Protein AF-0000000085942833 (afdb_homodimer)

Radius of gyration: 38.5 Å; Cα contacts (8 Å, |Δi|>4): 680; chains: 2; bounding box: 99×111×88 Å

Nearest PDB structures (foldseek):
  7zhs-assembly1_A  TM=9.522E-01  e=1.961E-19  Saccharomyces cerevisiae S288C
  1nlt-assembly1_A  TM=9.056E-01  e=3.557E-12  Saccharomyces cerevisiae
  8j07-assembly1_u  TM=8.444E-01  e=2.314E-12  Homo sapiens
  2q2g-assembly1_A  TM=8.648E-01  e=1.293E-11  Cryptosporidium parvum Iowa II
  8j07-assembly1_v  TM=8.497E-01  e=4.836E-12  Homo sapiens

Organism: Parascaris univalens (NCBI:txid6257)

Secondary structure (DSSP, 8-state):
------GGGS-TTTTT-S-------------TT--TT-EEEETT-S---TTS----EEEE--PPP-SS-EEETTEEEEEEEEEHHHHHH-EEEEEE-TTS-EEEEEE-TT----TT-EEEETT-SPEETTEEEEE--EEEEEEEEPPPTT-SS-HHHHHHHHHHTT----PPPPP-STTEEEEE-EE--HHHHHHHHHHHHHHHHSSSGGGS-----------------/------GGGS-TTTTTSS-------------TT--TT-EEEETT-SPPPTTS----EEEE--PPP-SS-EEETTEEEEEEEEEHHHHHH-EEEEEE-TTS-EEEEEE-TT----TT-EEEETT-SPEETTEEEEE--EEEEEEEEPPPTT-SS-HHHHHHHHHHTT----PPPPP-STTEEEEE-EE--HHHHHHHHHHHHHHHHTTGGGSS-----------------

Structure (mmCIF, N/CA/C/O backbone):
data_AF-0000000085942833-model_v1
#
loop_
_entity.id
_entity.type
_entity.pdbx_description
1 polymer 'Chaperone DnaJ C-terminal domain-containing protein'
#
loop_
_atom_site.group_PDB
_atom_site.id
_atom_site.type_symbol
_atom_site.label_atom_id
_atom_site.label_alt_id
_atom_site.label_comp_id
_atom_site.label_asym_id
_atom_site.label_entity_id
_atom_site.label_seq_id
_atom_site.pdbx_PDB_ins_code
_atom_site.Cartn_x
_atom_site.Cartn_y
_atom_site.Cartn_z
_atom_site.occupancy
_atom_site.B_iso_or_equiv
_atom_site.auth_seq_id
_atom_site.auth_comp_id
_atom_site.auth_asym_id
_atom_site.auth_atom_id
_atom_site.pdbx_PDB_model_num
ATOM 1 N N . GLU A 1 1 ? 58.844 34.562 31.094 1 26.86 1 GLU A N 1
ATOM 2 C CA . GLU A 1 1 ? 58.562 34.938 32.469 1 26.86 1 GLU A CA 1
ATOM 3 C C . GLU A 1 1 ? 57.25 35.656 32.594 1 26.86 1 GLU A C 1
ATOM 5 O O . GLU A 1 1 ? 57.062 36.75 32.031 1 26.86 1 GLU A O 1
ATOM 10 N N . GLY A 1 2 ? 56.094 34.969 32.594 1 34.62 2 GLY A N 1
ATOM 11 C CA . GLY A 1 2 ? 54.75 35.5 32.406 1 34.62 2 GLY A CA 1
ATOM 12 C C . GLY A 1 2 ? 54.281 36.375 33.562 1 34.62 2 GLY A C 1
ATOM 13 O O . GLY A 1 2 ? 54.656 36.125 34.719 1 34.62 2 GLY A O 1
ATOM 14 N N . THR A 1 3 ? 54.188 37.688 33.438 1 36.16 3 THR A N 1
ATOM 15 C CA . THR A 1 3 ? 53.906 38.75 34.406 1 36.16 3 THR A CA 1
ATOM 16 C C . THR A 1 3 ? 52.562 38.5 35.094 1 36.16 3 THR A C 1
ATOM 18 O O . THR A 1 3 ? 51.5 38.438 34.438 1 36.16 3 THR A O 1
ATOM 21 N N . LYS A 1 4 ? 52.594 37.719 36.219 1 44.03 4 LYS A N 1
ATOM 22 C CA . LYS A 1 4 ? 51.406 37.5 37 1 44.03 4 LYS A CA 1
ATOM 23 C C . LYS A 1 4 ? 50.875 38.812 37.594 1 44.03 4 LYS A C 1
ATOM 25 O O . LYS A 1 4 ? 51.656 39.594 38.156 1 44.03 4 LYS A O 1
ATOM 30 N N . ILE A 1 5 ? 49.844 39.375 37.031 1 47.62 5 ILE A N 1
ATOM 31 C CA . ILE A 1 5 ? 49.156 40.562 37.531 1 47.62 5 ILE A CA 1
ATOM 32 C C . ILE A 1 5 ? 48.781 40.406 39 1 47.62 5 ILE A C 1
ATOM 34 O O . ILE A 1 5 ? 48.312 39.344 39.406 1 47.62 5 ILE A O 1
ATOM 38 N N . ALA A 1 6 ? 49.125 41.25 39.875 1 50.78 6 ALA A N 1
ATOM 39 C CA . ALA A 1 6 ? 48.938 41.281 41.312 1 50.78 6 ALA A CA 1
ATOM 40 C C . ALA A 1 6 ? 47.469 41.219 41.688 1 50.78 6 ALA A C 1
ATOM 42 O O . ALA A 1 6 ? 46.625 41.688 40.906 1 50.78 6 ALA A O 1
ATOM 43 N N . GLU A 1 7 ? 47.125 40.344 42.656 1 53.56 7 GLU A N 1
ATOM 44 C CA . GLU A 1 7 ? 45.812 40.062 43.156 1 53.56 7 GLU A CA 1
ATOM 45 C C . GLU A 1 7 ? 45.031 41.344 43.375 1 53.56 7 GLU A C 1
ATOM 47 O O . GLU A 1 7 ? 43.812 41.406 43.125 1 53.56 7 GLU A O 1
ATOM 52 N N . LYS A 1 8 ? 45.656 42.312 44 1 54.72 8 LYS A N 1
ATOM 53 C CA . LYS A 1 8 ? 45 43.562 44.312 1 54.72 8 LYS A CA 1
ATOM 54 C C . LYS A 1 8 ? 44.531 44.281 43.062 1 54.72 8 LYS A C 1
ATOM 56 O O . LYS A 1 8 ? 43.625 45.125 43.125 1 54.72 8 LYS A O 1
ATOM 61 N N . ASP A 1 9 ? 45.25 44.219 42 1 52.78 9 ASP A N 1
ATOM 62 C CA . ASP A 1 9 ? 44.969 44.844 40.719 1 52.78 9 ASP A CA 1
ATOM 63 C C . ASP A 1 9 ? 44.062 43.969 39.844 1 52.78 9 ASP A C 1
ATOM 65 O O . ASP A 1 9 ? 43.781 44.281 38.688 1 52.78 9 ASP A O 1
ATOM 69 N N . ARG A 1 10 ? 43.844 42.781 40.25 1 48.25 10 ARG A N 1
ATOM 70 C CA . ARG A 1 10 ? 42.938 41.906 39.531 1 48.25 10 ARG A CA 1
ATOM 71 C C . ARG A 1 10 ? 41.5 42.406 39.625 1 48.25 10 ARG A C 1
ATOM 73 O O . ARG A 1 10 ? 41.094 42.906 40.688 1 48.25 10 ARG A O 1
ATOM 80 N N . CYS A 1 11 ? 40.938 43 38.594 1 56.22 11 CYS A N 1
ATOM 81 C CA . CYS A 1 11 ? 39.562 43.438 38.562 1 56.22 11 CYS A CA 1
ATOM 82 C C . CYS A 1 11 ? 38.656 42.469 39.344 1 56.22 11 CYS A C 1
ATOM 84 O O . CYS A 1 11 ? 38.781 41.25 39.219 1 56.22 11 CYS A O 1
ATOM 86 N N . LYS A 1 12 ? 38.156 42.938 40.469 1 56.75 12 LYS A N 1
ATOM 87 C CA . LYS A 1 12 ? 37.312 42.156 41.344 1 56.75 12 LYS A CA 1
ATOM 88 C C . LYS A 1 12 ? 36.188 41.469 40.562 1 56.75 12 LYS A C 1
ATOM 90 O O . LYS A 1 12 ? 35.75 40.375 40.938 1 56.75 12 LYS A O 1
ATOM 95 N N . THR A 1 13 ? 35.75 42.156 39.562 1 55.88 13 THR A N 1
ATOM 96 C CA . THR A 1 13 ? 34.594 41.594 38.844 1 55.88 13 THR A CA 1
ATOM 97 C C . THR A 1 13 ? 35.062 40.438 37.938 1 55.88 13 THR A C 1
ATOM 99 O O . THR A 1 13 ? 34.375 39.406 37.875 1 55.88 13 THR A O 1
ATOM 102 N N . CYS A 1 14 ? 36.094 40.594 37.125 1 56.09 14 CYS A N 1
ATOM 103 C CA . CYS A 1 14 ? 36.562 39.594 36.156 1 56.09 14 CYS A CA 1
ATOM 104 C C . CYS A 1 14 ? 37.688 38.75 36.75 1 56.09 14 CYS A C 1
ATOM 106 O O . CYS A 1 14 ? 38.219 37.844 36.094 1 56.09 14 CYS A O 1
ATOM 108 N N . LYS A 1 15 ? 37.906 38.812 38.094 1 57.19 15 LYS A N 1
ATOM 109 C CA . LYS A 1 15 ? 38.938 38.125 38.875 1 57.19 15 LYS A CA 1
ATOM 110 C C . LYS A 1 15 ? 40.188 37.875 38.031 1 57.19 15 LYS A C 1
ATOM 112 O O . LYS A 1 15 ? 40.844 36.844 38.188 1 57.19 15 LYS A O 1
ATOM 117 N N . GLY A 1 16 ? 40.5 38.75 37.188 1 56.66 16 GLY A N 1
ATOM 118 C CA . GLY A 1 16 ? 41.688 38.656 36.375 1 56.66 16 GLY A CA 1
ATOM 119 C C . GLY A 1 16 ? 41.375 38.125 34.969 1 56.66 16 GLY A C 1
ATOM 120 O O . GLY A 1 16 ? 42.25 38.156 34.094 1 56.66 16 GLY A O 1
ATOM 121 N N . GLU A 1 17 ? 40.344 37.406 34.906 1 57.84 17 GLU A N 1
ATOM 122 C CA . GLU A 1 17 ? 40 36.844 33.594 1 57.84 17 GLU A CA 1
ATOM 123 C C . GLU A 1 17 ? 39.25 37.875 32.75 1 57.84 17 GLU A C 1
ATOM 125 O O . GLU A 1 17 ? 38.219 38.406 33.188 1 57.84 17 GLU A O 1
ATOM 130 N N . LYS A 1 18 ? 39.75 38.906 32.594 1 57.12 18 LYS A N 1
ATOM 131 C CA . LYS A 1 18 ? 39.344 40.031 31.766 1 57.12 18 LYS A CA 1
ATOM 132 C C . LYS A 1 18 ? 38.031 39.719 31.047 1 57.12 18 LYS A C 1
ATOM 134 O O . LYS A 1 18 ? 37.656 40.406 30.094 1 57.12 18 LYS A O 1
ATOM 139 N N . THR A 1 19 ? 37.469 38.656 31.281 1 60.69 19 THR A N 1
ATOM 140 C CA . THR A 1 19 ? 36.219 38.406 30.625 1 60.69 19 THR A CA 1
ATOM 141 C C . THR A 1 19 ? 35.094 38.25 31.656 1 60.69 19 THR A C 1
ATOM 143 O O . THR A 1 19 ? 35.312 37.656 32.719 1 60.69 19 THR A O 1
ATOM 146 N N . LEU A 1 20 ? 34.156 39 31.875 1 60.09 20 LEU A N 1
ATOM 147 C CA . LEU A 1 20 ? 33 38.844 32.719 1 60.09 20 LEU A CA 1
ATOM 148 C C . LEU A 1 20 ? 31.891 38.062 32 1 60.09 20 LEU A C 1
ATOM 150 O O . LEU A 1 20 ? 31.656 38.25 30.812 1 60.09 20 LEU A O 1
ATOM 154 N N . PRO A 1 21 ? 31.438 36.938 32.625 1 62.34 21 PRO A N 1
ATOM 155 C CA . PRO A 1 21 ? 30.312 36.25 32.031 1 62.34 21 PRO A CA 1
ATOM 156 C C . PRO A 1 21 ? 29.047 37.094 31.953 1 62.34 21 PRO A C 1
ATOM 158 O O . PRO A 1 21 ? 28.609 37.625 32.969 1 62.34 21 PRO A O 1
ATOM 161 N N . VAL A 1 22 ? 28.859 37.875 30.984 1 62.28 22 VAL A N 1
ATOM 162 C CA . VAL A 1 22 ? 27.578 38.562 30.812 1 62.28 22 VAL A CA 1
ATOM 163 C C . VAL A 1 22 ? 26.547 37.625 30.203 1 62.28 22 VAL A C 1
ATOM 165 O O . VAL A 1 22 ? 26.797 37 29.156 1 62.28 22 VAL A O 1
ATOM 168 N N . THR A 1 23 ? 25.562 37.219 31.047 1 72.44 23 THR A N 1
ATOM 169 C CA . THR A 1 23 ? 24.438 36.469 30.516 1 72.44 23 THR A CA 1
ATOM 170 C C . THR A 1 23 ? 23.562 37.375 29.641 1 72.44 23 THR A C 1
ATOM 172 O O . THR A 1 23 ? 23.016 38.375 30.109 1 72.44 23 THR A O 1
ATOM 175 N N . LYS A 1 24 ? 23.75 37.344 28.391 1 74.25 24 LYS A N 1
ATOM 176 C CA . LYS A 1 24 ? 22.922 38.094 27.453 1 74.25 24 LYS A CA 1
ATOM 177 C C . LYS A 1 24 ? 21.719 37.25 27 1 74.25 24 LYS A C 1
ATOM 179 O O . LYS A 1 24 ? 21.859 36.062 26.734 1 74.25 24 LYS A O 1
ATOM 184 N N . THR A 1 25 ? 20.531 37.781 27.281 1 83.62 25 THR A N 1
ATOM 185 C CA . THR A 1 25 ? 19.328 37.156 26.781 1 83.62 25 THR A CA 1
ATOM 186 C C . THR A 1 25 ? 19.062 37.562 25.328 1 83.62 25 THR A C 1
ATOM 188 O O . THR A 1 25 ? 19.016 38.75 25.016 1 83.62 25 THR A O 1
ATOM 191 N N . LEU A 1 26 ? 19.219 36.656 24.359 1 84 26 LEU A N 1
ATOM 192 C CA . LEU A 1 26 ? 18.922 36.938 22.953 1 84 26 LEU A CA 1
ATOM 193 C C . LEU A 1 26 ? 17.469 36.594 22.625 1 84 26 LEU A C 1
ATOM 195 O O . LEU A 1 26 ? 16.953 35.562 23.078 1 84 26 LEU A O 1
ATOM 199 N N . GLU A 1 27 ? 16.797 37.594 22.094 1 88.44 27 GLU A N 1
ATOM 200 C CA . GLU A 1 27 ? 15.438 37.344 21.609 1 88.44 27 GLU A CA 1
ATOM 201 C C . GLU A 1 27 ? 15.445 36.906 20.141 1 88.44 27 GLU A C 1
ATOM 203 O O . GLU A 1 27 ? 15.969 37.625 19.297 1 88.44 27 GLU A O 1
ATOM 208 N N . VAL A 1 28 ? 15.016 35.688 19.953 1 89 28 VAL A N 1
ATOM 209 C CA . VAL A 1 28 ? 14.961 35.188 18.578 1 89 28 VAL A CA 1
ATOM 210 C C . VAL A 1 28 ? 13.531 35.281 18.047 1 89 28 VAL A C 1
ATOM 212 O O . VAL A 1 28 ? 12.594 34.781 18.688 1 89 28 VAL A O 1
ATOM 215 N N . HIS A 1 29 ? 13.406 36.062 17.031 1 88.94 29 HIS A N 1
ATOM 216 C CA . HIS A 1 29 ? 12.117 36.156 16.344 1 88.94 29 HIS A CA 1
ATOM 217 C C . HIS A 1 29 ? 12.023 35.062 15.258 1 88.94 29 HIS A C 1
ATOM 219 O O . HIS A 1 29 ? 12.805 35.094 14.312 1 88.94 29 HIS A O 1
ATOM 225 N N . VAL A 1 30 ? 11.117 34.219 15.516 1 88.38 30 VAL A N 1
ATOM 226 C CA . VAL A 1 30 ? 10.914 33.156 14.523 1 88.38 30 VAL A CA 1
ATOM 227 C C . VAL A 1 30 ? 9.812 33.594 13.547 1 88.38 30 VAL A C 1
ATOM 229 O O . VAL A 1 30 ? 8.656 33.719 13.938 1 88.38 30 VAL A O 1
ATOM 232 N N . GLU A 1 31 ? 10.227 33.812 12.305 1 87.69 31 GLU A N 1
ATOM 233 C CA . GLU A 1 31 ? 9.273 34.188 11.266 1 87.69 31 GLU A CA 1
ATOM 234 C C . GLU A 1 31 ? 8.438 33 10.812 1 87.69 31 GLU A C 1
ATOM 236 O O . GLU A 1 31 ? 8.93 31.875 10.742 1 87.69 31 GLU A O 1
ATOM 241 N N . ARG A 1 32 ? 7.215 33.344 10.445 1 88.19 32 ARG A N 1
ATOM 242 C CA . ARG A 1 32 ? 6.34 32.312 9.906 1 88.19 32 ARG A CA 1
ATOM 243 C C . ARG A 1 32 ? 6.922 31.719 8.625 1 88.19 32 ARG A C 1
ATOM 245 O O . ARG A 1 32 ? 7.406 32.438 7.762 1 88.19 32 ARG A O 1
ATOM 252 N N . GLY A 1 33 ? 6.926 30.375 8.625 1 88.88 33 GLY A N 1
ATOM 253 C CA . GLY A 1 33 ? 7.402 29.703 7.422 1 88.88 33 GLY A CA 1
ATOM 254 C C . GLY A 1 33 ? 8.828 29.203 7.547 1 88.88 33 GLY A C 1
ATOM 255 O O . GLY A 1 33 ? 9.32 28.5 6.664 1 88.88 33 GLY A O 1
ATOM 256 N N . MET A 1 34 ? 9.547 29.672 8.625 1 89.06 34 MET A N 1
ATOM 257 C CA . MET A 1 34 ? 10.914 29.188 8.82 1 89.06 34 MET A CA 1
ATOM 258 C C . MET A 1 34 ? 10.93 27.672 9.008 1 89.06 34 MET A C 1
ATOM 260 O O . MET A 1 34 ? 9.977 27.094 9.539 1 89.06 34 MET A O 1
ATOM 264 N N . ARG A 1 35 ? 12.016 27.109 8.578 1 88.75 35 ARG A N 1
ATOM 265 C CA . ARG A 1 35 ? 12.047 25.656 8.484 1 88.75 35 ARG A CA 1
ATOM 266 C C . ARG A 1 35 ? 12.992 25.047 9.523 1 88.75 35 ARG A C 1
ATOM 268 O O . ARG A 1 35 ? 13.781 25.766 10.133 1 88.75 35 ARG A O 1
ATOM 275 N N . HIS A 1 36 ? 12.805 23.766 9.562 1 89.81 36 HIS A N 1
ATOM 276 C CA . HIS A 1 36 ? 13.711 22.984 10.406 1 89.81 36 HIS A CA 1
ATOM 277 C C . HIS A 1 36 ? 15.164 23.203 10 1 89.81 36 HIS A C 1
ATOM 279 O O . HIS A 1 36 ? 15.484 23.203 8.805 1 89.81 36 HIS A O 1
ATOM 285 N N . ASN A 1 37 ? 16 23.5 10.984 1 91.69 37 ASN A N 1
ATOM 286 C CA . ASN A 1 37 ? 17.453 23.625 10.844 1 91.69 37 ASN A CA 1
ATOM 287 C C . ASN A 1 37 ? 17.844 24.969 10.234 1 91.69 37 ASN A C 1
ATOM 289 O O . ASN A 1 37 ? 19 25.188 9.898 1 91.69 37 ASN A O 1
ATOM 293 N N . GLN A 1 38 ? 16.828 25.766 10.109 1 89.06 38 GLN A N 1
ATOM 294 C CA . GLN A 1 38 ? 17.156 27.109 9.648 1 89.06 38 GLN A CA 1
ATOM 295 C C . GLN A 1 38 ? 17.969 27.875 10.703 1 89.06 38 GLN A C 1
ATOM 297 O O . GLN A 1 38 ? 17.672 27.797 11.898 1 89.06 38 GLN A O 1
ATOM 302 N N . LYS A 1 39 ? 18.969 28.625 10.266 1 92.12 39 LYS A N 1
ATOM 303 C CA . LYS A 1 39 ? 19.891 29.297 11.172 1 92.12 39 LYS A CA 1
ATOM 304 C C . LYS A 1 39 ? 19.531 30.781 11.305 1 92.12 39 LYS A C 1
ATOM 306 O O . LYS A 1 39 ? 19.188 31.438 10.32 1 92.12 39 LYS A O 1
ATOM 311 N N . VAL A 1 40 ? 19.5 31.266 12.453 1 91 40 VAL A N 1
ATOM 312 C CA . VAL A 1 40 ? 19.391 32.688 12.789 1 91 40 VAL A CA 1
ATOM 313 C C . VAL A 1 40 ? 20.703 33.156 13.422 1 91 40 VAL A C 1
ATOM 315 O O . VAL A 1 40 ? 21.094 32.656 14.484 1 91 40 VAL A O 1
ATOM 318 N N . THR A 1 41 ? 21.328 34.031 12.781 1 91.44 41 THR A N 1
ATOM 319 C CA . THR A 1 41 ? 22.641 34.469 13.234 1 91.44 41 THR A CA 1
ATOM 320 C C . THR A 1 41 ? 22.547 35.812 13.984 1 91.44 41 THR A C 1
ATOM 322 O O . THR A 1 41 ? 21.906 36.75 13.508 1 91.44 41 THR A O 1
ATOM 325 N N . PHE A 1 42 ? 23.125 35.812 15.133 1 90.19 42 PHE A N 1
ATOM 326 C CA . PHE A 1 42 ? 23.359 37.031 15.891 1 90.19 42 PHE A CA 1
ATOM 327 C C . PHE A 1 42 ? 24.828 37.438 15.828 1 90.19 42 PHE A C 1
ATOM 329 O O . PHE A 1 42 ? 25.672 36.844 16.484 1 90.19 42 PHE A O 1
ATOM 336 N N . ARG A 1 43 ? 25 38.406 15.039 1 86.38 43 ARG A N 1
ATOM 337 C CA . ARG A 1 43 ? 26.375 38.844 14.789 1 86.38 43 ARG A CA 1
ATOM 338 C C . ARG A 1 43 ? 26.969 39.531 16.016 1 86.38 43 ARG A C 1
ATOM 340 O O . ARG A 1 43 ? 26.312 40.375 16.641 1 86.38 43 ARG A O 1
ATOM 347 N N . GLY A 1 44 ? 28.156 39.156 16.344 1 82.06 44 GLY A N 1
ATOM 348 C CA . GLY A 1 44 ? 28.922 39.812 17.391 1 82.06 44 GLY A CA 1
ATOM 349 C C . GLY A 1 44 ? 28.406 39.531 18.781 1 82.06 44 GLY A C 1
ATOM 350 O O . GLY A 1 44 ? 28.688 40.281 19.719 1 82.06 44 GLY A O 1
ATOM 351 N N . GLU A 1 45 ? 27.641 38.625 18.828 1 78.88 45 GLU A N 1
ATOM 352 C CA . GLU A 1 45 ? 27 38.406 20.109 1 78.88 45 GLU A CA 1
ATOM 353 C C . GLU A 1 45 ? 27.688 37.25 20.875 1 78.88 45 GLU A C 1
ATOM 355 O O . GLU A 1 45 ? 27.266 36.906 21.969 1 78.88 45 GLU A O 1
ATOM 360 N N . ALA A 1 46 ? 28.641 36.812 20.188 1 78.5 46 ALA A N 1
ATOM 361 C CA . ALA A 1 46 ? 29.391 35.75 20.875 1 78.5 46 ALA A CA 1
ATOM 362 C C . ALA A 1 46 ? 30.406 36.344 21.844 1 78.5 46 ALA A C 1
ATOM 364 O O . ALA A 1 46 ? 30.516 37.562 21.984 1 78.5 46 ALA A O 1
ATOM 365 N N . ASP A 1 47 ? 31 35.406 22.641 1 73.75 47 ASP A N 1
ATOM 366 C CA . ASP A 1 47 ? 31.984 35.812 23.641 1 73.75 47 ASP A CA 1
ATOM 367 C C . ASP A 1 47 ? 33.062 36.688 23.016 1 73.75 47 ASP A C 1
ATOM 369 O O . ASP A 1 47 ? 33.469 36.5 21.875 1 73.75 47 ASP A O 1
ATOM 373 N N . GLN A 1 48 ? 33.219 37.875 23.781 1 67.25 48 GLN A N 1
ATOM 374 C CA . GLN A 1 48 ? 34.312 38.75 23.375 1 67.25 48 GLN A CA 1
ATOM 375 C C . GLN A 1 48 ? 35.531 38.594 24.297 1 67.25 48 GLN A C 1
ATOM 377 O O . GLN A 1 48 ? 35.375 38.531 25.516 1 67.25 48 GLN A O 1
ATOM 382 N N . GLN A 1 49 ? 36.625 38.094 23.625 1 64 49 GLN A N 1
ATOM 383 C CA . GLN A 1 49 ? 37.875 38.312 24.328 1 64 49 GLN A CA 1
ATOM 384 C C . GLN A 1 49 ? 38.406 39.719 24.125 1 64 49 GLN A C 1
ATOM 386 O O . GLN A 1 49 ? 38.156 40.344 23.094 1 64 49 GLN A O 1
ATOM 391 N N . PRO A 1 50 ? 39.094 40.281 25.219 1 63.56 50 PRO A N 1
ATOM 392 C CA . PRO A 1 50 ? 39.688 41.594 25.016 1 63.56 50 PRO A CA 1
ATOM 393 C C . PRO A 1 50 ? 40.469 41.719 23.719 1 63.56 50 PRO A C 1
ATOM 395 O O . PRO A 1 50 ? 41.312 40.844 23.422 1 63.56 50 PRO A O 1
ATOM 398 N N . GLY A 1 51 ? 40.031 42.75 22.859 1 68.31 51 GLY A N 1
ATOM 399 C CA . GLY A 1 51 ? 40.75 43.031 21.625 1 68.31 51 GLY A CA 1
ATOM 400 C C . GLY A 1 51 ? 40.219 42.281 20.422 1 68.31 51 GLY A C 1
ATOM 401 O O . GLY A 1 51 ? 40.656 42.5 19.297 1 68.31 51 GLY A O 1
ATOM 402 N N . MET A 1 52 ? 39.375 41.219 20.75 1 70.81 52 MET A N 1
ATOM 403 C CA . MET A 1 52 ? 38.906 40.438 19.609 1 70.81 52 MET A CA 1
ATOM 404 C C . MET A 1 52 ? 37.438 40.719 19.312 1 70.81 52 MET A C 1
ATOM 406 O O . MET A 1 52 ? 36.656 41.031 20.219 1 70.81 52 MET A O 1
ATOM 410 N N . GLU A 1 53 ? 37.125 40.906 18.141 1 76 53 GLU A N 1
ATOM 411 C CA . GLU A 1 53 ? 35.75 41.031 17.719 1 76 53 GLU A CA 1
ATOM 412 C C . GLU A 1 53 ? 34.906 39.844 18.156 1 76 53 GLU A C 1
ATOM 414 O O . GLU A 1 53 ? 35.375 38.688 18.109 1 76 53 GLU A O 1
ATOM 419 N N . PRO A 1 54 ? 33.875 40.188 18.812 1 77.31 54 PRO A N 1
ATOM 420 C CA . PRO A 1 54 ? 33.031 39.062 19.266 1 77.31 54 PRO A CA 1
ATOM 421 C C . PRO A 1 54 ? 32.562 38.156 18.125 1 77.31 54 PRO A C 1
ATOM 423 O O . PRO A 1 54 ? 32.406 38.656 17 1 77.31 54 PRO A O 1
ATOM 426 N N . GLY A 1 55 ? 32.531 36.906 18.234 1 83.56 55 GLY A N 1
ATOM 427 C CA . GLY A 1 55 ? 32 35.969 17.234 1 83.56 55 GLY A CA 1
ATOM 428 C C . GLY A 1 55 ? 30.5 36.031 17.094 1 83.56 55 GLY A C 1
ATOM 429 O O . GLY A 1 55 ? 29.828 36.844 17.703 1 83.56 55 GLY A O 1
ATOM 430 N N . ASP A 1 56 ? 29.953 35.312 16.172 1 89 56 ASP A N 1
ATOM 431 C CA . ASP A 1 56 ? 28.516 35.25 15.898 1 89 56 ASP A CA 1
ATOM 432 C C . ASP A 1 56 ? 27.875 34.094 16.688 1 89 56 ASP A C 1
ATOM 434 O O . ASP A 1 56 ? 28.531 33.125 17 1 89 56 ASP A O 1
ATOM 438 N N . VAL A 1 57 ? 26.766 34.438 17.25 1 90.38 57 VAL A N 1
ATOM 439 C CA . VAL A 1 57 ? 25.922 33.375 17.797 1 90.38 57 VAL A CA 1
ATOM 440 C C . VAL A 1 57 ? 24.969 32.844 16.734 1 90.38 57 VAL A C 1
ATOM 442 O O . VAL A 1 57 ? 24.266 33.625 16.078 1 90.38 57 VAL A O 1
ATOM 445 N N . ILE A 1 58 ? 25.016 31.547 16.5 1 93.06 58 ILE A N 1
ATOM 446 C CA . ILE A 1 58 ? 24.141 30.922 15.508 1 93.06 58 ILE A CA 1
ATOM 447 C C . ILE A 1 58 ? 23.078 30.078 16.219 1 93.06 58 ILE A C 1
ATOM 449 O O . ILE A 1 58 ? 23.406 29.188 17 1 93.06 58 ILE A O 1
ATOM 453 N N . ILE A 1 59 ? 21.891 30.531 15.977 1 92.25 59 ILE A N 1
ATOM 454 C CA . ILE A 1 59 ? 20.766 29.75 16.516 1 92.25 59 ILE A CA 1
ATOM 455 C C . ILE A 1 59 ? 20.172 28.875 15.422 1 92.25 59 ILE A C 1
ATOM 457 O O . ILE A 1 59 ? 19.859 29.359 14.328 1 92.25 59 ILE A O 1
ATOM 461 N N . VAL A 1 60 ? 20.016 27.562 15.664 1 94.44 60 VAL A N 1
ATOM 462 C CA . VAL A 1 60 ? 19.438 26.625 14.711 1 94.44 60 VAL A CA 1
ATOM 463 C C . VAL A 1 60 ? 18.016 26.25 15.141 1 94.44 60 VAL A C 1
ATOM 465 O O . VAL A 1 60 ? 17.812 25.781 16.266 1 94.44 60 VAL A O 1
ATOM 468 N N . LEU A 1 61 ? 17.156 26.547 14.305 1 92.25 61 LEU A N 1
ATOM 469 C CA . LEU A 1 61 ? 15.766 26.25 14.602 1 92.25 61 LEU A CA 1
ATOM 470 C C . LEU A 1 61 ? 15.5 24.75 14.492 1 92.25 61 LEU A C 1
ATOM 472 O O . LEU A 1 61 ? 16.016 24.094 13.578 1 92.25 61 LEU A O 1
ATOM 476 N N . GLN A 1 62 ? 14.766 24.203 15.5 1 91.94 62 GLN A N 1
ATOM 477 C CA . GLN A 1 62 ? 14.359 22.812 15.484 1 91.94 62 GLN A CA 1
ATOM 478 C C . GLN A 1 62 ? 12.844 22.672 15.539 1 91.94 62 GLN A C 1
ATOM 480 O O . GLN A 1 62 ? 12.195 23.234 16.422 1 91.94 62 GLN A O 1
ATOM 485 N N . CYS A 1 63 ? 12.352 21.969 14.602 1 89.06 63 CYS A N 1
ATOM 486 C CA . CYS A 1 63 ? 10.914 21.719 14.594 1 89.06 63 CYS A CA 1
ATOM 487 C C . CYS A 1 63 ? 10.578 20.5 15.445 1 89.06 63 CYS A C 1
ATOM 489 O O . CYS A 1 63 ? 11.203 19.453 15.312 1 89.06 63 CYS A O 1
ATOM 491 N N . LYS A 1 64 ? 9.633 20.719 16.375 1 91.56 64 LYS A N 1
ATOM 492 C CA . LYS A 1 64 ? 9.172 19.594 17.188 1 91.56 64 LYS A CA 1
ATOM 493 C C . LYS A 1 64 ? 8.297 18.656 16.375 1 91.56 64 LYS A C 1
ATOM 495 O O . LYS A 1 64 ? 7.465 19.094 15.578 1 91.56 64 LYS A O 1
ATOM 500 N N . GLU A 1 65 ? 8.492 17.312 16.531 1 92.06 65 GLU A N 1
ATOM 501 C CA . GLU A 1 65 ? 7.652 16.312 15.859 1 92.06 65 GLU A CA 1
ATOM 502 C C . GLU A 1 65 ? 6.207 16.406 16.344 1 92.06 65 GLU A C 1
ATOM 504 O O . GLU A 1 65 ? 5.949 16.734 17.5 1 92.06 65 GLU A O 1
ATOM 509 N N . HIS A 1 66 ? 5.32 16.219 15.445 1 94.62 66 HIS A N 1
ATOM 510 C CA . HIS A 1 66 ? 3.896 16.203 15.75 1 94.62 66 HIS A CA 1
ATOM 511 C C . HIS A 1 66 ? 3.295 14.82 15.5 1 94.62 66 HIS A C 1
ATOM 513 O O . HIS A 1 66 ? 3.742 14.094 14.609 1 94.62 66 HIS A O 1
ATOM 519 N N .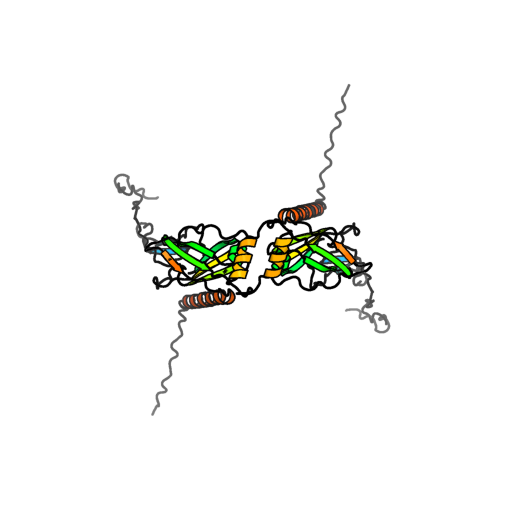 GLU A 1 67 ? 2.326 14.445 16.25 1 94.19 67 GLU A N 1
ATOM 520 C CA . GLU A 1 67 ? 1.712 13.117 16.172 1 94.19 67 GLU A CA 1
ATOM 521 C C . GLU A 1 67 ? 0.947 12.938 14.867 1 94.19 67 GLU A C 1
ATOM 523 O O . GLU A 1 67 ? 0.941 11.852 14.289 1 94.19 67 GLU A O 1
ATOM 528 N N . LEU A 1 68 ? 0.39 14.039 14.344 1 95.94 68 LEU A N 1
ATOM 529 C CA . LEU A 1 68 ? -0.524 13.938 13.211 1 95.94 68 LEU A CA 1
ATOM 530 C C . LEU A 1 68 ? 0.141 14.422 11.93 1 95.94 68 LEU A C 1
ATOM 532 O O . LEU A 1 68 ? -0.159 13.922 10.844 1 95.94 68 LEU A O 1
ATOM 536 N N . PHE A 1 69 ? 0.996 15.414 12.117 1 97.25 69 PHE A N 1
ATOM 537 C CA . PHE A 1 69 ? 1.478 16.094 10.93 1 97.25 69 PHE A CA 1
ATOM 538 C C . PHE A 1 69 ? 2.982 15.922 10.766 1 97.25 69 PHE A C 1
ATOM 540 O O . PHE A 1 69 ? 3.723 15.938 11.758 1 97.25 69 PHE A O 1
ATOM 547 N N . GLU A 1 70 ? 3.342 15.789 9.586 1 96.5 70 GLU A N 1
ATOM 548 C CA . GLU A 1 70 ? 4.742 15.844 9.172 1 96.5 70 GLU A CA 1
ATOM 549 C C . GLU A 1 70 ? 4.965 16.938 8.133 1 96.5 70 GLU A C 1
ATOM 551 O O . GLU A 1 70 ? 4.262 17 7.125 1 96.5 70 GLU A O 1
ATOM 556 N N . ARG A 1 71 ? 5.922 17.75 8.391 1 94.25 71 ARG A N 1
ATOM 557 C CA . ARG A 1 71 ? 6.195 18.844 7.461 1 94.25 71 ARG A CA 1
ATOM 558 C C . ARG A 1 71 ? 7.059 18.375 6.297 1 94.25 71 ARG A C 1
ATOM 560 O O . ARG A 1 71 ? 8.039 17.656 6.496 1 94.25 71 ARG A O 1
ATOM 567 N N . GLN A 1 72 ? 6.621 18.703 5.148 1 93.19 72 GLN A N 1
ATOM 568 C CA . GLN A 1 72 ? 7.391 18.547 3.92 1 93.19 72 GLN A CA 1
ATOM 569 C C . GLN A 1 72 ? 7.453 19.859 3.137 1 93.19 72 GLN A C 1
ATOM 571 O O . GLN A 1 72 ? 6.566 20.141 2.334 1 93.19 72 GLN A O 1
ATOM 576 N N . GLY A 1 73 ? 8.531 20.547 3.344 1 91.44 73 GLY A N 1
ATOM 577 C CA . GLY A 1 73 ? 8.562 21.891 2.793 1 91.44 73 GLY A CA 1
ATOM 578 C C . GLY A 1 73 ? 7.5 22.797 3.375 1 91.44 73 GLY A C 1
ATOM 579 O O . GLY A 1 73 ? 7.441 23 4.59 1 91.44 73 GLY A O 1
ATOM 580 N N . ASP A 1 74 ? 6.676 23.328 2.467 1 93 74 ASP A N 1
ATOM 581 C CA . ASP A 1 74 ? 5.582 24.188 2.908 1 93 74 ASP A CA 1
ATOM 582 C C . ASP A 1 74 ? 4.289 23.391 3.064 1 93 74 ASP A C 1
ATOM 584 O O . ASP A 1 74 ? 3.26 23.938 3.465 1 93 74 ASP A O 1
ATOM 588 N N . ASN A 1 75 ? 4.461 22.109 2.854 1 95.62 75 ASN A N 1
ATOM 589 C CA . ASN A 1 75 ? 3.289 21.25 2.943 1 95.62 75 ASN A CA 1
ATOM 590 C C . ASN A 1 75 ? 3.291 20.438 4.234 1 95.62 75 ASN A C 1
ATOM 592 O O . ASN A 1 75 ? 4.316 20.344 4.91 1 95.62 75 ASN A O 1
ATOM 596 N N . LEU A 1 76 ? 2.066 20 4.508 1 96.56 76 LEU A N 1
ATOM 597 C CA . LEU A 1 76 ? 1.877 19.062 5.613 1 96.56 76 LEU A CA 1
ATOM 598 C C . LEU A 1 76 ? 1.361 17.719 5.109 1 96.56 76 LEU A C 1
ATOM 600 O O . LEU A 1 76 ? 0.547 17.672 4.184 1 96.56 76 LEU A O 1
ATOM 604 N N . VAL A 1 77 ? 1.855 16.688 5.711 1 97.19 77 VAL A N 1
ATOM 605 C CA . VAL A 1 77 ? 1.393 15.344 5.375 1 97.19 77 VAL A CA 1
ATOM 606 C C . VAL A 1 77 ? 0.856 14.656 6.625 1 97.19 77 VAL A C 1
ATOM 608 O O . VAL A 1 77 ? 1.458 14.742 7.699 1 97.19 77 VAL A O 1
ATOM 611 N N . MET A 1 78 ? -0.228 14 6.504 1 97.75 78 MET A N 1
ATOM 612 C CA . MET A 1 78 ? -0.745 13.18 7.598 1 97.75 78 MET A CA 1
ATOM 613 C C . MET A 1 78 ? -1.312 11.867 7.066 1 97.75 78 MET A C 1
ATOM 615 O O . MET A 1 78 ? -1.617 11.75 5.875 1 97.75 78 MET A O 1
ATOM 619 N N . GLN A 1 79 ? -1.373 10.922 7.934 1 97.44 79 GLN A N 1
ATOM 620 C CA . GLN A 1 79 ? -1.999 9.641 7.629 1 97.44 79 GLN A CA 1
ATOM 621 C C . GLN A 1 79 ? -3.314 9.469 8.383 1 97.44 79 GLN A C 1
ATOM 623 O O . GLN A 1 79 ? -3.418 9.852 9.555 1 97.44 79 GLN A O 1
ATOM 628 N N . LYS A 1 80 ? -4.273 8.992 7.723 1 97.25 80 LYS A N 1
ATOM 629 C CA . LYS A 1 80 ? -5.578 8.766 8.336 1 97.25 80 LYS A CA 1
ATOM 630 C C . LYS A 1 80 ? -6.094 7.363 8.016 1 97.25 80 LYS A C 1
ATOM 632 O O . LYS A 1 80 ? -6.121 6.957 6.852 1 97.25 80 LYS A O 1
ATOM 637 N N . LYS A 1 81 ? -6.445 6.613 9.047 1 97 81 LYS A N 1
ATO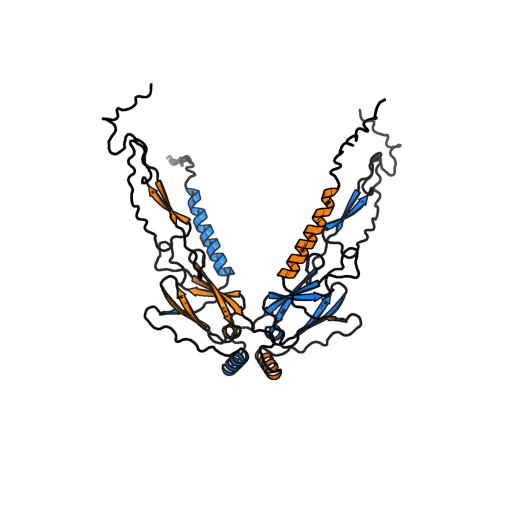M 638 C CA . LYS A 1 81 ? -7.113 5.328 8.875 1 97 81 LYS A CA 1
ATOM 639 C C . LYS A 1 81 ? -8.617 5.512 8.695 1 97 81 LYS A C 1
ATOM 641 O O . LYS A 1 81 ? -9.25 6.277 9.43 1 97 81 LYS A O 1
ATOM 646 N N . ILE A 1 82 ? -9.109 4.887 7.754 1 96.19 82 ILE A N 1
ATOM 647 C CA . ILE A 1 82 ? -10.547 4.875 7.539 1 96.19 82 ILE A CA 1
ATOM 648 C C . ILE A 1 82 ? -11.016 3.441 7.293 1 96.19 82 ILE A C 1
ATOM 650 O O . ILE A 1 82 ? -10.234 2.586 6.875 1 96.19 82 ILE A O 1
ATOM 654 N N . SER A 1 83 ? -12.312 3.268 7.543 1 96.56 83 SER A N 1
ATOM 655 C CA . SER A 1 83 ? -12.891 1.957 7.262 1 96.56 83 SER A CA 1
ATOM 656 C C . SER A 1 83 ? -13.203 1.795 5.777 1 96.56 83 SER A C 1
ATOM 658 O O . SER A 1 83 ? -13.281 2.783 5.047 1 96.56 83 SER A O 1
ATOM 660 N N . LEU A 1 84 ? -13.297 0.49 5.387 1 97.44 84 LEU A N 1
ATOM 661 C CA . LEU A 1 84 ? -13.727 0.223 4.02 1 97.44 84 LEU A CA 1
ATOM 662 C C . LEU A 1 84 ? -15.062 0.896 3.727 1 97.44 84 LEU A C 1
ATOM 664 O O . LEU A 1 84 ? -15.273 1.424 2.631 1 97.44 84 LEU A O 1
ATOM 668 N N . ASN A 1 85 ? -15.93 0.906 4.723 1 97 85 ASN A N 1
ATOM 669 C CA . ASN A 1 85 ? -17.219 1.579 4.602 1 97 85 ASN A CA 1
ATOM 670 C C . ASN A 1 85 ? -17.047 3.059 4.266 1 97 85 ASN A C 1
ATOM 672 O O . ASN A 1 85 ? -17.656 3.559 3.314 1 97 85 ASN A O 1
ATOM 676 N N . GLU A 1 86 ? -16.188 3.664 4.98 1 96.12 86 GLU A N 1
ATOM 677 C CA . GLU A 1 86 ? -15.93 5.086 4.766 1 96.12 86 GLU A CA 1
ATOM 678 C C . GLU A 1 86 ? -15.297 5.328 3.395 1 96.12 86 GLU A C 1
ATOM 680 O O . GLU A 1 86 ? -15.641 6.301 2.715 1 96.12 86 GLU A O 1
ATOM 685 N N . ALA A 1 87 ? -14.453 4.469 2.947 1 97.31 87 ALA A N 1
ATOM 686 C CA . ALA A 1 87 ? -13.75 4.602 1.677 1 97.31 87 ALA A CA 1
ATOM 687 C C . ALA A 1 87 ? -14.711 4.5 0.498 1 97.31 87 ALA A C 1
ATOM 689 O O . ALA A 1 87 ? -14.5 5.129 -0.541 1 97.31 87 ALA A O 1
ATOM 690 N N . LEU A 1 88 ? -15.773 3.734 0.682 1 97.25 88 LEU A N 1
ATOM 691 C CA . LEU A 1 88 ? -16.656 3.443 -0.441 1 97.25 88 LEU A CA 1
ATOM 692 C C . LEU A 1 88 ? -17.922 4.297 -0.375 1 97.25 88 LEU A C 1
ATOM 694 O O . LEU A 1 88 ? -18.531 4.594 -1.406 1 97.25 88 LEU A O 1
ATOM 698 N N . CYS A 1 89 ? -18.281 4.684 0.92 1 96.38 89 CYS A N 1
ATOM 699 C CA . CYS A 1 89 ? -19.609 5.273 1.073 1 96.38 89 CYS A CA 1
ATOM 700 C C . CYS A 1 89 ? -19.516 6.703 1.598 1 96.38 89 CYS A C 1
ATOM 702 O O . CYS A 1 89 ? -20.531 7.332 1.889 1 96.38 89 CYS A O 1
ATOM 704 N N . GLY A 1 90 ? -18.344 7.164 1.763 1 94.38 90 GLY A N 1
ATOM 705 C CA . GLY A 1 90 ? -18.188 8.531 2.229 1 94.38 90 GLY A CA 1
ATOM 706 C C . GLY A 1 90 ? -18.109 8.641 3.74 1 94.38 90 GLY A C 1
ATOM 707 O O . GLY A 1 90 ? -18.469 7.703 4.457 1 94.38 90 GLY A O 1
ATOM 708 N N . PHE A 1 91 ? -17.578 9.773 4.172 1 93.44 91 PHE A N 1
ATOM 709 C CA . PHE A 1 91 ? -17.453 10.031 5.602 1 93.44 91 PHE A CA 1
ATOM 710 C C . PHE A 1 91 ? -17.219 11.516 5.867 1 93.44 91 PHE A C 1
ATOM 712 O O . PHE A 1 91 ? -17.094 12.305 4.934 1 93.44 91 PHE A O 1
ATOM 719 N N . GLN A 1 92 ? -17.297 11.852 7.074 1 92.88 92 GLN A N 1
ATOM 720 C CA . GLN A 1 92 ? -16.906 13.156 7.598 1 92.88 92 GLN A CA 1
ATOM 721 C C . GLN A 1 92 ? -15.914 13.016 8.75 1 92.88 92 GLN A C 1
ATOM 723 O O . GLN A 1 92 ? -16.078 12.141 9.609 1 92.88 92 GLN A O 1
ATOM 728 N N . MET A 1 93 ? -14.938 13.867 8.734 1 92.75 93 MET A N 1
ATOM 729 C CA . MET A 1 93 ? -13.977 13.805 9.828 1 92.75 93 MET A CA 1
ATOM 730 C C . MET A 1 93 ? -13.555 15.203 10.266 1 92.75 93 MET A C 1
ATOM 732 O O . MET A 1 93 ? -13.695 16.156 9.508 1 92.75 93 MET A O 1
ATOM 736 N N . VAL A 1 94 ? -13.102 15.25 11.477 1 94.75 94 VAL A N 1
ATOM 737 C CA . VAL A 1 94 ? -12.602 16.5 12.047 1 94.75 94 VAL A CA 1
ATOM 738 C C . VAL A 1 94 ? -11.117 16.359 12.375 1 94.75 94 VAL A C 1
ATOM 740 O O . VAL A 1 94 ? -10.703 15.367 12.984 1 94.75 94 VAL A O 1
ATOM 743 N N . ILE A 1 95 ? -10.344 17.281 11.906 1 95.25 95 ILE A N 1
ATOM 744 C CA . ILE A 1 95 ? -8.914 17.312 12.195 1 95.25 95 ILE A CA 1
ATOM 745 C C . ILE A 1 95 ? -8.555 18.594 12.938 1 95.25 95 ILE A C 1
ATOM 747 O O . ILE A 1 95 ? -8.961 19.688 12.539 1 95.25 95 ILE A O 1
ATOM 751 N N . LYS A 1 96 ? -7.879 18.391 13.992 1 95.62 96 LYS A N 1
ATOM 752 C CA . LYS A 1 96 ? -7.324 19.562 14.68 1 95.62 96 LYS A CA 1
ATOM 753 C C . LYS A 1 96 ? -6.02 20.016 14.031 1 95.62 96 LYS A C 1
ATOM 755 O O . LYS A 1 96 ? -5.027 19.281 14.039 1 95.62 96 LYS A O 1
ATOM 760 N N . HIS A 1 97 ? -6.066 21.172 13.523 1 96.62 97 HIS A N 1
ATOM 761 C CA . HIS A 1 97 ? -4.906 21.688 12.812 1 96.62 97 HIS A CA 1
ATOM 762 C C . HIS A 1 97 ? -3.875 22.25 13.789 1 96.62 97 HIS A C 1
ATOM 764 O O . HIS A 1 97 ? -4.137 22.359 14.984 1 96.62 97 HIS A O 1
ATOM 770 N N . LEU A 1 98 ? -2.707 22.625 13.297 1 94.75 98 LEU A N 1
ATOM 771 C CA . LEU A 1 98 ? -1.585 23.094 14.102 1 94.75 98 LEU A CA 1
ATOM 772 C C . LEU A 1 98 ? -1.915 24.422 14.766 1 94.75 98 LEU A C 1
ATOM 774 O O . LEU A 1 98 ? -1.395 24.734 15.836 1 94.75 98 LEU A O 1
ATOM 778 N N . ASP A 1 99 ? -2.812 25.266 14.148 1 92.12 99 ASP A N 1
ATOM 779 C CA . ASP A 1 99 ? -3.146 26.578 14.672 1 92.12 99 ASP A CA 1
ATOM 780 C C . ASP A 1 99 ? -4.355 26.516 15.602 1 92.12 99 ASP A C 1
ATOM 782 O O . ASP A 1 99 ? -4.918 27.547 15.977 1 92.12 99 ASP A O 1
ATOM 786 N N . GLY A 1 100 ? -4.863 25.25 15.82 1 93.88 100 GLY A N 1
ATOM 787 C CA . GLY A 1 100 ? -5.922 25.078 16.797 1 93.88 100 GLY A CA 1
ATOM 788 C C . GLY A 1 100 ? -7.301 24.969 16.172 1 93.88 100 GLY A C 1
ATOM 789 O O . GLY A 1 100 ? -8.258 24.562 16.828 1 93.88 100 GLY A O 1
ATOM 790 N N . ARG A 1 101 ? -7.375 25.312 14.93 1 95.38 101 ARG A N 1
ATOM 791 C CA . ARG A 1 101 ? -8.664 25.219 14.25 1 95.38 101 ARG A CA 1
ATOM 792 C C . ARG A 1 101 ? -9.078 23.75 14.086 1 95.38 101 ARG A C 1
ATOM 794 O O . ARG A 1 101 ? -8.227 22.859 14.078 1 95.38 101 ARG A O 1
ATOM 801 N N . GLU A 1 102 ? -10.414 23.625 13.977 1 96.12 102 GLU A N 1
ATOM 802 C CA . GLU A 1 102 ? -10.984 22.328 13.625 1 96.12 102 GLU A CA 1
ATOM 803 C C . GLU A 1 102 ? -11.438 22.312 12.164 1 96.12 102 GLU A C 1
ATOM 805 O O . GLU A 1 102 ? -12.336 23.062 11.781 1 96.12 102 GLU A O 1
ATOM 810 N N . LEU A 1 103 ? -10.734 21.5 11.406 1 96.19 103 LEU A N 1
ATOM 811 C CA . LEU A 1 103 ? -11.109 21.328 10.008 1 96.19 103 LEU A CA 1
ATOM 812 C C . LEU A 1 103 ? -12.125 20.21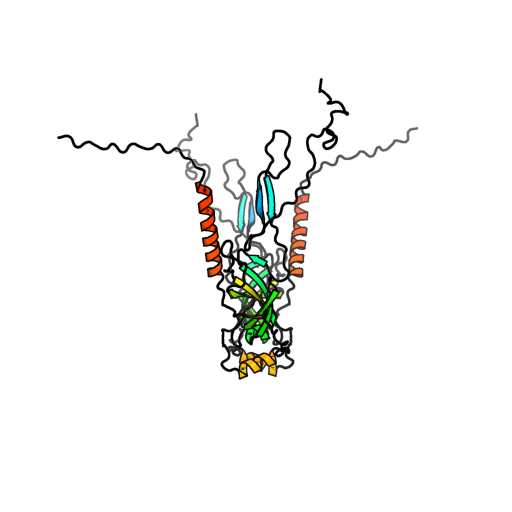9 9.844 1 96.19 103 LEU A C 1
ATOM 814 O O . LEU A 1 103 ? -11.875 19.078 10.25 1 96.19 103 LEU A O 1
ATOM 818 N N . VAL A 1 104 ? -13.281 20.578 9.305 1 96 104 VAL A N 1
ATOM 819 C CA . VAL A 1 104 ? -14.289 19.578 8.984 1 96 104 VAL A CA 1
ATOM 820 C C . VAL A 1 104 ? -14.156 19.156 7.523 1 96 104 VAL A C 1
ATOM 822 O O . VAL A 1 104 ? -14.367 19.953 6.613 1 96 104 VAL A O 1
ATOM 825 N N . ILE A 1 105 ? -13.773 17.891 7.305 1 94.75 105 ILE A N 1
ATOM 826 C CA . ILE A 1 105 ? -13.57 17.344 5.965 1 94.75 105 ILE A CA 1
ATOM 827 C C . ILE A 1 105 ? -14.703 16.391 5.617 1 94.75 105 ILE A C 1
ATOM 829 O O . ILE A 1 105 ? -15.031 15.492 6.402 1 94.75 105 ILE A O 1
ATOM 833 N N . ASN A 1 106 ? -15.195 16.656 4.426 1 92.31 106 ASN A N 1
ATOM 834 C CA . ASN A 1 106 ? -16.281 15.812 3.939 1 92.31 106 ASN A CA 1
ATOM 835 C C . ASN A 1 106 ? -15.875 15.062 2.672 1 92.31 106 ASN A C 1
ATOM 837 O O . ASN A 1 106 ? -15.391 15.664 1.716 1 92.31 106 ASN A O 1
ATOM 841 N N . SER A 1 107 ? -15.992 13.742 2.734 1 93.19 107 SER A N 1
ATOM 842 C CA . SER A 1 107 ? -15.906 12.906 1.54 1 93.19 107 SER A CA 1
ATOM 843 C C . SER A 1 107 ? -17.281 12.383 1.13 1 93.19 107 SER A C 1
ATOM 845 O O . SER A 1 107 ? -17.859 11.547 1.823 1 93.19 107 SER A O 1
ATOM 847 N N . PRO A 1 108 ? -17.719 12.875 0.078 1 92.94 108 PRO A N 1
ATOM 848 C CA . PRO A 1 108 ? -19.094 12.516 -0.296 1 92.94 108 PRO A CA 1
ATOM 849 C C . PRO A 1 108 ? -19.219 11.055 -0.715 1 92.94 108 PRO A C 1
ATOM 851 O O . PRO A 1 108 ? -18.234 10.43 -1.109 1 92.94 108 PRO A O 1
ATOM 854 N N . MET A 1 109 ? -20.484 10.633 -0.636 1 92 109 MET A N 1
ATOM 855 C CA . MET A 1 109 ? -20.812 9.305 -1.143 1 92 109 MET A CA 1
ATOM 856 C C . MET A 1 109 ? -20.453 9.18 -2.619 1 92 109 MET A C 1
ATOM 858 O O . MET A 1 109 ? -20.719 10.094 -3.408 1 92 109 MET A O 1
ATOM 862 N N . GLY A 1 110 ? -19.766 8.117 -2.973 1 92.12 110 GLY A N 1
ATOM 863 C CA . GLY A 1 110 ? -19.406 7.914 -4.367 1 92.12 110 GLY A CA 1
ATOM 864 C C . GLY A 1 110 ? -17.984 8.305 -4.684 1 92.12 110 GLY A C 1
ATOM 865 O O . GLY A 1 110 ? -17.453 7.93 -5.73 1 92.12 110 GLY A O 1
ATOM 866 N N . ASP A 1 111 ? -17.422 9.141 -3.814 1 94.31 111 ASP A N 1
ATOM 867 C CA . ASP A 1 111 ? -16 9.422 -3.936 1 94.31 111 ASP A CA 1
ATOM 868 C C . ASP A 1 111 ? -15.156 8.297 -3.332 1 94.31 111 ASP A C 1
ATOM 870 O O . ASP A 1 111 ? -15.039 8.195 -2.109 1 94.31 111 ASP A O 1
ATOM 874 N N . ILE A 1 112 ? -14.57 7.527 -4.219 1 97.44 112 ILE A N 1
ATOM 875 C CA . ILE A 1 112 ? -13.898 6.316 -3.754 1 97.44 112 ILE A CA 1
ATOM 876 C C . ILE A 1 112 ? -12.469 6.645 -3.342 1 97.44 112 ILE A C 1
ATOM 878 O O . ILE A 1 112 ? -11.727 7.281 -4.098 1 97.44 112 ILE A O 1
ATOM 882 N N . LEU A 1 113 ? -12.141 6.277 -2.152 1 96.94 113 LEU A N 1
ATOM 883 C CA . LEU A 1 113 ? -10.773 6.406 -1.672 1 96.94 113 LEU A CA 1
ATOM 884 C C . LEU A 1 113 ? -10.062 5.059 -1.673 1 96.94 113 LEU A C 1
ATOM 886 O O . LEU A 1 113 ? -10.422 4.164 -0.902 1 96.94 113 LEU A O 1
ATOM 890 N N . GLU A 1 114 ? -9.102 4.941 -2.486 1 96.56 114 GLU A N 1
ATOM 891 C CA . GLU A 1 114 ? -8.32 3.709 -2.576 1 96.56 114 GLU A CA 1
ATOM 892 C C . GLU A 1 114 ? -7.285 3.629 -1.463 1 96.56 114 GLU A C 1
ATOM 894 O O . GLU A 1 114 ? -6.871 4.652 -0.916 1 96.56 114 GLU A O 1
ATOM 899 N N . PRO A 1 115 ? -6.891 2.391 -1.163 1 96.44 115 PRO A N 1
ATOM 900 C CA . PRO A 1 115 ? -5.82 2.266 -0.172 1 96.44 115 PRO A CA 1
ATOM 901 C C . PRO A 1 115 ? -4.555 3.018 -0.574 1 96.44 115 PRO A C 1
ATOM 903 O O . PRO A 1 115 ? -4.094 2.896 -1.713 1 96.44 115 PRO A O 1
ATOM 906 N N . GLU A 1 116 ? -4.102 3.848 0.36 1 94.5 116 GLU A N 1
ATOM 907 C CA . GLU A 1 116 ? -2.844 4.574 0.238 1 94.5 116 GLU A CA 1
ATOM 908 C C . GLU A 1 116 ? -2.979 5.754 -0.72 1 94.5 116 GLU A C 1
ATOM 910 O O . GLU A 1 116 ? -1.976 6.32 -1.161 1 94.5 116 GLU A O 1
ATOM 915 N N . CYS A 1 117 ? -4.23 6.055 -1.073 1 94.5 117 CYS A N 1
ATOM 916 C CA . CYS A 1 117 ? -4.383 7.23 -1.923 1 94.5 117 CYS A CA 1
ATOM 917 C C . CYS A 1 117 ? -4.137 8.508 -1.132 1 94.5 117 CYS A C 1
ATOM 919 O O . CYS A 1 117 ? -4.242 8.516 0.096 1 94.5 117 CYS A O 1
ATOM 921 N N . ILE A 1 118 ? -3.768 9.547 -1.857 1 96.38 118 ILE A N 1
ATOM 922 C CA . ILE A 1 118 ? -3.469 10.836 -1.238 1 96.38 118 ILE A CA 1
ATOM 923 C C . ILE A 1 118 ? -4.449 11.891 -1.742 1 96.38 118 ILE A C 1
ATOM 925 O O . ILE A 1 118 ? -4.75 11.945 -2.938 1 96.38 118 ILE A O 1
ATOM 929 N N . ARG A 1 119 ? -4.992 12.656 -0.819 1 96.44 119 ARG A N 1
ATOM 930 C CA . ARG A 1 119 ? -5.812 13.82 -1.132 1 96.44 119 ARG A CA 1
ATOM 931 C C . ARG A 1 119 ? -5.234 15.078 -0.502 1 96.44 119 ARG A C 1
ATOM 933 O O . ARG A 1 119 ? -4.566 15.016 0.533 1 96.44 119 ARG A O 1
ATOM 940 N N . GLY A 1 120 ? -5.551 16.156 -1.139 1 96.06 120 GLY A N 1
ATOM 941 C CA . GLY A 1 120 ? -5.035 17.422 -0.642 1 96.06 120 GLY A CA 1
ATOM 942 C C . GLY A 1 120 ? -6.121 18.359 -0.159 1 96.06 120 GLY A C 1
ATOM 943 O O . GLY A 1 120 ? -7.25 18.312 -0.654 1 96.06 120 GLY A O 1
ATOM 944 N N . VAL A 1 121 ? -5.773 19.172 0.799 1 96.19 121 VAL A N 1
ATOM 945 C CA . VAL A 1 121 ? -6.57 20.312 1.23 1 96.19 121 VAL A CA 1
ATOM 946 C C . VAL A 1 121 ? -5.793 21.609 1.001 1 96.19 121 VAL A C 1
ATOM 948 O O . VAL A 1 121 ? -4.785 21.859 1.666 1 96.19 121 VAL A O 1
ATOM 951 N N . ARG A 1 122 ? -6.312 22.406 0.183 1 93.56 122 ARG A N 1
ATOM 952 C CA . ARG A 1 122 ? -5.617 23.625 -0.205 1 93.56 122 ARG A CA 1
ATOM 953 C C . ARG A 1 122 ? -5.562 24.625 0.952 1 93.56 122 ARG A C 1
ATOM 955 O O . ARG A 1 122 ? -6.527 24.75 1.712 1 93.56 122 ARG A O 1
ATOM 962 N N . ASN A 1 123 ? -4.406 25.281 1.078 1 94.5 123 ASN A N 1
ATOM 963 C CA . ASN A 1 123 ? -4.195 26.375 2.01 1 94.5 123 ASN A CA 1
ATOM 964 C C . ASN A 1 123 ? -4.16 25.891 3.455 1 94.5 123 ASN A C 1
ATOM 966 O O . ASN A 1 123 ? -4.414 26.672 4.379 1 94.5 123 ASN A O 1
ATOM 970 N N . GLU A 1 124 ? -3.883 24.609 3.557 1 96.19 124 GLU A N 1
ATOM 971 C CA . GLU A 1 124 ? -3.852 24.078 4.914 1 96.19 124 GLU A CA 1
ATOM 972 C C . GLU A 1 124 ? -2.492 23.469 5.238 1 96.19 124 GLU A C 1
ATOM 974 O O . GLU A 1 124 ? -2.391 22.578 6.082 1 96.19 124 GLU A O 1
ATOM 979 N N . GLY A 1 125 ? -1.508 23.875 4.5 1 95.81 125 GLY A N 1
ATOM 980 C CA . GLY A 1 125 ? -0.129 23.578 4.852 1 95.81 125 GLY A CA 1
ATOM 981 C C . GLY A 1 125 ? 0.505 24.625 5.742 1 95.81 125 GLY A C 1
ATOM 982 O O . GLY A 1 125 ? -0.183 25.266 6.535 1 95.81 125 GLY A O 1
ATOM 983 N N . MET A 1 126 ? 1.829 24.75 5.684 1 94.69 126 MET A N 1
ATOM 984 C CA . MET A 1 126 ? 2.586 25.734 6.441 1 94.69 126 MET A CA 1
ATOM 985 C C . MET A 1 126 ? 2.559 27.094 5.742 1 94.69 126 MET A C 1
ATOM 987 O O . MET A 1 126 ? 2.434 27.156 4.516 1 94.69 126 MET A O 1
ATOM 991 N N . PRO A 1 127 ? 2.648 28.109 6.559 1 93.75 127 PRO A N 1
ATOM 992 C CA . PRO A 1 127 ? 2.803 29.422 5.926 1 93.75 127 PRO A CA 1
ATOM 993 C C . PRO A 1 127 ? 4.074 29.516 5.086 1 93.75 127 PRO A C 1
ATOM 995 O O . PRO A 1 127 ? 5.109 28.953 5.453 1 93.75 127 PRO A O 1
ATOM 998 N N . LEU A 1 128 ? 3.908 30.156 3.951 1 91.44 128 LEU A N 1
ATOM 999 C CA . LEU A 1 128 ? 5.07 30.375 3.098 1 91.44 128 LEU A CA 1
ATOM 1000 C C . LEU A 1 128 ? 5.977 31.469 3.68 1 91.44 128 LEU A C 1
ATOM 1002 O O . LEU A 1 128 ? 5.492 32.469 4.195 1 91.44 128 LEU A O 1
ATOM 1006 N N . LEU A 1 129 ? 7.266 31.156 3.426 1 84.31 129 LEU A N 1
ATOM 1007 C CA . LEU A 1 129 ? 8.234 32.156 3.859 1 84.31 129 LEU A CA 1
ATOM 1008 C C . LEU A 1 129 ? 8.062 33.469 3.074 1 84.31 129 LEU A C 1
ATOM 1010 O O . LEU A 1 129 ? 7.859 33.438 1.858 1 84.31 129 LEU A O 1
ATOM 1014 N N . ARG A 1 130 ? 7.902 34.719 3.648 1 85.44 130 ARG A N 1
ATOM 1015 C CA . ARG A 1 130 ? 7.801 36.062 3.059 1 85.44 130 ARG A CA 1
ATOM 1016 C C . ARG A 1 130 ? 6.367 36.375 2.652 1 85.44 130 ARG A C 1
ATOM 1018 O O . ARG A 1 130 ? 6.043 37.5 2.334 1 85.44 130 ARG A O 1
ATOM 1025 N N . ASN A 1 131 ? 5.57 35.25 2.414 1 89.75 131 ASN A N 1
ATOM 1026 C CA . ASN A 1 131 ? 4.145 35.438 2.172 1 89.75 131 ASN A CA 1
ATOM 1027 C C . ASN A 1 131 ? 3.303 34.656 3.184 1 89.75 131 ASN A C 1
ATOM 1029 O O . ASN A 1 131 ? 2.672 33.656 2.838 1 89.75 131 ASN A O 1
ATOM 1033 N N . PRO A 1 132 ? 3.27 35.188 4.344 1 85.62 132 PRO A N 1
ATOM 1034 C CA . PRO A 1 132 ? 2.678 34.438 5.449 1 85.62 132 PRO A CA 1
ATOM 1035 C C . PRO A 1 132 ? 1.179 34.219 5.27 1 85.62 132 PRO A C 1
ATOM 1037 O O . PRO A 1 132 ? 0.605 33.312 5.914 1 85.62 132 PRO A O 1
ATOM 1040 N N . ASP A 1 133 ? 0.561 34.906 4.383 1 89.06 133 ASP A N 1
ATOM 1041 C CA . ASP A 1 133 ? -0.877 34.781 4.176 1 89.06 133 ASP A CA 1
ATOM 1042 C C . ASP A 1 133 ? -1.188 33.562 3.275 1 89.06 133 ASP A C 1
ATOM 1044 O O . ASP A 1 133 ? -2.33 33.125 3.223 1 89.06 133 ASP A O 1
ATOM 1048 N N . MET A 1 134 ? -0.152 33.156 2.623 1 92.88 134 MET A N 1
ATOM 1049 C CA . MET A 1 134 ? -0.305 31.969 1.783 1 92.88 134 MET A CA 1
ATOM 1050 C C . MET A 1 134 ? 0.19 30.719 2.506 1 92.88 134 MET A C 1
ATOM 1052 O O . MET A 1 134 ? 1.118 30.797 3.314 1 92.88 134 MET A O 1
ATOM 1056 N N . ARG A 1 135 ? -0.467 29.688 2.287 1 95.19 135 ARG A N 1
ATOM 1057 C CA . ARG A 1 135 ? -0.111 28.438 2.943 1 95.19 135 ARG A CA 1
ATOM 1058 C C . ARG A 1 135 ? 0.034 27.312 1.927 1 95.19 135 ARG A C 1
ATOM 1060 O O . ARG A 1 135 ? -0.535 27.375 0.835 1 95.19 135 ARG A O 1
ATOM 1067 N N . GLY A 1 136 ? 0.791 26.328 2.309 1 95 136 GLY A N 1
ATOM 1068 C CA . GLY A 1 136 ? 0.897 25.125 1.487 1 95 136 GLY A CA 1
ATOM 1069 C C . GLY A 1 136 ? -0.34 24.25 1.545 1 95 136 GLY A C 1
ATOM 1070 O O . GLY A 1 136 ? -1.436 24.734 1.842 1 95 136 GLY A O 1
ATOM 1071 N N . VAL A 1 137 ? -0.109 22.984 1.177 1 95.88 137 VAL A N 1
ATOM 1072 C CA . VAL A 1 137 ? -1.204 22.031 1.08 1 95.88 137 VAL A CA 1
ATOM 1073 C C . VAL A 1 137 ? -1.095 21 2.205 1 95.88 137 VAL A C 1
ATOM 1075 O O . VAL A 1 137 ? 0.01 20.609 2.594 1 95.88 137 VAL A O 1
ATOM 1078 N N . LEU A 1 138 ? -2.238 20.672 2.73 1 97.25 138 LEU A N 1
ATOM 1079 C CA . LEU A 1 138 ? -2.297 19.5 3.604 1 97.25 138 LEU A CA 1
ATOM 1080 C C . LEU A 1 138 ? -2.602 18.234 2.805 1 97.25 138 LEU A C 1
ATOM 1082 O O . LEU A 1 138 ? -3.672 18.125 2.205 1 97.25 138 LEU A O 1
ATOM 1086 N N . PHE A 1 139 ? -1.646 17.344 2.795 1 97.06 139 PHE A N 1
ATOM 1087 C CA . PHE A 1 139 ? -1.844 16.062 2.135 1 97.06 139 PHE A CA 1
ATOM 1088 C C . PHE A 1 139 ? -2.256 14.992 3.141 1 97.06 139 PHE A C 1
ATOM 1090 O O . PHE A 1 139 ? -1.591 14.805 4.164 1 97.06 139 PHE A O 1
ATOM 1097 N N . ILE A 1 140 ? -3.326 14.32 2.807 1 97.5 140 ILE A N 1
ATOM 1098 C CA . ILE A 1 140 ? -3.818 13.242 3.656 1 97.5 140 ILE A CA 1
ATOM 1099 C C . ILE A 1 140 ? -3.686 11.906 2.926 1 97.5 140 ILE A C 1
ATOM 1101 O O . ILE A 1 140 ? -4.254 11.727 1.848 1 97.5 140 ILE A O 1
ATOM 1105 N N . LYS A 1 141 ? -2.865 11.094 3.453 1 97.06 141 LYS A N 1
ATOM 1106 C CA . LYS A 1 141 ? -2.771 9.719 2.961 1 97.06 141 LYS A CA 1
ATOM 1107 C C . LYS A 1 141 ? -3.756 8.805 3.684 1 97.06 141 LYS A C 1
ATOM 1109 O O . LYS A 1 141 ? -3.742 8.719 4.914 1 97.06 141 LYS A O 1
ATOM 1114 N N . PHE A 1 142 ? -4.574 8.07 2.973 1 97.06 142 PHE A N 1
ATOM 1115 C CA . PHE A 1 142 ? -5.629 7.266 3.58 1 97.06 142 PHE A CA 1
ATOM 1116 C C . PHE A 1 142 ? -5.242 5.793 3.615 1 97.06 142 PHE A C 1
ATOM 1118 O O . PHE A 1 142 ? -4.84 5.227 2.598 1 97.06 142 PHE A O 1
ATOM 1125 N N . GLU A 1 143 ? -5.293 5.285 4.762 1 97.38 143 GLU A N 1
ATOM 1126 C CA . GLU A 1 143 ? -5.18 3.844 4.965 1 97.38 143 GLU A CA 1
ATOM 1127 C C . GLU A 1 143 ? -6.551 3.207 5.18 1 97.38 143 GLU A C 1
ATOM 1129 O O . GLU A 1 143 ? -7.23 3.502 6.164 1 97.38 143 GLU A O 1
ATOM 1134 N N . VAL A 1 144 ? -6.871 2.311 4.301 1 97.94 144 VAL A N 1
ATOM 1135 C CA . VAL A 1 144 ? -8.203 1.718 4.379 1 97.94 144 VAL A CA 1
ATOM 1136 C C . VAL A 1 144 ? -8.141 0.417 5.176 1 97.94 144 VAL A C 1
ATOM 1138 O O . VAL A 1 144 ? -7.395 -0.5 4.824 1 97.94 144 VAL A O 1
ATOM 1141 N N . GLU A 1 145 ? -8.977 0.354 6.148 1 97 145 GLU A N 1
ATOM 1142 C CA . GLU A 1 145 ? -9.055 -0.843 6.98 1 97 145 GLU A CA 1
ATOM 1143 C C . GLU A 1 145 ? -10.172 -1.768 6.508 1 97 145 GLU A C 1
ATOM 1145 O O . GLU A 1 145 ? -11.336 -1.362 6.441 1 97 145 GLU A O 1
ATOM 1150 N N . PHE A 1 146 ? -9.781 -2.998 6.195 1 97.88 146 PHE A N 1
ATOM 1151 C CA . PHE A 1 146 ? -10.75 -4.008 5.773 1 97.88 146 PHE A CA 1
ATOM 1152 C C . PHE A 1 146 ? -11.375 -4.695 6.98 1 97.88 146 PHE A C 1
ATOM 1154 O O . PHE A 1 146 ? -10.781 -4.73 8.062 1 97.88 146 PHE A O 1
ATOM 1161 N N . PRO A 1 147 ? -12.555 -5.137 6.777 1 97.12 147 PRO A N 1
ATOM 1162 C CA . PRO A 1 147 ? -13.148 -5.926 7.863 1 97.12 147 PRO A CA 1
ATOM 1163 C C . PRO A 1 147 ? -12.453 -7.27 8.062 1 97.12 147 PRO A C 1
ATOM 1165 O O . PRO A 1 147 ? -11.656 -7.688 7.211 1 97.12 147 PRO A O 1
ATOM 1168 N N . GLY A 1 148 ? -12.727 -7.902 9.156 1 96 148 GLY A N 1
ATOM 1169 C CA . GLY A 1 148 ? -12.164 -9.219 9.414 1 96 148 GLY A CA 1
ATOM 1170 C C . GLY A 1 148 ? -12.859 -10.32 8.633 1 96 148 GLY A C 1
ATOM 1171 O O . GLY A 1 148 ? -13.891 -10.086 7.996 1 96 148 GLY A O 1
ATOM 1172 N N . ASP A 1 149 ? -12.25 -11.516 8.664 1 95.62 149 ASP A N 1
ATOM 1173 C CA . ASP A 1 149 ? -12.844 -12.672 8 1 95.62 149 ASP A CA 1
ATOM 1174 C C . ASP A 1 149 ? -14.273 -12.906 8.477 1 95.62 149 ASP A C 1
ATOM 1176 O O . ASP A 1 149 ? -14.578 -12.703 9.656 1 95.62 149 ASP A O 1
ATOM 1180 N N . ASN A 1 150 ? -15.055 -13.289 7.586 1 96.94 150 ASN A N 1
ATOM 1181 C CA . ASN A 1 150 ? -16.438 -13.641 7.891 1 96.94 150 ASN A CA 1
ATOM 1182 C C . ASN A 1 150 ? -17.172 -12.5 8.594 1 96.94 150 ASN A C 1
ATOM 1184 O O . ASN A 1 150 ? -17.859 -12.719 9.586 1 96.94 150 ASN A O 1
ATOM 1188 N N . PHE A 1 151 ? -16.938 -11.297 8.156 1 96.56 151 PHE A N 1
ATOM 1189 C CA . PHE A 1 151 ? -17.547 -10.117 8.766 1 96.56 151 PHE A CA 1
ATOM 1190 C C . PHE A 1 151 ? -19.047 -10.094 8.516 1 96.56 151 PHE A C 1
ATOM 1192 O O . PHE A 1 151 ? -19.781 -9.406 9.219 1 96.56 151 PHE A O 1
ATOM 1199 N N . LEU A 1 152 ? -19.469 -10.734 7.477 1 96.81 152 LEU A N 1
ATOM 1200 C CA . LEU A 1 152 ? -20.906 -10.922 7.277 1 96.81 152 LEU A CA 1
ATOM 1201 C C . LEU A 1 152 ? -21.359 -12.273 7.824 1 96.81 152 LEU A C 1
ATOM 1203 O O . LEU A 1 152 ? -20.609 -13.25 7.758 1 96.81 152 LEU A O 1
ATOM 1207 N N . ASP A 1 153 ? -22.609 -12.344 8.273 1 93.25 153 ASP A N 1
ATOM 1208 C CA . ASP A 1 153 ? -23.047 -13.516 9.031 1 93.25 153 ASP A CA 1
ATOM 1209 C C . ASP A 1 153 ? -23.844 -14.469 8.148 1 93.25 153 ASP A C 1
ATOM 1211 O O . ASP A 1 153 ? -24.406 -15.453 8.648 1 93.25 153 ASP A O 1
ATOM 1215 N N . SER A 1 154 ? -23.969 -14.219 6.859 1 94.5 154 SER A N 1
ATOM 1216 C CA . SER A 1 154 ? -24.734 -15.125 6.008 1 94.5 154 SER A CA 1
ATOM 1217 C C . SER A 1 154 ? -24.25 -15.062 4.562 1 94.5 154 SER A C 1
ATOM 1219 O O . SER A 1 154 ? -23.812 -14.016 4.094 1 94.5 154 SER A O 1
ATOM 1221 N N . ASP A 1 155 ? -24.438 -16.219 3.889 1 94.62 155 ASP A N 1
ATOM 1222 C CA . ASP A 1 155 ? -24.109 -16.328 2.473 1 94.62 155 ASP A CA 1
ATOM 1223 C C . ASP A 1 155 ? -24.938 -15.367 1.636 1 94.62 155 ASP A C 1
ATOM 1225 O O . ASP A 1 155 ? -24.453 -14.82 0.639 1 94.62 155 ASP A O 1
ATOM 1229 N N . ALA A 1 156 ? -26.141 -15.164 2.154 1 96.38 156 ALA A N 1
ATOM 1230 C CA . ALA A 1 156 ? -27.047 -14.281 1.428 1 96.38 156 ALA A CA 1
ATOM 1231 C C . ALA A 1 156 ? -26.516 -12.844 1.41 1 96.38 156 ALA A C 1
ATOM 1233 O O . ALA A 1 156 ? -26.625 -12.156 0.396 1 96.38 156 ALA A O 1
ATOM 1234 N N . LYS A 1 157 ? -25.922 -12.414 2.52 1 97.31 157 LYS A N 1
ATOM 1235 C CA . LYS A 1 157 ? -25.359 -11.07 2.602 1 97.31 157 LYS A CA 1
ATOM 1236 C C . LYS A 1 157 ? -24.125 -10.922 1.722 1 97.31 157 LYS A C 1
ATOM 1238 O O . LYS A 1 157 ? -23.906 -9.883 1.101 1 97.31 157 LYS A O 1
ATOM 1243 N N . TYR A 1 158 ? -23.359 -12.016 1.604 1 96.81 158 TYR A N 1
ATOM 1244 C CA . TYR A 1 158 ? -22.203 -11.984 0.71 1 96.81 158 TYR A CA 1
ATOM 1245 C C . TYR A 1 158 ? -22.641 -11.898 -0.746 1 96.81 158 TYR A C 1
ATOM 1247 O O . TYR A 1 158 ? -22.016 -11.203 -1.549 1 96.81 158 TYR A O 1
ATOM 1255 N N . LYS A 1 159 ? -23.688 -12.602 -1.046 1 95.69 159 LYS A N 1
ATOM 1256 C CA . LYS A 1 159 ? -24.203 -12.562 -2.414 1 95.69 159 LYS A CA 1
ATOM 1257 C C . LYS A 1 159 ? -24.719 -11.172 -2.768 1 95.69 159 LYS A C 1
ATOM 1259 O O . LYS A 1 159 ? -24.531 -10.703 -3.893 1 95.69 159 LYS A O 1
ATOM 1264 N N . LEU A 1 160 ? -25.344 -10.562 -1.762 1 96.69 160 LEU A N 1
ATOM 1265 C CA . LEU A 1 160 ? -25.797 -9.195 -1.954 1 96.69 160 LEU A CA 1
ATOM 1266 C C . LEU A 1 160 ? -24.625 -8.25 -2.162 1 96.69 160 LEU A C 1
ATOM 1268 O O . LEU A 1 160 ? -24.656 -7.402 -3.057 1 96.69 160 LEU A O 1
ATOM 1272 N N . LEU A 1 161 ? -23.609 -8.398 -1.367 1 97.5 161 LEU A N 1
ATOM 1273 C CA . LEU A 1 161 ? -22.406 -7.598 -1.492 1 97.5 161 LEU A CA 1
ATOM 1274 C C . LEU A 1 161 ? -21.75 -7.797 -2.861 1 97.5 161 LEU A C 1
ATOM 1276 O O . LEU A 1 161 ? -21.359 -6.828 -3.514 1 97.5 161 LEU A O 1
ATOM 1280 N N . GLU A 1 162 ? -21.672 -9.023 -3.268 1 96.38 162 GLU A N 1
ATOM 1281 C CA . GLU A 1 162 ? -21.125 -9.367 -4.578 1 96.38 162 GLU A CA 1
ATOM 1282 C C . GLU A 1 162 ? -21.875 -8.648 -5.695 1 96.38 162 GLU A C 1
ATOM 1284 O O . GLU A 1 162 ? -21.25 -8.094 -6.605 1 96.38 162 GLU A O 1
ATOM 1289 N N . THR A 1 163 ? -23.156 -8.625 -5.559 1 95.94 163 THR A N 1
ATOM 1290 C CA . THR A 1 163 ? -24 -7.988 -6.566 1 95.94 163 THR A CA 1
ATOM 1291 C C . THR A 1 163 ? -23.734 -6.484 -6.609 1 95.94 163 THR A C 1
ATOM 1293 O O . THR A 1 163 ? -23.656 -5.895 -7.688 1 95.94 163 THR A O 1
ATOM 1296 N N . LEU A 1 164 ? -23.609 -5.891 -5.461 1 97.12 164 LEU A N 1
ATOM 1297 C CA . LEU A 1 164 ? -23.375 -4.453 -5.379 1 97.12 164 LEU A CA 1
ATOM 1298 C C . LEU A 1 164 ? -22.016 -4.094 -5.957 1 97.12 164 LEU A C 1
ATOM 1300 O O . LEU A 1 164 ? -21.828 -2.996 -6.492 1 97.12 164 LEU A O 1
ATOM 1304 N N . LEU A 1 165 ? -21.094 -5.066 -5.875 1 96.69 165 LEU A N 1
ATOM 1305 C CA . LEU A 1 165 ? -19.719 -4.793 -6.305 1 96.69 165 LEU A CA 1
ATOM 1306 C C . LEU A 1 165 ? -19.484 -5.297 -7.727 1 96.69 165 LEU A C 1
ATOM 1308 O O . LEU A 1 165 ? -18.359 -5.598 -8.102 1 96.69 165 LEU A O 1
ATOM 1312 N N . GLY A 1 166 ? -20.406 -5.473 -8.539 1 91.94 166 GLY A N 1
ATOM 1313 C CA . GLY A 1 166 ? -20.281 -5.742 -9.969 1 91.94 166 GLY A CA 1
ATOM 1314 C C . GLY A 1 166 ? -20.547 -7.191 -10.328 1 91.94 166 GLY A C 1
ATOM 1315 O O . GLY A 1 166 ? -20.516 -7.555 -11.508 1 91.94 166 GLY A O 1
ATOM 1316 N N . GLY A 1 167 ? -20.75 -7.984 -9.336 1 89 167 GLY A N 1
ATOM 1317 C CA . GLY A 1 167 ? -21.062 -9.375 -9.609 1 89 167 GLY A CA 1
ATOM 1318 C C . GLY A 1 167 ? -19.844 -10.211 -9.953 1 89 167 GLY A C 1
ATOM 1319 O O . GLY A 1 167 ? -18.719 -9.711 -9.922 1 89 167 GLY A O 1
ATOM 1320 N N . ARG A 1 168 ? -20.078 -11.531 -10.141 1 82.81 168 ARG A N 1
ATOM 1321 C CA . ARG A 1 168 ? -19 -12.453 -10.477 1 82.81 168 ARG A CA 1
ATOM 1322 C C . ARG A 1 168 ? -18.922 -12.672 -11.984 1 82.81 168 ARG A C 1
ATOM 1324 O O . ARG A 1 168 ? -19.922 -12.992 -12.625 1 82.81 168 ARG A O 1
ATOM 1331 N N . PRO A 1 169 ? -17.75 -12.258 -12.484 1 75.38 169 PRO A N 1
ATOM 1332 C CA . PRO A 1 169 ? -17.625 -12.609 -13.898 1 75.38 169 PRO A CA 1
ATOM 1333 C C . PRO A 1 169 ? -17.797 -14.102 -14.156 1 75.38 169 PRO A C 1
ATOM 1335 O O . PRO A 1 169 ? -17.547 -14.922 -13.273 1 75.38 169 PRO A O 1
ATOM 1338 N N . PRO A 1 170 ? -18.438 -14.344 -15.289 1 73.38 170 PRO A N 1
ATOM 1339 C CA . PRO A 1 170 ? -18.547 -15.773 -15.609 1 73.38 170 PRO A CA 1
ATOM 1340 C C . PRO A 1 170 ? -17.203 -16.484 -15.531 1 73.38 170 PRO A C 1
ATOM 1342 O O . PRO A 1 170 ? -16.188 -15.953 -15.969 1 73.38 170 PRO A O 1
ATOM 1345 N N . SER A 1 171 ? -17.172 -17.328 -14.555 1 70.06 171 SER A N 1
ATOM 1346 C CA . SER A 1 171 ? -15.906 -18.047 -14.375 1 70.06 171 SER A CA 1
ATOM 1347 C C . SER A 1 171 ? -15.625 -18.969 -15.555 1 70.06 171 SER A C 1
ATOM 1349 O O . SER A 1 171 ? -16.531 -19.625 -16.062 1 70.06 171 SER A O 1
ATOM 1351 N N . ALA A 1 172 ? -14.508 -18.719 -16.219 1 71.81 172 ALA A N 1
ATOM 1352 C CA . ALA A 1 172 ? -14.086 -19.703 -17.203 1 71.81 172 ALA A CA 1
ATOM 1353 C C . ALA A 1 172 ? -14.07 -21.109 -16.609 1 71.81 172 ALA A C 1
ATOM 1355 O O . ALA A 1 172 ? -13.906 -21.281 -15.406 1 71.81 172 ALA A O 1
ATOM 1356 N N . PRO A 1 173 ? -14.43 -22.062 -17.484 1 81.25 173 PRO A N 1
ATOM 1357 C CA . PRO A 1 173 ? -14.328 -23.438 -16.969 1 81.25 173 PRO A CA 1
ATOM 1358 C C . PRO A 1 173 ? -12.961 -23.75 -16.375 1 81.25 173 PRO A C 1
ATOM 1360 O O . PRO A 1 173 ? -11.938 -23.281 -16.891 1 81.25 173 PRO A O 1
ATOM 1363 N N . LEU A 1 174 ? -13.008 -24.281 -15.25 1 85 174 LEU A N 1
ATOM 1364 C CA . LEU A 1 174 ? -11.758 -24.688 -14.617 1 85 174 LEU A CA 1
ATOM 1365 C C . LEU A 1 174 ? -11.039 -25.734 -15.469 1 85 174 LEU A C 1
ATOM 1367 O O . LEU A 1 174 ? -11.672 -26.609 -16.047 1 85 174 LEU A O 1
ATOM 1371 N N . PRO A 1 175 ? -9.805 -25.469 -15.648 1 88.06 175 PRO A N 1
ATOM 1372 C CA . PRO A 1 175 ? -9.055 -26.469 -16.406 1 88.06 175 PRO A CA 1
ATOM 1373 C C . PRO A 1 175 ? -9.18 -27.875 -15.805 1 88.06 175 PRO A C 1
ATOM 1375 O O . PRO A 1 175 ? -9.414 -28.016 -14.602 1 88.06 175 PRO A O 1
ATOM 1378 N N . ARG A 1 176 ? -9.266 -28.75 -16.797 1 87.06 176 ARG A N 1
ATOM 1379 C CA . ARG A 1 176 ? -9.297 -30.156 -16.406 1 87.06 176 ARG A CA 1
ATOM 1380 C C . ARG A 1 176 ? -8.125 -30.922 -17.016 1 87.06 176 ARG A C 1
ATOM 1382 O O . ARG A 1 17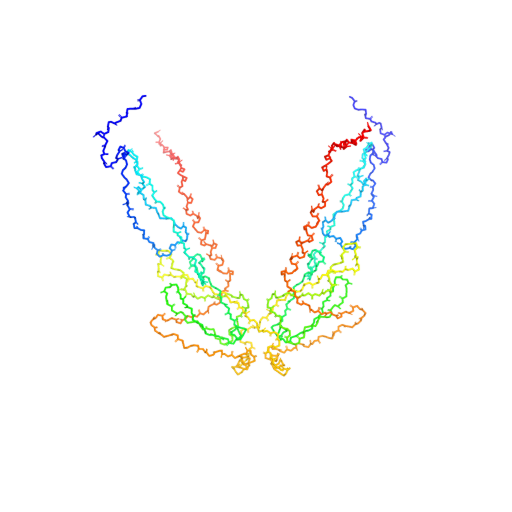6 ? -7.574 -30.5 -18.031 1 87.06 176 ARG A O 1
ATOM 1389 N N . GLY A 1 177 ? -7.699 -31.906 -16.281 1 88.94 177 GLY A N 1
ATOM 1390 C CA . GLY A 1 177 ? -6.629 -32.719 -16.828 1 88.94 177 GLY A CA 1
ATOM 1391 C C . GLY A 1 177 ? -5.586 -33.125 -15.797 1 88.94 177 GLY A C 1
ATOM 1392 O O . GLY A 1 177 ? -5.707 -32.75 -14.625 1 88.94 177 GLY A O 1
ATOM 1393 N N . GLU A 1 178 ? -4.641 -33.844 -16.266 1 90.19 178 GLU A N 1
ATOM 1394 C CA . GLU A 1 178 ? -3.625 -34.406 -15.383 1 90.19 178 GLU A CA 1
ATOM 1395 C C . GLU A 1 178 ? -2.664 -33.344 -14.875 1 90.19 178 GLU A C 1
ATOM 1397 O O . GLU A 1 178 ? -2.07 -33.5 -13.805 1 90.19 178 GLU A O 1
ATOM 1402 N N . ASN A 1 179 ? -2.646 -32.219 -15.586 1 93.69 179 ASN A N 1
ATOM 1403 C CA . ASN A 1 179 ? -1.682 -31.203 -15.219 1 93.69 179 ASN A CA 1
ATOM 1404 C C . ASN A 1 179 ? -2.334 -30.078 -14.406 1 93.69 179 ASN A C 1
ATOM 1406 O O . ASN A 1 179 ? -1.785 -28.984 -14.297 1 93.69 179 ASN A O 1
ATOM 1410 N N . VAL A 1 180 ? -3.498 -30.453 -13.898 1 94.5 180 VAL A N 1
ATOM 1411 C CA . VAL A 1 180 ? -4.223 -29.453 -13.109 1 94.5 180 VAL A CA 1
ATOM 1412 C C . VAL A 1 180 ? -4.188 -29.844 -11.633 1 94.5 180 VAL A C 1
ATOM 1414 O O . VAL A 1 180 ? -4.461 -30.984 -11.273 1 94.5 180 VAL A O 1
ATOM 1417 N N . GLU A 1 181 ? -3.785 -28.953 -10.734 1 94.88 181 GLU A N 1
ATOM 1418 C CA . GLU A 1 181 ? -3.73 -29.188 -9.297 1 94.88 181 GLU A CA 1
ATOM 1419 C C . GLU A 1 181 ? -4.496 -28.125 -8.523 1 94.88 181 GLU A C 1
ATOM 1421 O O . GLU A 1 181 ? -4.352 -26.938 -8.805 1 94.88 181 GLU A O 1
ATOM 1426 N N . GLU A 1 182 ? -5.312 -28.609 -7.586 1 94.12 182 GLU A N 1
ATOM 1427 C CA . GLU A 1 182 ? -5.984 -27.672 -6.684 1 94.12 182 GLU A CA 1
ATOM 1428 C C . GLU A 1 182 ? -5.121 -27.375 -5.465 1 94.12 182 GLU A C 1
ATOM 1430 O O . GLU A 1 182 ? -4.648 -28.281 -4.785 1 94.12 182 GLU A O 1
ATOM 1435 N N . VAL A 1 183 ? -4.844 -26.094 -5.27 1 94.06 183 VAL A N 1
ATOM 1436 C CA . VAL A 1 183 ? -4.004 -25.703 -4.141 1 94.06 183 VAL A CA 1
ATOM 1437 C C . VAL A 1 183 ? -4.738 -24.688 -3.273 1 94.06 183 VAL A C 1
ATOM 1439 O O . VAL A 1 183 ? -5.688 -24.047 -3.729 1 94.06 183 VAL A O 1
ATOM 1442 N N . SER A 1 184 ? -4.301 -24.609 -1.998 1 91.5 184 SER A N 1
ATOM 1443 C CA . SER A 1 184 ? -4.93 -23.688 -1.046 1 91.5 184 SER A CA 1
ATOM 1444 C C . SER A 1 184 ? -3.986 -22.547 -0.672 1 91.5 184 SER A C 1
ATOM 1446 O O . SER A 1 184 ? -2.764 -22.719 -0.706 1 91.5 184 SER A O 1
ATOM 1448 N N . LEU A 1 185 ? -4.617 -21.484 -0.329 1 92.88 185 LEU A N 1
ATOM 1449 C CA . LEU A 1 185 ? -3.869 -20.344 0.161 1 92.88 185 LEU A CA 1
ATOM 1450 C C . LEU A 1 185 ? -3.656 -20.422 1.668 1 92.88 185 LEU A C 1
ATOM 1452 O O . LEU A 1 185 ? -4.582 -20.766 2.412 1 92.88 185 LEU A O 1
ATOM 1456 N N . MET A 1 186 ? -2.441 -20.125 2.01 1 91.31 186 MET A N 1
ATOM 1457 C CA . MET A 1 186 ? -2.145 -20.062 3.438 1 91.31 186 MET A CA 1
ATOM 1458 C C . MET A 1 186 ? -1.774 -18.641 3.848 1 91.31 186 MET A C 1
ATOM 1460 O O . MET A 1 186 ? -1.133 -17.906 3.086 1 91.31 186 MET A O 1
ATOM 1464 N N . PRO A 1 187 ? -2.248 -18.312 5.047 1 87.56 187 PRO A N 1
ATOM 1465 C CA . PRO A 1 187 ? -1.796 -17.016 5.531 1 87.56 187 PRO A CA 1
ATOM 1466 C C . PRO A 1 187 ? -0.278 -16.922 5.68 1 87.56 187 PRO A C 1
ATOM 1468 O O . PRO A 1 187 ? 0.371 -17.938 5.984 1 87.56 187 PRO A O 1
ATOM 1471 N N . TYR A 1 188 ? 0.226 -15.891 5.234 1 78.88 188 TYR A N 1
ATOM 1472 C CA . TYR A 1 188 ? 1.666 -15.672 5.316 1 78.88 188 TYR A CA 1
ATOM 1473 C C . TYR A 1 188 ? 1.992 -14.539 6.273 1 78.88 188 TYR A C 1
ATOM 1475 O O . TYR A 1 188 ? 1.389 -13.461 6.203 1 78.88 188 TYR A O 1
ATOM 1483 N N . ASP A 1 189 ? 2.674 -14.852 7.309 1 68.12 189 ASP A N 1
ATOM 1484 C CA . ASP A 1 189 ? 3.215 -13.828 8.195 1 68.12 189 ASP A CA 1
ATOM 1485 C C . ASP A 1 189 ? 4.656 -13.492 7.828 1 68.12 189 ASP A C 1
ATOM 1487 O O . ASP A 1 189 ? 5.543 -14.344 7.93 1 68.12 189 ASP A O 1
ATOM 1491 N N . GLU A 1 190 ? 4.945 -12.352 7.18 1 61.03 190 GLU A N 1
ATOM 1492 C CA . GLU A 1 190 ? 6.266 -11.914 6.738 1 61.03 190 GLU A CA 1
ATOM 1493 C C . GLU A 1 190 ? 7.316 -12.148 7.82 1 61.03 190 GLU A C 1
ATOM 1495 O O . GLU A 1 190 ? 8.453 -12.508 7.52 1 61.03 190 GLU A O 1
ATOM 1500 N N . GLY A 1 191 ? 6.898 -11.656 9.047 1 56.25 191 GLY A N 1
ATOM 1501 C CA . GLY A 1 191 ? 7.855 -11.805 10.133 1 56.25 191 GLY A CA 1
ATOM 1502 C C . GLY A 1 191 ? 8.375 -13.219 10.273 1 56.25 191 GLY A C 1
ATOM 1503 O O . GLY A 1 191 ? 9.531 -13.43 10.656 1 56.25 191 GLY A O 1
ATOM 1504 N N . ARG A 1 192 ? 7.602 -14.117 9.977 1 52.81 192 ARG A N 1
ATOM 1505 C CA . ARG A 1 192 ? 8.016 -15.516 10.094 1 52.81 192 ARG A CA 1
ATOM 1506 C C . ARG A 1 192 ? 8.953 -15.906 8.953 1 52.81 192 ARG A C 1
ATOM 1508 O O . ARG A 1 192 ? 9.922 -16.641 9.172 1 52.81 192 ARG A O 1
ATOM 1515 N N . TYR A 1 193 ? 8.656 -15.516 7.809 1 54.38 193 TYR A N 1
ATOM 1516 C CA . TYR A 1 193 ? 9.445 -15.938 6.656 1 54.38 193 TYR A CA 1
ATOM 1517 C C . TYR A 1 193 ? 10.758 -15.172 6.578 1 54.38 193 TYR A C 1
ATOM 1519 O O . TYR A 1 193 ? 11.727 -15.648 5.988 1 54.38 193 TYR A O 1
ATOM 1527 N N . GLU A 1 194 ? 10.75 -13.898 6.98 1 49.31 194 GLU A N 1
ATOM 1528 C CA . GLU A 1 194 ? 12.031 -13.195 7.062 1 49.31 194 GLU A CA 1
ATOM 1529 C C . GLU A 1 194 ? 12.977 -13.883 8.047 1 49.31 194 GLU A C 1
ATOM 1531 O O . GLU A 1 194 ? 14.188 -13.906 7.836 1 49.31 194 GLU A O 1
ATOM 1536 N N . ARG A 1 195 ? 12.414 -14.344 9.141 1 46.25 195 ARG A N 1
ATOM 1537 C CA . ARG A 1 195 ? 13.242 -14.992 10.148 1 46.25 195 ARG A CA 1
ATOM 1538 C C . ARG A 1 195 ? 13.859 -16.281 9.609 1 46.25 195 ARG A C 1
ATOM 1540 O O . ARG A 1 195 ? 14.992 -16.625 9.938 1 46.25 195 ARG A O 1
ATOM 1547 N N . GLY A 1 196 ? 13.141 -17.031 8.883 1 43.97 196 GLY A N 1
ATOM 1548 C CA . GLY A 1 196 ? 13.734 -18.25 8.352 1 43.97 196 GLY A CA 1
ATOM 1549 C C . GLY A 1 196 ? 14.859 -17.984 7.363 1 43.97 196 GLY A C 1
ATOM 1550 O O . GLY A 1 196 ? 15.719 -18.844 7.156 1 43.97 196 GLY A O 1
ATOM 1551 N N . GLY A 1 197 ? 14.852 -16.922 6.559 1 41.78 197 GLY A N 1
ATOM 1552 C CA . GLY A 1 197 ? 15.953 -16.531 5.695 1 41.78 197 GLY A CA 1
ATOM 1553 C C . GLY A 1 197 ? 17.172 -16.062 6.465 1 41.78 197 GLY A C 1
ATOM 1554 O O . GLY A 1 197 ? 18.297 -16.172 5.973 1 41.78 197 GLY A O 1
ATOM 1555 N N . ARG A 1 198 ? 16.984 -15.289 7.551 1 46.66 198 ARG A N 1
ATOM 1556 C CA . ARG A 1 198 ? 18.125 -14.891 8.383 1 46.66 198 ARG A CA 1
ATOM 1557 C C . ARG A 1 198 ? 18.812 -16.109 8.992 1 46.66 198 ARG A C 1
ATOM 1559 O O . ARG A 1 198 ? 20.031 -16.156 9.094 1 46.66 198 ARG A O 1
ATOM 1566 N N . THR A 1 199 ? 18.031 -17.016 9.344 1 37.81 199 THR A N 1
ATOM 1567 C CA . THR A 1 199 ? 18.594 -18.203 9.953 1 37.81 199 THR A CA 1
ATOM 1568 C C . THR A 1 199 ? 19.266 -19.078 8.906 1 37.81 199 THR A C 1
ATOM 1570 O O . THR A 1 199 ? 20.312 -19.688 9.164 1 37.81 199 THR A O 1
ATOM 1573 N N . ALA A 1 200 ? 18.75 -19.109 7.652 1 40 200 ALA A N 1
ATOM 1574 C CA . ALA A 1 200 ? 19.438 -19.875 6.613 1 40 200 ALA A CA 1
ATOM 1575 C C . ALA A 1 200 ? 20.672 -19.125 6.109 1 40 200 ALA A C 1
ATOM 1577 O O . ALA A 1 200 ? 21.688 -19.75 5.801 1 40 200 ALA A O 1
ATOM 1578 N N . ARG A 1 201 ? 20.719 -17.766 6.031 1 42.59 201 ARG A N 1
ATOM 1579 C CA . ARG A 1 201 ? 21.922 -17.016 5.719 1 42.59 201 ARG A CA 1
ATOM 1580 C C . ARG A 1 201 ? 22.953 -17.125 6.844 1 42.59 201 ARG A C 1
ATOM 1582 O O . ARG A 1 201 ? 24.156 -17.078 6.598 1 42.59 201 ARG A O 1
ATOM 1589 N N . GLU A 1 202 ? 22.547 -17.062 8.031 1 39.84 202 GLU A N 1
ATOM 1590 C CA . GLU A 1 202 ? 23.5 -17.188 9.125 1 39.84 202 GLU A CA 1
ATOM 1591 C C . GLU A 1 202 ? 24.125 -18.578 9.164 1 39.84 202 GLU A C 1
ATOM 1593 O O . GLU A 1 202 ? 25.266 -18.75 9.594 1 39.84 202 GLU A O 1
ATOM 1598 N N . ALA A 1 203 ? 23.438 -19.641 8.68 1 38.53 203 ALA A N 1
ATOM 1599 C CA . ALA A 1 203 ? 24 -20.984 8.766 1 38.53 203 ALA A CA 1
ATOM 1600 C C . ALA A 1 203 ? 25.094 -21.203 7.727 1 38.53 203 ALA A C 1
ATOM 1602 O O . ALA A 1 203 ? 26.078 -21.891 7.984 1 38.53 203 ALA A O 1
ATOM 1603 N N . TYR A 1 204 ? 25.031 -20.547 6.445 1 38.5 204 TYR A N 1
ATOM 1604 C CA . TYR A 1 204 ? 26.062 -20.781 5.438 1 38.5 204 TYR A CA 1
ATOM 1605 C C . TYR A 1 204 ? 27.266 -19.891 5.676 1 38.5 204 TYR A C 1
ATOM 1607 O O . TYR A 1 204 ? 28.297 -20.031 5.004 1 38.5 204 TYR A O 1
ATOM 1615 N N . ARG A 1 205 ? 27.062 -18.719 6.281 1 37.28 205 ARG A N 1
ATOM 1616 C CA . ARG A 1 205 ? 28.234 -17.891 6.531 1 37.28 205 ARG A CA 1
ATOM 1617 C C . ARG A 1 205 ? 29.219 -18.609 7.453 1 37.28 205 ARG A C 1
ATOM 1619 O O . ARG A 1 205 ? 30.406 -18.25 7.516 1 37.28 205 ARG A O 1
ATOM 1626 N N . ASP A 1 206 ? 28.609 -19.453 8.289 1 36.28 206 ASP A N 1
ATOM 1627 C CA . ASP A 1 206 ? 29.547 -19.938 9.297 1 36.28 206 ASP A CA 1
ATOM 1628 C C . ASP A 1 206 ? 30.562 -20.906 8.68 1 36.28 206 ASP A C 1
ATOM 1630 O O . ASP A 1 206 ? 31.578 -21.234 9.305 1 36.28 206 ASP A O 1
ATOM 1634 N N . ASP A 1 207 ? 30.172 -21.641 7.59 1 36.62 207 ASP A N 1
ATOM 1635 C CA . ASP A 1 207 ? 31.047 -22.781 7.344 1 36.62 207 ASP A CA 1
ATOM 1636 C C . ASP A 1 207 ? 32.312 -22.344 6.625 1 36.62 207 ASP A C 1
ATOM 1638 O O . ASP A 1 207 ? 33.219 -23.156 6.398 1 36.62 207 ASP A O 1
ATOM 1642 N N . ASP A 1 208 ? 32.219 -21.25 5.832 1 35.53 208 ASP A N 1
ATOM 1643 C CA . ASP A 1 208 ? 33.344 -21.109 4.941 1 35.53 208 ASP A CA 1
ATOM 1644 C C . ASP A 1 208 ? 34.594 -20.625 5.711 1 35.53 208 ASP A C 1
ATOM 1646 O O . ASP A 1 208 ? 35.656 -20.391 5.121 1 35.53 208 ASP A O 1
ATOM 1650 N N . GLU A 1 209 ? 34.25 -19.953 6.762 1 33.72 209 GLU A N 1
ATOM 1651 C CA . GLU A 1 209 ? 35.438 -19.266 7.25 1 33.72 209 GLU A CA 1
ATOM 1652 C C . GLU A 1 209 ? 36.469 -20.25 7.766 1 33.72 209 GLU A C 1
ATOM 1654 O O . GLU A 1 209 ? 37.531 -19.844 8.227 1 33.72 209 GLU A O 1
ATOM 1659 N N . ASP A 1 210 ? 35.938 -21.406 8.141 1 34.19 210 ASP A N 1
ATOM 1660 C CA . ASP A 1 210 ? 36.812 -22.016 9.109 1 34.19 210 ASP A CA 1
ATOM 1661 C C . ASP A 1 210 ? 38.094 -22.547 8.43 1 34.19 210 ASP A C 1
ATOM 1663 O O . ASP A 1 210 ? 38.875 -23.281 9.039 1 34.19 210 ASP A O 1
ATOM 1667 N N . ASP A 1 211 ? 38.031 -22.625 7.086 1 32.12 211 ASP A N 1
ATOM 1668 C CA . ASP A 1 211 ? 39.062 -23.594 6.715 1 32.12 211 ASP A CA 1
ATOM 1669 C C . ASP A 1 211 ? 40.438 -23.047 7.035 1 32.12 211 ASP A C 1
ATOM 1671 O O . ASP A 1 211 ? 41.438 -23.781 6.984 1 32.12 211 ASP A O 1
ATOM 1675 N N . ASP A 1 212 ? 40.594 -21.781 6.691 1 29.69 212 ASP A N 1
ATOM 1676 C CA . ASP A 1 212 ? 42 -21.609 6.332 1 29.69 212 ASP A CA 1
ATOM 1677 C C . ASP A 1 212 ? 42.906 -21.688 7.566 1 29.69 212 ASP A C 1
ATOM 1679 O O . ASP A 1 212 ? 44.094 -21.453 7.48 1 29.69 212 ASP A O 1
ATOM 1683 N N . ASP A 1 213 ? 42.281 -21.219 8.68 1 28.8 213 ASP A N 1
ATOM 1684 C CA . ASP A 1 213 ? 43.344 -20.828 9.609 1 28.8 213 ASP A CA 1
ATOM 1685 C C . ASP A 1 213 ? 44.094 -22.062 10.125 1 28.8 213 ASP A C 1
ATOM 1687 O O . ASP A 1 213 ? 43.531 -22.875 10.852 1 28.8 213 ASP A O 1
ATOM 1691 N N . ASP A 1 214 ? 44.844 -22.688 9.281 1 29.38 214 ASP A N 1
ATOM 1692 C CA . ASP A 1 214 ? 45.812 -23.75 9.555 1 29.38 214 ASP A CA 1
ATOM 1693 C C . ASP A 1 214 ? 46.594 -23.453 10.828 1 29.38 214 ASP A C 1
ATOM 1695 O O . ASP A 1 214 ? 47.688 -22.875 10.766 1 29.38 214 ASP A O 1
ATOM 1699 N N . ASP A 1 215 ? 45.969 -22.672 11.758 1 28.12 215 ASP A N 1
ATOM 1700 C CA . ASP A 1 215 ? 46.875 -22.391 12.867 1 28.12 215 ASP A CA 1
ATOM 1701 C C . ASP A 1 215 ? 47.438 -23.688 13.445 1 28.12 215 ASP A C 1
ATOM 1703 O O . ASP A 1 215 ? 46.719 -24.641 13.711 1 28.12 215 ASP A O 1
ATOM 1707 N N . MET A 1 216 ? 48.719 -23.984 13.164 1 29.58 216 MET A N 1
ATOM 1708 C CA . MET A 1 216 ? 49.781 -24.875 13.648 1 29.58 216 MET A CA 1
ATOM 1709 C C . MET A 1 216 ? 49.75 -24.969 15.172 1 29.58 216 MET A C 1
ATOM 1711 O O . MET A 1 216 ? 50.375 -24.172 15.867 1 29.58 216 MET A O 1
ATOM 1715 N N . ARG A 1 217 ? 48.594 -24.969 15.797 1 25.77 217 ARG A N 1
ATOM 1716 C CA . ARG A 1 217 ? 48.625 -25 17.25 1 25.77 217 ARG A CA 1
ATOM 1717 C C . ARG A 1 217 ? 49.375 -26.25 17.734 1 25.77 217 ARG A C 1
ATOM 1719 O O . ARG A 1 217 ? 49.062 -27.359 17.312 1 25.77 217 ARG A O 1
ATOM 1726 N N . GLY A 1 218 ? 50.562 -26.062 18.203 1 27.02 218 GLY A N 1
ATOM 1727 C CA . GLY A 1 218 ? 51.531 -26.875 18.906 1 27.02 218 GLY A CA 1
ATOM 1728 C C . GLY A 1 218 ? 50.906 -27.75 19.969 1 27.02 218 GLY A C 1
ATOM 1729 O O . GLY A 1 218 ? 49.906 -27.375 20.594 1 27.02 218 GLY A O 1
ATOM 1730 N N . GLY A 1 219 ? 50.906 -29.125 19.797 1 27.31 219 GLY A N 1
ATOM 1731 C CA . GLY A 1 219 ? 50.469 -30.297 20.531 1 27.31 219 GLY A CA 1
ATOM 1732 C C . GLY A 1 219 ? 50.938 -30.312 21.969 1 27.31 219 GLY A C 1
ATOM 1733 O O . GLY A 1 219 ? 52.125 -30.453 22.234 1 27.31 219 GLY A O 1
ATOM 1734 N N . GLY A 1 220 ? 50.562 -29.328 22.812 1 26.09 220 GLY A N 1
ATOM 1735 C CA . GLY A 1 220 ? 51.062 -29.344 24.188 1 26.09 220 GLY A CA 1
ATOM 1736 C C . GLY A 1 220 ? 50.844 -30.688 24.859 1 26.09 220 GLY A C 1
ATOM 1737 O O . GLY A 1 220 ? 49.781 -31.281 24.75 1 26.09 220 GLY A O 1
ATOM 1738 N N . ALA A 1 221 ? 52 -31.469 25.141 1 26.97 221 ALA A N 1
ATOM 1739 C CA . ALA A 1 221 ? 52.375 -32.75 25.781 1 26.97 221 ALA A CA 1
ATOM 1740 C C . ALA A 1 221 ? 51.812 -32.844 27.188 1 26.97 221 ALA A C 1
ATOM 1742 O O . ALA A 1 221 ? 52.094 -32 28.047 1 26.97 221 ALA A O 1
ATOM 1743 N N . HIS A 1 222 ? 50.531 -33.188 27.375 1 26.55 222 HIS A N 1
ATOM 1744 C CA . HIS A 1 222 ? 49.969 -33.531 28.672 1 26.55 222 HIS A CA 1
ATOM 1745 C C . HIS A 1 222 ? 50.812 -34.594 29.359 1 26.55 222 HIS A C 1
ATOM 1747 O O . HIS A 1 222 ? 51.094 -35.656 28.797 1 26.55 222 HIS A O 1
ATOM 1753 N N . ASN A 1 223 ? 51.875 -34.25 30.234 1 24.64 223 ASN A N 1
ATOM 1754 C CA . ASN A 1 223 ? 52.812 -34.938 31.109 1 24.64 223 ASN A CA 1
ATOM 1755 C C . ASN A 1 223 ? 52.094 -35.969 32 1 24.64 223 ASN A C 1
ATOM 1757 O O . ASN A 1 223 ? 51.156 -35.594 32.719 1 24.64 223 ASN A O 1
ATOM 1761 N N . VAL A 1 224 ? 52.031 -37.188 31.625 1 29.75 224 VAL A N 1
ATOM 1762 C CA . VAL A 1 224 ? 51.625 -38.406 32.312 1 29.75 224 VAL A CA 1
ATOM 1763 C C . VAL A 1 224 ? 52.469 -38.625 33.562 1 29.75 224 VAL A C 1
ATOM 1765 O O . VAL A 1 224 ? 53.688 -38.75 33.469 1 29.75 224 VAL A O 1
ATOM 1768 N N . GLN A 1 225 ? 52.281 -37.875 34.719 1 25.33 225 GLN A N 1
ATOM 1769 C CA . GLN A 1 225 ? 52.938 -38 36 1 25.33 225 GLN A CA 1
ATOM 1770 C C . GLN A 1 225 ? 52.844 -39.438 36.5 1 25.33 225 GLN A C 1
ATOM 1772 O O . GLN A 1 225 ? 51.75 -40 36.656 1 25.33 225 GLN A O 1
ATOM 1777 N N . CYS A 1 226 ? 53.906 -40.25 36.281 1 30.89 226 CYS A N 1
ATOM 1778 C CA . CYS A 1 226 ? 54.219 -41.594 36.75 1 30.89 226 CYS A CA 1
ATOM 1779 C C . CYS A 1 226 ? 54.219 -41.625 38.281 1 30.89 226 CYS A C 1
ATOM 1781 O O . CYS A 1 226 ? 54.938 -40.906 38.938 1 30.89 226 CYS A O 1
ATOM 1783 N N . ALA A 1 227 ? 53.094 -41.938 38.906 1 31 227 ALA A N 1
ATOM 1784 C CA . ALA A 1 227 ? 52.906 -42.219 40.344 1 31 227 ALA A CA 1
ATOM 1785 C C . ALA A 1 227 ? 53.969 -43.219 40.844 1 31 227 ALA A C 1
ATOM 1787 O O . ALA A 1 227 ? 54 -44.344 40.406 1 31 227 ALA A O 1
ATOM 1788 N N . GLN A 1 228 ? 55.25 -42.719 41.094 1 24.86 228 GLN A N 1
ATOM 1789 C CA . GLN A 1 228 ? 56.281 -43.5 41.75 1 24.86 228 GLN A CA 1
ATOM 1790 C C . GLN A 1 228 ? 55.75 -44.156 43.031 1 24.86 228 GLN A C 1
ATOM 1792 O O . GLN A 1 228 ? 55.031 -43.5 43.812 1 24.86 228 GLN A O 1
ATOM 1797 N N . SER A 1 229 ? 56.094 -45.5 43.125 1 25.38 229 SER A N 1
ATOM 1798 C CA . SER A 1 229 ? 56.312 -46.219 44.375 1 25.38 229 SER A CA 1
ATOM 1799 C C . SER A 1 229 ? 57.375 -45.594 45.219 1 25.38 229 SER A C 1
ATOM 1801 O O . SER A 1 229 ? 58.375 -45.062 44.688 1 25.38 229 SER A O 1
ATOM 1803 N N . GLU B 1 1 ? 68.688 -13.508 -31.219 1 27.58 1 GLU B N 1
ATOM 1804 C CA . GLU B 1 1 ? 68.438 -13.992 -32.594 1 27.58 1 GLU B CA 1
ATOM 1805 C C . GLU B 1 1 ? 67.375 -15.062 -32.594 1 27.58 1 GLU B C 1
ATOM 1807 O O . GLU B 1 1 ? 67.5 -16.094 -31.938 1 27.58 1 GLU B O 1
ATOM 1812 N N . GLY B 1 2 ? 66.062 -14.703 -32.625 1 35.31 2 GLY B N 1
ATOM 1813 C CA . GLY B 1 2 ? 64.875 -15.492 -32.375 1 35.31 2 GLY B CA 1
ATOM 1814 C C . GLY B 1 2 ? 64.625 -16.531 -33.438 1 35.31 2 GLY B C 1
ATOM 1815 O O . GLY B 1 2 ? 64.875 -16.297 -34.625 1 35.31 2 GLY B O 1
ATOM 1816 N N . THR B 1 3 ? 64.875 -17.797 -33.188 1 36.09 3 THR B N 1
ATOM 1817 C CA . THR B 1 3 ? 64.938 -18.938 -34.094 1 36.09 3 THR B CA 1
ATOM 1818 C C . THR B 1 3 ? 63.531 -19.125 -34.781 1 36.09 3 THR B C 1
ATOM 1820 O O . THR B 1 3 ? 62.531 -19.359 -34.094 1 36.09 3 THR B O 1
ATOM 1823 N N . LYS B 1 4 ? 63.344 -18.391 -35.875 1 44.66 4 LYS B N 1
ATOM 1824 C CA . LYS B 1 4 ? 62.125 -18.609 -36.688 1 44.66 4 LYS B CA 1
ATOM 1825 C C . LYS B 1 4 ? 62.062 -20.031 -37.219 1 44.66 4 LYS B C 1
ATOM 1827 O O . LYS B 1 4 ? 63.031 -20.562 -37.719 1 44.66 4 LYS B O 1
ATOM 1832 N N . ILE B 1 5 ? 61.219 -20.844 -36.625 1 48.16 5 ILE B N 1
ATOM 1833 C CA . ILE B 1 5 ? 60.969 -22.219 -37.062 1 48.16 5 ILE B CA 1
ATOM 1834 C C . ILE B 1 5 ? 60.531 -22.203 -38.531 1 48.16 5 ILE B C 1
ATOM 1836 O O . ILE B 1 5 ? 59.781 -21.359 -38.969 1 48.16 5 ILE B O 1
ATOM 1840 N N . ALA B 1 6 ? 61.156 -22.906 -39.406 1 51.12 6 ALA B N 1
ATOM 1841 C CA . ALA B 1 6 ? 60.969 -23.016 -40.875 1 51.12 6 ALA B CA 1
ATOM 1842 C C . ALA B 1 6 ? 59.562 -23.453 -41.188 1 51.12 6 ALA B C 1
ATOM 1844 O O . ALA B 1 6 ? 58.906 -24.141 -40.406 1 51.12 6 ALA B O 1
ATOM 1845 N N . GLU B 1 7 ? 58.938 -22.703 -42.188 1 53.78 7 GLU B N 1
ATOM 1846 C CA . GLU B 1 7 ? 57.594 -22.906 -42.688 1 53.78 7 GLU B CA 1
ATOM 1847 C C . GLU B 1 7 ? 57.281 -24.391 -42.875 1 53.78 7 GLU B C 1
ATOM 1849 O O . GLU B 1 7 ? 56.156 -24.828 -42.594 1 53.78 7 GLU B O 1
ATOM 1854 N N . LYS B 1 8 ? 58.188 -25.094 -43.5 1 54.62 8 LYS B N 1
ATOM 1855 C CA . LYS B 1 8 ? 57.969 -26.516 -43.781 1 54.62 8 LYS B CA 1
ATOM 1856 C C . LYS B 1 8 ? 57.781 -27.312 -42.469 1 54.62 8 LYS B C 1
ATOM 1858 O O . LYS B 1 8 ? 57.219 -28.406 -42.5 1 54.62 8 LYS B O 1
ATOM 1863 N N . ASP B 1 9 ? 58.469 -26.938 -41.406 1 52.75 9 ASP B N 1
ATOM 1864 C CA . ASP B 1 9 ? 58.406 -27.609 -40.125 1 52.75 9 ASP B CA 1
ATOM 1865 C C . ASP B 1 9 ? 57.25 -27.047 -39.281 1 52.75 9 ASP B C 1
ATOM 1867 O O . ASP B 1 9 ? 57.125 -27.391 -38.094 1 52.75 9 ASP B O 1
ATOM 1871 N N . ARG B 1 10 ? 56.688 -25.984 -39.656 1 48.66 10 ARG B N 1
ATOM 1872 C CA . ARG B 1 10 ? 55.531 -25.453 -38.938 1 48.66 10 ARG B CA 1
ATOM 1873 C C . ARG B 1 10 ? 54.344 -26.422 -39.062 1 48.66 10 ARG B C 1
ATOM 1875 O O . ARG B 1 10 ? 54.125 -27.031 -40.094 1 48.66 10 ARG B O 1
ATOM 1882 N N . CYS B 1 11 ? 54 -27.109 -37.969 1 56.34 11 CYS B N 1
ATOM 1883 C CA . CYS B 1 11 ? 52.812 -27.969 -37.938 1 56.34 11 CYS B CA 1
ATOM 1884 C C . CYS B 1 11 ? 51.688 -27.375 -38.75 1 56.34 11 CYS B C 1
ATOM 1886 O O . CYS B 1 11 ? 51.375 -26.172 -38.625 1 56.34 11 CYS B O 1
ATOM 1888 N N . LYS B 1 12 ? 51.406 -27.984 -39.875 1 56.78 12 LYS B N 1
ATOM 1889 C CA . LYS B 1 12 ? 50.344 -27.562 -40.781 1 56.78 12 LYS B CA 1
ATOM 1890 C C . LYS B 1 12 ? 49.062 -27.234 -40 1 56.78 12 LYS B C 1
ATOM 1892 O O . LYS B 1 12 ? 48.281 -26.375 -40.438 1 56.78 12 LYS B O 1
ATOM 1897 N N . THR B 1 13 ? 48.844 -28 -38.969 1 56.31 13 THR B N 1
ATOM 1898 C CA . THR B 1 13 ? 47.562 -27.812 -38.281 1 56.31 13 THR B CA 1
ATOM 1899 C C . THR B 1 13 ? 47.594 -26.562 -37.406 1 56.31 13 THR B C 1
ATOM 1901 O O . THR B 1 13 ? 46.625 -25.797 -37.406 1 56.31 13 THR B O 1
ATOM 1904 N N . CYS B 1 14 ? 48.625 -26.344 -36.594 1 56.75 14 CYS B N 1
ATOM 1905 C CA . CYS B 1 14 ? 48.75 -25.234 -35.656 1 56.75 14 CYS B CA 1
ATOM 1906 C C . CYS B 1 14 ? 49.531 -24.078 -36.281 1 56.75 14 CYS B C 1
ATOM 1908 O O . CYS B 1 14 ? 49.719 -23.031 -35.656 1 56.75 14 CYS B O 1
ATOM 1910 N N . LYS B 1 15 ? 49.75 -24.109 -37.594 1 57.44 15 LYS B N 1
ATOM 1911 C CA . LYS B 1 15 ? 50.5 -23.125 -38.375 1 57.44 15 LYS B CA 1
ATOM 1912 C C . LYS B 1 15 ? 51.594 -22.469 -37.531 1 57.44 15 LYS B C 1
ATOM 1914 O O . LYS B 1 15 ? 51.844 -21.266 -37.688 1 57.44 15 LYS B O 1
ATOM 1919 N N . GLY B 1 16 ? 52.156 -23.141 -36.688 1 56.62 16 GLY B N 1
ATOM 1920 C CA . GLY B 1 16 ? 53.219 -22.625 -35.844 1 56.62 16 GLY B CA 1
ATOM 1921 C C . GLY B 1 16 ? 52.75 -22.203 -34.469 1 56.62 16 GLY B C 1
ATOM 1922 O O . GLY B 1 16 ? 53.562 -21.922 -33.562 1 56.62 16 GLY B O 1
ATOM 1923 N N . GLU B 1 17 ? 51.531 -21.844 -34.438 1 57.97 17 GLU B N 1
ATOM 1924 C CA . GLU B 1 17 ? 51 -21.375 -33.156 1 57.97 17 GLU B CA 1
ATOM 1925 C C . GLU B 1 17 ? 50.656 -22.547 -32.219 1 57.97 17 GLU B C 1
ATOM 1927 O O . GLU B 1 17 ? 50.438 -22.344 -31.031 1 57.97 17 GLU B O 1
ATOM 1932 N N . LYS B 1 18 ? 51.438 -23.422 -32.125 1 57.12 18 LYS B N 1
ATOM 1933 C CA . LYS B 1 18 ? 51.438 -24.594 -31.266 1 57.12 18 LYS B CA 1
ATOM 1934 C C . LYS B 1 18 ? 50.094 -24.75 -30.562 1 57.12 18 LYS B C 1
ATOM 1936 O O . LYS B 1 18 ? 49.969 -25.516 -29.609 1 57.12 18 LYS B O 1
ATOM 1941 N N . THR B 1 19 ? 49.25 -23.906 -30.812 1 60.69 19 THR B N 1
ATOM 1942 C CA . THR B 1 19 ? 47.938 -24.078 -30.172 1 60.69 19 THR B CA 1
ATOM 1943 C C . THR B 1 19 ? 46.844 -24.328 -31.203 1 60.69 19 THR B C 1
ATOM 1945 O O . THR B 1 19 ? 46.875 -23.719 -32.281 1 60.69 19 THR B O 1
ATOM 1948 N N . LEU B 1 20 ? 46.25 -25.359 -31.406 1 60.09 20 LEU B N 1
ATOM 1949 C CA . LEU B 1 20 ? 45.094 -25.609 -32.281 1 60.09 20 LEU B CA 1
ATOM 1950 C C . LEU B 1 20 ? 43.781 -25.234 -31.594 1 60.09 20 LEU B C 1
ATOM 1952 O O . LEU B 1 20 ? 43.625 -25.5 -30.391 1 60.09 20 LEU B O 1
ATOM 1956 N N . PRO B 1 21 ? 43 -24.344 -32.188 1 62.62 21 PRO B N 1
ATOM 1957 C CA . PRO B 1 21 ? 41.688 -24.062 -31.609 1 62.62 21 PRO B CA 1
ATOM 1958 C C . PRO B 1 21 ? 40.781 -25.297 -31.562 1 62.62 21 PRO B C 1
ATOM 1960 O O . PRO B 1 21 ? 40.594 -25.938 -32.594 1 62.62 21 PRO B O 1
ATOM 1963 N N . VAL B 1 22 ? 40.844 -26.078 -30.609 1 62.62 22 VAL B N 1
ATOM 1964 C CA . VAL B 1 22 ? 39.906 -27.172 -30.453 1 62.62 22 VAL B CA 1
ATOM 1965 C C . VAL B 1 22 ? 38.594 -26.656 -29.859 1 62.62 22 VAL B C 1
ATOM 1967 O O . VAL B 1 22 ? 38.594 -25.984 -28.828 1 62.62 22 VAL B O 1
ATOM 1970 N N . THR B 1 23 ? 37.562 -26.609 -30.734 1 72.75 23 THR B N 1
ATOM 1971 C CA . THR B 1 23 ? 36.219 -26.281 -30.234 1 72.75 23 THR B CA 1
ATOM 1972 C C . THR B 1 23 ? 35.719 -27.422 -29.359 1 72.75 23 THR B C 1
ATOM 1974 O O . THR B 1 23 ? 35.562 -28.547 -29.812 1 72.75 23 THR B O 1
ATOM 1977 N N . LYS B 1 24 ? 35.875 -27.297 -28.078 1 74.38 24 LYS B N 1
ATOM 1978 C CA . LYS B 1 24 ? 35.312 -28.281 -27.156 1 74.38 24 LYS B CA 1
ATOM 1979 C C . LYS B 1 24 ? 33.906 -27.906 -26.719 1 74.38 24 LYS B C 1
ATOM 1981 O O . LYS B 1 24 ? 33.625 -26.734 -26.484 1 74.38 24 LYS B O 1
ATOM 1986 N N . THR B 1 25 ? 32.969 -28.812 -27.047 1 83.69 25 THR B N 1
ATOM 1987 C CA . THR B 1 25 ? 31.609 -28.641 -26.562 1 83.69 25 THR B CA 1
ATOM 1988 C C . THR B 1 25 ? 31.484 -29.125 -25.109 1 83.69 25 THR B C 1
ATOM 1990 O O . THR B 1 25 ? 31.844 -30.25 -24.797 1 83.69 25 THR B O 1
ATOM 1993 N N . LEU B 1 26 ? 31.297 -28.203 -24.141 1 84.12 26 LEU B N 1
ATOM 1994 C CA . LEU B 1 26 ? 31.094 -28.562 -22.734 1 84.12 26 LEU B CA 1
ATOM 1995 C C . LEU B 1 26 ? 29.609 -28.734 -22.438 1 84.12 26 LEU B C 1
ATOM 1997 O O . LEU B 1 26 ? 28.766 -27.969 -22.906 1 84.12 26 LEU B O 1
ATOM 2001 N N . GLU B 1 27 ? 29.297 -29.922 -21.922 1 88.5 27 GLU B N 1
ATOM 2002 C CA . GLU B 1 27 ? 27.938 -30.156 -21.469 1 88.5 27 GLU B CA 1
ATOM 2003 C C . GLU B 1 27 ? 27.766 -29.766 -20 1 88.5 27 GLU B C 1
ATOM 2005 O O . GLU B 1 27 ? 28.5 -30.25 -19.141 1 88.5 27 GLU B O 1
ATOM 2010 N N . VAL B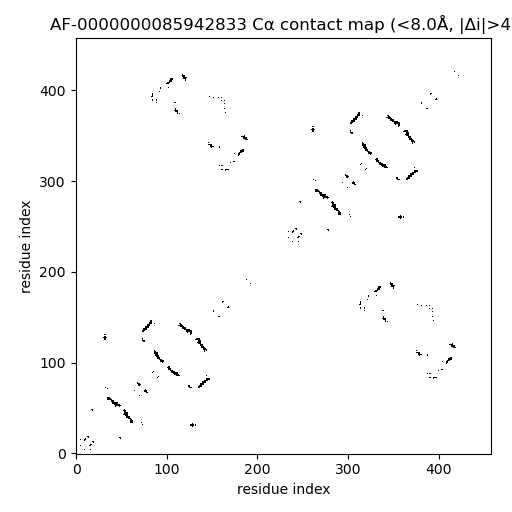 1 28 ? 26.938 -28.766 -19.812 1 89.06 28 VAL B N 1
ATOM 2011 C CA . VAL B 1 28 ? 26.688 -28.297 -18.453 1 89.06 28 VAL B CA 1
ATOM 2012 C C . VAL B 1 28 ? 25.375 -28.875 -17.953 1 89.06 28 VAL B C 1
ATOM 2014 O O . VAL B 1 28 ? 24.328 -28.734 -18.594 1 89.06 28 VAL B O 1
ATOM 2017 N N . HIS B 1 29 ? 25.484 -29.672 -16.938 1 89 29 HIS B N 1
ATOM 2018 C CA . HIS B 1 29 ? 24.297 -30.188 -16.281 1 89 29 HIS B CA 1
ATOM 2019 C C . HIS B 1 29 ? 23.812 -29.219 -15.188 1 89 29 HIS B C 1
ATOM 2021 O O . HIS B 1 29 ? 24.531 -28.953 -14.227 1 89 29 HIS B O 1
ATOM 2027 N N . VAL B 1 30 ? 22.688 -28.734 -15.469 1 88.44 30 VAL B N 1
ATOM 2028 C CA . VAL B 1 30 ? 22.109 -27.828 -14.484 1 88.44 30 VAL B CA 1
ATOM 2029 C C . VAL B 1 30 ? 21.203 -28.609 -13.523 1 88.44 30 VAL B C 1
ATOM 2031 O O . VAL B 1 30 ? 20.188 -29.141 -13.938 1 88.44 30 VAL B O 1
ATOM 2034 N N . GLU B 1 31 ? 21.656 -28.656 -12.281 1 87.75 31 GLU B N 1
ATOM 2035 C CA . GLU B 1 31 ? 20.891 -29.359 -11.258 1 87.75 31 GLU B CA 1
ATOM 2036 C C . GLU B 1 31 ? 19.672 -28.547 -10.812 1 87.75 31 GLU B C 1
ATOM 2038 O O . GLU B 1 31 ? 19.734 -27.312 -10.742 1 87.75 31 GLU B O 1
ATOM 2043 N N . ARG B 1 32 ? 18.625 -29.297 -10.477 1 88.31 32 ARG B N 1
ATOM 2044 C CA . ARG B 1 32 ? 17.438 -28.641 -9.953 1 88.31 32 ARG B CA 1
ATOM 2045 C C . ARG B 1 32 ? 17.75 -27.891 -8.664 1 88.31 32 ARG B C 1
ATOM 2047 O O . ARG B 1 32 ? 18.453 -28.406 -7.789 1 88.31 32 ARG B O 1
ATOM 2054 N N . GLY B 1 33 ? 17.297 -26.609 -8.656 1 88.94 33 GLY B N 1
ATOM 2055 C CA . GLY B 1 33 ? 17.5 -25.828 -7.449 1 88.94 33 GLY B CA 1
ATOM 2056 C C . GLY B 1 33 ? 18.656 -24.859 -7.555 1 88.94 33 GLY B C 1
ATOM 2057 O O . GLY B 1 33 ? 18.859 -24.031 -6.664 1 88.94 33 GLY B O 1
ATOM 2058 N N . MET B 1 34 ? 19.516 -25.047 -8.617 1 89.12 34 MET B N 1
ATOM 2059 C CA . MET B 1 34 ? 20.625 -24.109 -8.805 1 89.12 34 MET B CA 1
ATOM 2060 C C . MET B 1 34 ? 20.109 -22.688 -8.984 1 89.12 34 MET B C 1
ATOM 2062 O O . MET B 1 34 ? 19.031 -22.469 -9.531 1 89.12 34 MET B O 1
ATOM 2066 N N . ARG B 1 35 ? 20.938 -21.781 -8.547 1 88.81 35 ARG B N 1
ATOM 2067 C CA . ARG B 1 35 ? 20.469 -20.406 -8.453 1 88.81 35 ARG B CA 1
ATOM 2068 C C . ARG B 1 35 ? 21.156 -19.516 -9.469 1 88.81 35 ARG B C 1
ATOM 2070 O O . ARG B 1 35 ? 22.156 -19.906 -10.062 1 88.81 35 ARG B O 1
ATOM 2077 N N . HIS B 1 36 ? 20.531 -18.359 -9.523 1 89.88 36 HIS B N 1
ATOM 2078 C CA . HIS B 1 36 ? 21.125 -17.328 -10.352 1 89.88 36 HIS B CA 1
ATOM 2079 C C . HIS B 1 36 ? 22.562 -17.031 -9.914 1 89.88 36 HIS B C 1
ATOM 2081 O O . HIS B 1 36 ? 22.828 -16.922 -8.719 1 89.88 36 HIS B O 1
ATOM 2087 N N . ASN B 1 37 ? 23.469 -17 -10.875 1 91.69 37 ASN B N 1
ATOM 2088 C CA . ASN B 1 37 ? 24.875 -16.625 -10.711 1 91.69 37 ASN B CA 1
ATOM 2089 C C . ASN B 1 37 ? 25.688 -17.75 -10.086 1 91.69 37 ASN B C 1
ATOM 2091 O O . ASN B 1 37 ? 26.844 -17.547 -9.719 1 91.69 37 ASN B O 1
ATOM 2095 N N . GLN B 1 38 ? 25.031 -18.844 -9.992 1 89.19 38 GLN B N 1
ATOM 2096 C CA . GLN B 1 38 ? 25.797 -20 -9.523 1 89.19 38 GLN B CA 1
ATOM 2097 C C . GLN B 1 38 ? 26.828 -20.438 -10.562 1 89.19 38 GLN B C 1
ATOM 2099 O O . GLN B 1 38 ? 26.547 -20.438 -11.758 1 89.19 38 GLN B O 1
ATOM 2104 N N . LYS B 1 39 ? 28.016 -20.781 -10.094 1 92.12 39 LYS B N 1
ATOM 2105 C CA . LYS B 1 39 ? 29.125 -21.094 -10.984 1 92.12 39 LYS B CA 1
ATOM 2106 C C . LYS B 1 39 ? 29.328 -22.609 -11.117 1 92.12 39 LYS B C 1
ATOM 2108 O O . LYS B 1 39 ? 29.203 -23.344 -10.133 1 92.12 39 LYS B O 1
ATOM 2113 N N . VAL B 1 40 ? 29.484 -23.078 -12.273 1 91 40 VAL B N 1
ATOM 2114 C CA . VAL B 1 40 ? 29.875 -24.438 -12.602 1 91 40 VAL B CA 1
ATOM 2115 C C . VAL B 1 40 ? 31.281 -24.438 -13.211 1 91 40 VAL B C 1
ATOM 2117 O O . VAL B 1 40 ? 31.5 -23.828 -14.266 1 91 40 VAL B O 1
ATOM 2120 N N . THR B 1 41 ? 32.156 -25.047 -12.555 1 91.44 41 THR B N 1
ATOM 2121 C CA . THR B 1 41 ? 33.562 -25 -12.969 1 91.44 41 THR B CA 1
ATOM 2122 C C . THR B 1 41 ? 33.938 -26.266 -13.719 1 91.44 41 THR B C 1
ATOM 2124 O O . THR B 1 41 ? 33.656 -27.375 -13.25 1 91.44 41 THR B O 1
ATOM 2127 N N . PHE B 1 42 ? 34.5 -26.062 -14.859 1 90.25 42 PHE B N 1
ATOM 2128 C CA . PHE B 1 42 ? 35.156 -27.125 -15.609 1 90.25 42 PHE B CA 1
ATOM 2129 C C . PHE B 1 42 ? 36.688 -27 -15.516 1 90.25 42 PHE B C 1
ATOM 2131 O O . PHE B 1 42 ? 37.281 -26.141 -16.156 1 90.25 42 PHE B O 1
ATOM 2138 N N . ARG B 1 43 ? 37.156 -27.859 -14.719 1 86.56 43 ARG B N 1
ATOM 2139 C CA . ARG B 1 43 ? 38.594 -27.781 -14.445 1 86.56 43 ARG B CA 1
ATOM 2140 C C . ARG B 1 43 ? 39.406 -28.219 -15.656 1 86.56 43 ARG B C 1
ATOM 2142 O O . ARG B 1 43 ? 39.094 -29.234 -16.281 1 86.56 43 ARG B O 1
ATOM 2149 N N . GLY B 1 44 ? 40.406 -27.453 -15.969 1 82.31 44 GLY B N 1
ATOM 2150 C CA . GLY B 1 44 ? 41.375 -27.812 -16.984 1 82.31 44 GLY B CA 1
ATOM 2151 C C . GLY B 1 44 ? 40.812 -27.734 -18.391 1 82.31 44 GLY B C 1
ATOM 2152 O O . GLY B 1 44 ? 41.344 -28.344 -19.312 1 82.31 44 GLY B O 1
ATOM 2153 N N . GLU B 1 45 ? 39.781 -27.156 -18.438 1 79 45 GLU B N 1
ATOM 2154 C CA . GLU B 1 45 ? 39.125 -27.156 -19.75 1 79 45 GLU B CA 1
ATOM 2155 C C . GLU B 1 45 ? 39.375 -25.859 -20.5 1 79 45 GLU B C 1
ATOM 2157 O O . GLU B 1 45 ? 38.906 -25.672 -21.609 1 79 45 GLU B O 1
ATOM 2162 N N . ALA B 1 46 ? 40.125 -25.109 -19.812 1 78.62 46 ALA B N 1
ATOM 2163 C CA . ALA B 1 46 ? 40.469 -23.859 -20.484 1 78.62 46 ALA B CA 1
ATOM 2164 C C . ALA B 1 46 ? 41.625 -24.062 -21.438 1 78.62 46 ALA B C 1
ATOM 2166 O O . ALA B 1 46 ? 42.156 -25.172 -21.578 1 78.62 46 ALA B O 1
ATOM 2167 N N . ASP B 1 47 ? 41.906 -22.984 -22.234 1 73.81 47 ASP B N 1
ATOM 2168 C CA . ASP B 1 47 ? 42.969 -23.031 -23.203 1 73.81 47 ASP B CA 1
ATOM 2169 C C . ASP B 1 47 ? 44.281 -23.469 -22.547 1 73.81 47 ASP B C 1
ATOM 2171 O O . ASP B 1 47 ? 44.562 -23.125 -21.406 1 73.81 47 ASP B O 1
ATOM 2175 N N . GLN B 1 48 ? 44.875 -24.5 -23.312 1 67.38 48 GLN B N 1
ATOM 2176 C CA . GLN B 1 48 ? 46.188 -24.953 -22.875 1 67.38 48 GLN B CA 1
ATOM 2177 C C . GLN B 1 48 ? 47.281 -24.375 -23.766 1 67.38 48 GLN B C 1
ATOM 2179 O O . GLN B 1 48 ? 47.156 -24.359 -25 1 67.38 48 GLN B O 1
ATOM 2184 N N . GLN B 1 49 ? 48.125 -23.562 -23.094 1 64.5 49 GLN B N 1
ATOM 2185 C CA . GLN B 1 49 ? 49.406 -23.328 -23.781 1 64.5 49 GLN B CA 1
ATOM 2186 C C . GLN B 1 49 ? 50.375 -24.484 -23.547 1 64.5 49 GLN B C 1
ATOM 2188 O O . GLN B 1 49 ? 50.312 -25.156 -22.516 1 64.5 49 GLN B O 1
ATOM 2193 N N . PRO B 1 50 ? 51.219 -24.719 -24.641 1 63.53 50 PRO B N 1
ATOM 2194 C CA . PRO B 1 50 ? 52.219 -25.766 -24.438 1 63.53 50 PRO B CA 1
ATOM 2195 C C . PRO B 1 50 ? 52.969 -25.594 -23.109 1 63.53 50 PRO B C 1
ATOM 2197 O O . PRO B 1 50 ? 53.469 -24.5 -22.812 1 63.53 50 PRO B O 1
ATOM 2200 N N . GLY B 1 51 ? 52.906 -26.703 -22.25 1 68.94 51 GLY B N 1
ATOM 2201 C CA . GLY B 1 51 ? 53.656 -26.75 -21 1 68.94 51 GLY B CA 1
ATOM 2202 C C . GLY B 1 51 ? 52.844 -26.219 -19.812 1 68.94 51 GLY B C 1
ATOM 2203 O O . GLY B 1 51 ? 53.344 -26.25 -18.672 1 68.94 51 GLY B O 1
ATOM 2204 N N . MET B 1 52 ? 51.719 -25.516 -20.188 1 71.06 52 MET B N 1
ATOM 2205 C CA . MET B 1 52 ? 51 -24.922 -19.062 1 71.06 52 MET B CA 1
ATOM 2206 C C . MET B 1 52 ? 49.688 -25.688 -18.781 1 71.06 52 MET B C 1
ATOM 2208 O O . MET B 1 52 ? 49.094 -26.266 -19.703 1 71.06 52 MET B O 1
ATOM 2212 N N . GLU B 1 53 ? 49.469 -25.984 -17.609 1 76.25 53 GLU B N 1
ATOM 2213 C CA . GLU B 1 53 ? 48.219 -26.594 -17.203 1 76.25 53 GLU B CA 1
ATOM 2214 C C . GLU B 1 53 ? 47.031 -25.75 -17.672 1 76.25 53 GLU B C 1
ATOM 2216 O O . GLU B 1 53 ? 47.062 -24.516 -17.594 1 76.25 53 GLU B O 1
ATOM 2221 N N . PRO B 1 54 ? 46.156 -26.422 -18.344 1 77.81 54 PRO B N 1
ATOM 2222 C CA . PRO B 1 54 ? 45 -25.656 -18.812 1 77.81 54 PRO B CA 1
ATOM 2223 C C . PRO B 1 54 ? 44.25 -25 -17.672 1 77.81 54 PRO B C 1
ATOM 2225 O O . PRO B 1 54 ? 44.219 -25.516 -16.547 1 77.81 54 PRO B O 1
ATOM 2228 N N . GLY B 1 55 ? 43.75 -23.828 -17.797 1 83.75 55 GLY B N 1
ATOM 2229 C CA . GLY B 1 55 ? 42.938 -23.141 -16.812 1 83.75 55 GLY B CA 1
ATOM 2230 C C . GLY B 1 55 ? 41.531 -23.703 -16.703 1 83.75 55 GLY B C 1
ATOM 2231 O O . GLY B 1 55 ? 41.219 -24.734 -17.312 1 83.75 55 GLY B O 1
ATOM 2232 N N . ASP B 1 56 ? 40.75 -23.25 -15.781 1 89.25 56 ASP B N 1
ATOM 2233 C CA . ASP B 1 56 ? 39.375 -23.688 -15.539 1 89.25 56 ASP B CA 1
ATOM 2234 C C . ASP B 1 56 ? 38.406 -22.844 -16.328 1 89.25 56 ASP B C 1
ATOM 2236 O O . ASP B 1 56 ? 38.656 -21.688 -16.641 1 89.25 56 ASP B O 1
ATOM 2240 N N . VAL B 1 57 ? 37.469 -23.531 -16.922 1 90.56 57 VAL B N 1
ATOM 2241 C CA . VAL B 1 57 ? 36.344 -22.828 -17.5 1 90.56 57 VAL B CA 1
ATOM 2242 C C . VAL B 1 57 ? 35.25 -22.672 -16.438 1 90.56 57 VAL B C 1
ATOM 2244 O O . VAL B 1 57 ? 34.844 -23.656 -15.812 1 90.56 57 VAL B O 1
ATOM 2247 N N . ILE B 1 58 ? 34.812 -21.422 -16.203 1 93.19 58 ILE B N 1
ATOM 2248 C CA . ILE B 1 58 ? 33.781 -21.141 -15.234 1 93.19 58 ILE B CA 1
ATOM 2249 C C . ILE B 1 58 ? 32.5 -20.719 -15.953 1 93.19 58 ILE B C 1
ATOM 2251 O O . ILE B 1 58 ? 32.5 -19.75 -16.734 1 93.19 58 ILE B O 1
ATOM 2255 N N . ILE B 1 59 ? 31.516 -21.547 -15.75 1 92.31 59 ILE B N 1
ATOM 2256 C CA . ILE B 1 59 ? 30.203 -21.203 -16.312 1 92.31 59 ILE B CA 1
ATOM 2257 C C . ILE B 1 59 ? 29.328 -20.594 -15.219 1 92.31 59 ILE B C 1
ATOM 2259 O O . ILE B 1 59 ? 29.172 -21.156 -14.141 1 92.31 59 ILE B O 1
ATOM 2263 N N . VAL B 1 60 ? 28.734 -19.422 -15.469 1 94.5 60 VAL B N 1
ATOM 2264 C CA . VAL B 1 60 ? 27.844 -18.734 -14.523 1 94.5 60 VAL B CA 1
ATOM 2265 C C . VAL B 1 60 ? 26.391 -18.875 -14.992 1 94.5 60 VAL B C 1
ATOM 2267 O O . VAL B 1 60 ? 26.062 -18.484 -16.109 1 94.5 60 VAL B O 1
ATOM 2270 N N . LEU B 1 61 ? 25.672 -19.453 -14.172 1 92.25 61 LEU B N 1
ATOM 2271 C CA . LEU B 1 61 ? 24.266 -19.656 -14.5 1 92.25 61 LEU B CA 1
ATOM 2272 C C . LEU B 1 61 ? 23.484 -18.344 -14.391 1 92.25 61 LEU B C 1
ATOM 2274 O O . LEU B 1 61 ? 23.719 -17.547 -13.477 1 92.25 61 LEU B O 1
ATOM 2278 N N . GLN B 1 62 ? 22.625 -18.094 -15.414 1 91.94 62 GLN B N 1
ATOM 2279 C CA . GLN B 1 62 ? 21.766 -16.922 -15.398 1 91.94 62 GLN B CA 1
ATOM 2280 C C . GLN B 1 62 ? 20.297 -17.328 -15.492 1 91.94 62 GLN B C 1
ATOM 2282 O O . GLN B 1 62 ? 19.906 -18.078 -16.391 1 91.94 62 GLN B O 1
ATOM 2287 N N . CYS B 1 63 ? 19.562 -16.828 -14.555 1 89.38 63 CYS B N 1
ATOM 2288 C CA . CYS B 1 63 ? 18.125 -17.094 -14.586 1 89.38 63 CYS B CA 1
ATOM 2289 C C . CYS B 1 63 ? 17.406 -16.062 -15.453 1 89.38 63 CYS B C 1
ATOM 2291 O O . CYS B 1 63 ? 17.625 -14.859 -15.305 1 89.38 63 CYS B O 1
ATOM 2293 N N . LYS B 1 64 ? 16.609 -16.594 -16.391 1 91.62 64 LYS B N 1
ATOM 2294 C CA . LYS B 1 64 ? 15.805 -15.703 -17.219 1 91.62 64 LYS B CA 1
ATOM 2295 C C . LYS B 1 64 ? 14.641 -15.117 -16.422 1 91.62 64 LYS B C 1
ATOM 2297 O O . LYS B 1 64 ? 14 -15.828 -15.641 1 91.62 64 LYS B O 1
ATOM 2302 N N . GLU B 1 65 ? 14.359 -13.789 -16.578 1 92.19 65 GLU B N 1
ATOM 2303 C CA . GLU B 1 65 ? 13.219 -13.156 -15.93 1 92.19 65 GLU B CA 1
ATOM 2304 C C . GLU B 1 65 ? 11.898 -13.742 -16.438 1 92.19 65 GLU B C 1
ATOM 2306 O O . GLU B 1 65 ? 11.789 -14.125 -17.594 1 92.19 65 GLU B O 1
ATOM 2311 N N . HIS B 1 66 ? 10.984 -13.875 -15.547 1 94.75 66 HIS B N 1
ATOM 2312 C CA . HIS B 1 66 ? 9.648 -14.359 -15.867 1 94.75 66 HIS B CA 1
ATOM 2313 C C . HIS B 1 66 ? 8.602 -13.273 -15.641 1 94.75 66 HIS B C 1
ATOM 2315 O O . HIS B 1 66 ? 8.75 -12.438 -14.742 1 94.75 66 HIS B O 1
ATOM 2321 N N . GLU B 1 67 ? 7.574 -13.25 -16.406 1 94.25 67 GLU B N 1
ATOM 2322 C CA . GLU B 1 67 ? 6.539 -12.227 -16.344 1 94.25 67 GLU B CA 1
ATOM 2323 C C . GLU B 1 67 ? 5.734 -12.328 -15.047 1 94.25 67 GLU B C 1
ATOM 2325 O O . GLU B 1 67 ? 5.34 -11.312 -14.477 1 94.25 67 GLU B O 1
ATOM 2330 N N . LEU B 1 68 ? 5.586 -13.562 -14.531 1 96 68 LEU B N 1
ATOM 2331 C CA . LEU B 1 68 ? 4.672 -13.789 -13.422 1 96 68 LEU B CA 1
ATOM 2332 C C . LEU B 1 68 ? 5.441 -14.016 -12.125 1 96 68 LEU B C 1
ATOM 2334 O O . LEU B 1 68 ? 4.969 -13.648 -11.047 1 96 68 LEU B O 1
ATOM 2338 N N . PHE B 1 69 ? 6.59 -14.641 -12.297 1 97.31 69 PHE B N 1
ATOM 2339 C CA . PHE B 1 69 ? 7.258 -15.117 -11.094 1 97.31 69 PHE B CA 1
ATOM 2340 C C . PHE B 1 69 ? 8.602 -14.422 -10.914 1 97.31 69 PHE B C 1
ATOM 2342 O O . PHE B 1 69 ? 9.32 -14.18 -11.883 1 97.31 69 PHE B O 1
ATOM 2349 N N . GLU B 1 70 ? 8.875 -14.172 -9.727 1 96.56 70 GLU B N 1
ATOM 2350 C CA . GLU B 1 70 ? 10.203 -13.742 -9.289 1 96.56 70 GLU B CA 1
ATOM 2351 C C . GLU B 1 70 ? 10.781 -14.695 -8.25 1 96.56 70 GLU B C 1
ATOM 2353 O O . GLU B 1 70 ? 10.125 -15.008 -7.254 1 96.56 70 GLU B O 1
ATOM 2358 N N . ARG B 1 71 ? 11.961 -15.109 -8.477 1 94.25 71 ARG B N 1
ATOM 2359 C CA . ARG B 1 71 ? 12.586 -16.047 -7.547 1 94.25 71 ARG B CA 1
ATOM 2360 C C . ARG B 1 71 ? 13.211 -15.305 -6.371 1 94.25 71 ARG B C 1
ATOM 2362 O O . ARG B 1 71 ? 13.891 -14.297 -6.555 1 94.25 71 ARG B O 1
ATOM 2369 N N . GLN B 1 72 ? 12.898 -15.781 -5.238 1 93.19 72 GLN B N 1
ATOM 2370 C CA . GLN B 1 72 ? 13.547 -15.367 -4 1 93.19 72 GLN B CA 1
ATOM 2371 C C . GLN B 1 72 ? 14.047 -16.578 -3.213 1 93.19 72 GLN B C 1
ATOM 2373 O O . GLN B 1 72 ? 13.305 -17.156 -2.426 1 93.19 72 GLN B O 1
ATOM 2378 N N . GLY B 1 73 ? 15.297 -16.844 -3.416 1 91.38 73 GLY B N 1
ATOM 2379 C CA . GLY B 1 73 ? 15.789 -18.094 -2.863 1 91.38 73 GLY B CA 1
ATOM 2380 C C . GLY B 1 73 ? 15.117 -19.312 -3.459 1 91.38 73 GLY B C 1
ATOM 2381 O O . GLY B 1 73 ? 15.141 -19.516 -4.676 1 91.38 73 GLY B O 1
ATOM 2382 N N . ASP B 1 74 ? 14.516 -20.125 -2.545 1 93 74 ASP B N 1
ATOM 2383 C CA . ASP B 1 74 ? 13.789 -21.297 -2.996 1 93 74 ASP B CA 1
ATOM 2384 C C . ASP B 1 74 ? 12.305 -21 -3.176 1 93 74 ASP B C 1
ATOM 2386 O O . ASP B 1 74 ? 11.539 -21.875 -3.596 1 93 74 ASP B O 1
ATOM 2390 N N . ASN B 1 75 ? 12.016 -19.734 -2.967 1 95.5 75 ASN B N 1
ATOM 2391 C CA . ASN B 1 75 ? 10.617 -19.328 -3.076 1 95.5 75 ASN B CA 1
ATOM 2392 C C . ASN B 1 75 ? 10.359 -18.562 -4.367 1 95.5 75 ASN B C 1
ATOM 2394 O O . ASN B 1 75 ? 11.297 -18.109 -5.023 1 95.5 75 ASN B O 1
ATOM 2398 N N . LEU B 1 76 ? 9.062 -18.578 -4.664 1 96.5 76 LEU B N 1
ATOM 2399 C CA . LEU B 1 76 ? 8.578 -17.766 -5.777 1 96.5 76 LEU B CA 1
ATOM 2400 C C . LEU B 1 76 ? 7.617 -16.688 -5.285 1 96.5 76 LEU B C 1
ATOM 2402 O O . LEU B 1 76 ? 6.82 -16.922 -4.375 1 96.5 76 LEU B O 1
ATOM 2406 N N . VAL B 1 77 ? 7.738 -15.555 -5.879 1 97.12 77 VAL B N 1
ATOM 2407 C CA . VAL B 1 77 ? 6.828 -14.453 -5.555 1 97.12 77 VAL B CA 1
ATOM 2408 C C . VAL B 1 77 ? 6.109 -13.992 -6.816 1 97.12 77 VAL B C 1
ATOM 2410 O O . VAL B 1 77 ? 6.719 -13.867 -7.883 1 97.12 77 VAL B O 1
ATOM 2413 N N . MET B 1 78 ? 4.863 -13.75 -6.715 1 97.75 78 MET B N 1
ATOM 2414 C CA . MET B 1 78 ? 4.113 -13.148 -7.812 1 97.75 78 MET B CA 1
ATOM 2415 C C . MET B 1 78 ? 3.117 -12.117 -7.297 1 97.75 78 MET B C 1
ATOM 2417 O O . MET B 1 78 ? 2.773 -12.125 -6.113 1 97.75 78 MET B O 1
ATOM 2421 N N . GLN B 1 79 ? 2.742 -11.258 -8.172 1 97.44 79 GLN B N 1
ATOM 2422 C CA . GLN B 1 79 ? 1.704 -10.273 -7.875 1 97.44 79 GLN B CA 1
ATOM 2423 C C . GLN B 1 79 ? 0.425 -10.578 -8.648 1 97.44 79 GLN B C 1
ATOM 2425 O O . GLN B 1 79 ? 0.479 -10.969 -9.82 1 97.44 79 GLN B O 1
ATOM 2430 N N . LYS B 1 80 ? -0.657 -10.461 -8.008 1 97.25 80 LYS B N 1
ATOM 2431 C CA . LYS B 1 80 ? -1.953 -10.695 -8.641 1 97.25 80 LYS B CA 1
ATOM 2432 C C . LYS B 1 80 ? -2.93 -9.562 -8.328 1 97.25 80 LYS B C 1
ATOM 2434 O O . LYS B 1 80 ? -3.115 -9.195 -7.168 1 97.25 80 LYS B O 1
ATOM 2439 N N . LYS B 1 81 ? -3.496 -8.977 -9.375 1 97 81 LYS B N 1
ATOM 2440 C CA . LYS B 1 81 ? -4.574 -8 -9.211 1 97 81 LYS B CA 1
ATOM 2441 C C . LYS B 1 81 ? -5.922 -8.695 -9.055 1 97 81 LYS B C 1
ATOM 2443 O O . LYS B 1 81 ? -6.234 -9.633 -9.805 1 97 81 LYS B O 1
ATOM 2448 N N . ILE B 1 82 ? -6.609 -8.289 -8.125 1 96.19 82 ILE B N 1
ATOM 2449 C CA . ILE B 1 82 ? -7.973 -8.781 -7.926 1 96.19 82 ILE B CA 1
ATOM 2450 C C . ILE B 1 82 ? -8.914 -7.605 -7.691 1 96.19 82 ILE B C 1
ATOM 2452 O O . ILE B 1 82 ? -8.484 -6.531 -7.262 1 96.19 82 ILE B O 1
ATOM 2456 N N . SER B 1 83 ? -10.188 -7.883 -7.969 1 96.56 83 SER B N 1
ATOM 2457 C CA . SER B 1 83 ? -11.188 -6.855 -7.699 1 96.56 83 SER B CA 1
ATOM 2458 C C . SER B 1 83 ? -11.562 -6.82 -6.219 1 96.56 83 SER B C 1
ATOM 2460 O O . SER B 1 83 ? -11.312 -7.777 -5.488 1 96.56 83 SER B O 1
ATOM 2462 N N . LEU B 1 84 ? -12.109 -5.641 -5.832 1 97.5 84 LEU B N 1
ATOM 2463 C CA . LEU B 1 84 ? -12.625 -5.543 -4.473 1 97.5 84 LEU B CA 1
ATOM 2464 C C . LEU B 1 84 ? -13.656 -6.637 -4.203 1 97.5 84 LEU B C 1
ATOM 2466 O O . LEU B 1 84 ? -13.688 -7.207 -3.109 1 97.5 84 LEU B O 1
ATOM 2470 N N . ASN B 1 85 ? -14.445 -6.934 -5.219 1 97 85 ASN B N 1
ATOM 2471 C CA . ASN B 1 85 ? -15.422 -8.008 -5.117 1 97 85 ASN B CA 1
ATOM 2472 C C . ASN B 1 85 ? -14.758 -9.344 -4.777 1 97 85 ASN B C 1
ATOM 2474 O O . ASN B 1 85 ? -15.156 -10.023 -3.834 1 97 85 ASN B O 1
ATOM 2478 N N . GLU B 1 86 ? -13.719 -9.617 -5.473 1 96.12 86 GLU B N 1
ATOM 2479 C CA . GLU B 1 86 ? -12.984 -10.859 -5.25 1 96.12 86 GLU B CA 1
ATOM 2480 C C . GLU B 1 86 ? -12.336 -10.875 -3.867 1 96.12 86 GLU B C 1
ATOM 2482 O O . GLU B 1 86 ? -12.328 -11.906 -3.189 1 96.12 86 GLU B O 1
ATOM 2487 N N . ALA B 1 87 ? -11.852 -9.773 -3.402 1 97.31 87 ALA B N 1
ATOM 2488 C CA . ALA B 1 87 ? -11.164 -9.656 -2.121 1 97.31 87 ALA B CA 1
ATOM 2489 C C . ALA B 1 87 ? -12.125 -9.898 -0.958 1 97.31 87 ALA B C 1
ATOM 2491 O O . ALA B 1 87 ? -11.719 -10.414 0.087 1 97.31 87 ALA B O 1
ATOM 2492 N N . LEU B 1 88 ? -13.375 -9.555 -1.164 1 97.25 88 LEU B N 1
ATOM 2493 C CA . LEU B 1 88 ? -14.328 -9.586 -0.056 1 97.25 88 LEU B CA 1
ATOM 2494 C C . LEU B 1 88 ? -15.211 -10.828 -0.138 1 97.25 88 LEU B C 1
ATOM 2496 O O . LEU B 1 88 ? -15.695 -11.32 0.884 1 97.25 88 LEU B O 1
ATOM 2500 N N . CYS B 1 89 ? -15.391 -11.312 -1.436 1 96.44 89 CYS B N 1
ATOM 2501 C CA . CYS B 1 89 ? -16.422 -12.328 -1.605 1 96.44 89 CYS B CA 1
ATOM 2502 C C . CYS B 1 89 ? -15.836 -13.633 -2.123 1 96.44 89 CYS B C 1
ATOM 2504 O O . CYS B 1 89 ? -16.562 -14.578 -2.426 1 96.44 89 CYS B O 1
ATOM 2506 N N . GLY B 1 90 ? -14.578 -13.656 -2.271 1 94.44 90 GLY B N 1
ATOM 2507 C CA . GLY B 1 90 ? -13.945 -14.883 -2.732 1 94.44 90 GLY B CA 1
ATOM 2508 C C . GLY B 1 90 ? -13.805 -14.953 -4.242 1 94.44 90 GLY B C 1
ATOM 2509 O O . GLY B 1 90 ? -14.461 -14.203 -4.965 1 94.44 90 GLY B O 1
ATOM 2510 N N . PHE B 1 91 ? -12.922 -15.844 -4.664 1 93.38 91 PHE B N 1
ATOM 2511 C CA . PHE B 1 91 ? -12.695 -16.031 -6.094 1 93.38 91 PHE B CA 1
ATOM 2512 C C . PHE B 1 91 ? -11.953 -17.344 -6.352 1 93.38 91 PHE B C 1
ATOM 2514 O O . PHE B 1 91 ? -11.562 -18.031 -5.414 1 93.38 91 PHE B O 1
ATOM 2521 N N . GLN B 1 92 ? -11.883 -17.688 -7.555 1 92.88 92 GLN B N 1
ATOM 2522 C CA . GLN B 1 92 ? -11.055 -18.766 -8.062 1 92.88 92 GLN B CA 1
ATOM 2523 C C . GLN B 1 92 ? -10.156 -18.281 -9.203 1 92.88 92 GLN B C 1
ATOM 2525 O O . GLN B 1 92 ? -10.594 -17.531 -10.07 1 92.88 92 GLN B O 1
ATOM 2530 N N . MET B 1 93 ? -8.945 -18.75 -9.164 1 92.75 93 MET B N 1
ATOM 2531 C CA . MET B 1 93 ? -8.047 -18.359 -10.242 1 92.75 93 MET B CA 1
ATOM 2532 C C . MET B 1 93 ? -7.16 -19.516 -10.664 1 92.75 93 MET B C 1
ATOM 2534 O O . MET B 1 93 ? -6.973 -20.469 -9.906 1 92.75 93 MET B O 1
ATOM 2538 N N . VAL B 1 94 ? -6.703 -19.406 -11.883 1 94.75 94 VAL B N 1
ATOM 2539 C CA . VAL B 1 94 ? -5.785 -20.406 -12.43 1 94.75 94 VAL B CA 1
ATOM 2540 C C . VAL B 1 94 ? -4.441 -19.75 -12.734 1 94.75 94 VAL B C 1
ATOM 2542 O O . VAL B 1 94 ? -4.387 -18.672 -13.344 1 94.75 94 VAL B O 1
ATOM 2545 N N . ILE B 1 95 ? -3.396 -20.344 -12.25 1 95.19 95 ILE B N 1
ATOM 2546 C CA . ILE B 1 95 ? -2.045 -19.875 -12.508 1 95.19 95 ILE B CA 1
ATOM 2547 C C . ILE B 1 95 ? -1.249 -20.938 -13.25 1 95.19 95 ILE B C 1
ATOM 2549 O O . ILE B 1 95 ? -1.248 -22.109 -12.852 1 95.19 95 ILE B O 1
ATOM 2553 N N . LYS B 1 96 ? -0.669 -20.531 -14.297 1 95.69 96 LYS B N 1
ATOM 2554 C CA . LYS B 1 96 ? 0.267 -21.422 -14.969 1 95.69 96 LYS B CA 1
ATOM 2555 C C . LYS B 1 96 ? 1.638 -21.391 -14.297 1 95.69 96 LYS B C 1
ATOM 2557 O O . LYS B 1 96 ? 2.309 -20.359 -14.297 1 95.69 96 LYS B O 1
ATOM 2562 N N . HIS B 1 97 ? 1.986 -22.484 -13.781 1 96.62 97 HIS B N 1
ATOM 2563 C CA . HIS B 1 97 ? 3.246 -22.578 -13.055 1 96.62 97 HIS B CA 1
ATOM 2564 C C . HIS B 1 97 ? 4.426 -22.734 -14.008 1 96.62 97 HIS B C 1
ATOM 2566 O O . HIS B 1 97 ? 4.234 -22.922 -15.211 1 96.62 97 HIS B O 1
ATOM 2572 N N . LEU B 1 98 ? 5.641 -22.672 -13.492 1 94.75 98 LEU B N 1
ATOM 2573 C CA . LEU B 1 98 ? 6.867 -22.734 -14.281 1 94.75 98 LEU B CA 1
ATOM 2574 C C . LEU B 1 98 ? 7.031 -24.094 -14.945 1 94.75 98 LEU B C 1
ATOM 2576 O O . LEU B 1 98 ? 7.637 -24.188 -16.016 1 94.75 98 LEU B O 1
ATOM 2580 N N . ASP B 1 99 ? 6.469 -25.188 -14.359 1 92.12 99 ASP B N 1
ATOM 2581 C CA . ASP B 1 99 ? 6.621 -26.531 -14.891 1 92.12 99 ASP B CA 1
ATOM 2582 C C . ASP B 1 99 ? 5.473 -26.891 -15.836 1 92.12 99 ASP B C 1
ATOM 2584 O O . ASP B 1 99 ? 5.312 -28.047 -16.219 1 92.12 99 ASP B O 1
ATOM 2588 N N . GLY B 1 100 ? 4.562 -25.891 -16.062 1 93.94 100 GLY B N 1
ATOM 2589 C CA . GLY B 1 100 ? 3.52 -26.078 -17.047 1 93.94 100 GLY B CA 1
ATOM 2590 C C . GLY B 1 100 ? 2.184 -26.469 -16.453 1 93.94 100 GLY B C 1
ATOM 2591 O O . GLY B 1 100 ? 1.153 -26.422 -17.125 1 93.94 100 GLY B O 1
ATOM 2592 N N . ARG B 1 101 ? 2.221 -26.812 -15.203 1 95.44 101 ARG B N 1
ATOM 2593 C CA . ARG B 1 101 ? 0.967 -27.172 -14.539 1 95.44 101 ARG B CA 1
ATOM 2594 C C . ARG B 1 101 ? 0.069 -25.953 -14.383 1 95.44 101 ARG B C 1
ATOM 2596 O O . ARG B 1 101 ? 0.552 -24.812 -14.359 1 95.44 101 ARG B O 1
ATOM 2603 N N . GLU B 1 102 ? -1.229 -26.297 -14.312 1 96.19 102 GLU B N 1
ATOM 2604 C CA . GLU B 1 102 ? -2.221 -25.281 -13.977 1 96.19 102 GLU B CA 1
ATOM 2605 C C . GLU B 1 102 ? -2.678 -25.422 -12.523 1 96.19 102 GLU B C 1
ATOM 2607 O O . GLU B 1 102 ? -3.271 -26.438 -12.148 1 96.19 102 GLU B O 1
ATOM 2612 N N . LEU B 1 103 ? -2.307 -24.422 -11.758 1 96.19 103 LEU B N 1
ATOM 2613 C CA . LEU B 1 103 ? -2.732 -24.406 -10.359 1 96.19 103 LEU B CA 1
ATOM 2614 C C . LEU B 1 103 ? -4.078 -23.703 -10.211 1 96.19 103 LEU B C 1
ATOM 2616 O O . LEU B 1 103 ? -4.234 -22.547 -10.617 1 96.19 103 LEU B O 1
ATOM 2620 N N . VAL B 1 104 ? -5.047 -24.453 -9.695 1 96 104 VAL B N 1
ATOM 2621 C CA . VAL B 1 104 ? -6.348 -23.875 -9.398 1 96 104 VAL B CA 1
ATOM 2622 C C . VAL B 1 104 ? -6.395 -23.438 -7.938 1 96 104 VAL B C 1
ATOM 2624 O O . VAL B 1 104 ? -6.332 -24.266 -7.027 1 96 104 VAL B O 1
ATOM 2627 N N . ILE B 1 105 ? -6.469 -22.125 -7.723 1 94.75 105 ILE B N 1
ATOM 2628 C CA . ILE B 1 105 ? -6.48 -21.547 -6.383 1 94.75 105 ILE B CA 1
ATOM 2629 C C . ILE B 1 105 ? -7.883 -21.031 -6.055 1 94.75 105 ILE B C 1
ATOM 2631 O O . ILE B 1 105 ? -8.492 -20.312 -6.848 1 94.75 105 ILE B O 1
ATOM 2635 N N . ASN B 1 106 ? -8.273 -21.453 -4.863 1 92.31 106 ASN B N 1
ATOM 2636 C CA . ASN B 1 106 ? -9.586 -21.047 -4.398 1 92.31 106 ASN B CA 1
ATOM 2637 C C . ASN B 1 106 ? -9.492 -20.203 -3.125 1 92.31 106 ASN B C 1
ATOM 2639 O O . ASN B 1 106 ? -8.844 -20.609 -2.16 1 92.31 106 ASN B O 1
ATOM 2643 N N . SER B 1 107 ? -10.055 -19.016 -3.195 1 93.19 107 SER B N 1
ATOM 2644 C CA . SER B 1 107 ? -10.289 -18.203 -2.004 1 93.19 107 SER B CA 1
ATOM 2645 C C . SER B 1 107 ? -11.766 -18.188 -1.619 1 93.19 107 SER B C 1
ATOM 2647 O O . SER B 1 107 ? -12.586 -17.609 -2.326 1 93.19 107 SER B O 1
ATOM 2649 N N . PRO B 1 108 ? -12.031 -18.812 -0.567 1 93 108 PRO B N 1
ATOM 2650 C CA . PRO B 1 108 ? -13.445 -18.953 -0.219 1 93 108 PRO B CA 1
ATOM 2651 C C . PRO B 1 108 ? -14.078 -17.625 0.195 1 93 108 PRO B C 1
ATOM 2653 O O . PRO B 1 108 ? -13.375 -16.703 0.605 1 93 108 PRO B O 1
ATOM 2656 N N . MET B 1 109 ? -15.406 -17.672 0.082 1 92.12 109 MET B N 1
ATOM 2657 C CA . MET B 1 109 ? -16.188 -16.547 0.579 1 92.12 109 MET B CA 1
ATOM 2658 C C . MET B 1 109 ? -15.922 -16.312 2.062 1 92.12 109 MET B C 1
ATOM 2660 O O . MET B 1 109 ? -15.883 -17.25 2.848 1 92.12 109 MET B O 1
ATOM 2664 N N . GLY B 1 110 ? -15.656 -15.062 2.434 1 92.31 110 GLY B N 1
ATOM 2665 C CA . GLY B 1 110 ? -15.422 -14.75 3.834 1 92.31 110 GLY B CA 1
ATOM 2666 C C . GLY B 1 110 ? -13.945 -14.617 4.176 1 92.31 110 GLY B C 1
ATOM 2667 O O . GLY B 1 110 ? -13.594 -14.086 5.227 1 92.31 110 GLY B O 1
ATOM 2668 N N . ASP B 1 111 ? -13.117 -15.203 3.322 1 94.38 111 ASP B N 1
ATOM 2669 C CA . ASP B 1 111 ? -11.688 -14.977 3.469 1 94.38 111 ASP B CA 1
ATOM 2670 C C . ASP B 1 111 ? -11.281 -13.625 2.875 1 94.38 111 ASP B C 1
ATOM 2672 O O . ASP B 1 111 ? -11.18 -13.484 1.654 1 94.38 111 ASP B O 1
ATOM 2676 N N . ILE B 1 112 ? -11.016 -12.695 3.76 1 97.38 112 ILE B N 1
ATOM 2677 C CA . ILE B 1 112 ? -10.805 -11.328 3.303 1 97.38 112 ILE B CA 1
ATOM 2678 C C . ILE B 1 112 ? -9.336 -11.141 2.918 1 97.38 112 ILE B C 1
ATOM 2680 O O . ILE B 1 112 ? -8.438 -11.477 3.689 1 97.38 112 ILE B O 1
ATOM 2684 N N . LEU B 1 113 ? -9.148 -10.68 1.74 1 96.88 113 LEU B N 1
ATOM 2685 C CA . LEU B 1 113 ? -7.809 -10.32 1.285 1 96.88 113 LEU B CA 1
ATOM 2686 C C . LEU B 1 113 ? -7.613 -8.812 1.295 1 96.88 113 LEU B C 1
ATOM 2688 O O . LEU B 1 113 ? -8.25 -8.094 0.519 1 96.88 113 LEU B O 1
ATOM 2692 N N . GLU B 1 114 ? -6.754 -8.367 2.119 1 96.62 114 GLU B N 1
ATOM 2693 C CA . GLU B 1 114 ? -6.457 -6.941 2.217 1 96.62 114 GLU B CA 1
ATOM 2694 C C . GLU B 1 114 ? -5.488 -6.5 1.122 1 96.62 114 GLU B C 1
ATOM 2696 O O . GLU B 1 114 ? -4.738 -7.316 0.586 1 96.62 114 GLU B O 1
ATOM 2701 N N . PRO B 1 115 ? -5.547 -5.199 0.824 1 96.5 115 PRO B N 1
ATOM 2702 C CA . PRO B 1 115 ? -4.57 -4.707 -0.15 1 96.5 115 PRO B CA 1
ATOM 2703 C C . PRO B 1 115 ? -3.129 -4.977 0.275 1 96.5 115 PRO B C 1
ATOM 2705 O O . PRO B 1 115 ? -2.76 -4.715 1.422 1 96.5 115 PRO B O 1
ATOM 2708 N N . GLU B 1 116 ? -2.406 -5.586 -0.642 1 94.44 116 GLU B N 1
ATOM 2709 C CA . GLU B 1 116 ? -0.974 -5.832 -0.499 1 94.44 116 GLU B CA 1
ATOM 2710 C C . GLU B 1 116 ? -0.705 -6.992 0.458 1 94.44 116 GLU B C 1
ATOM 2712 O O . GLU B 1 116 ? 0.427 -7.184 0.908 1 94.44 116 GLU B O 1
ATOM 2717 N N . CYS B 1 117 ? -1.785 -7.707 0.789 1 94.44 117 CYS B N 1
ATOM 2718 C CA . CYS B 1 117 ? -1.532 -8.867 1.639 1 94.44 117 CYS B CA 1
ATOM 2719 C C . CYS B 1 117 ? -0.845 -9.977 0.856 1 94.44 117 CYS B C 1
ATOM 2721 O O . CYS B 1 117 ? -0.93 -10.023 -0.373 1 94.44 117 CYS B O 1
ATOM 2723 N N . ILE B 1 118 ? -0.147 -10.828 1.595 1 96.31 118 ILE B N 1
ATOM 2724 C CA . ILE B 1 118 ? 0.592 -11.922 0.982 1 96.31 118 ILE B CA 1
ATOM 2725 C C . ILE B 1 118 ? 0.034 -13.258 1.472 1 96.31 118 ILE B C 1
ATOM 2727 O O . ILE B 1 118 ? -0.242 -13.422 2.662 1 96.31 118 ILE B O 1
ATOM 2731 N N . ARG B 1 119 ? -0.199 -14.156 0.532 1 96.31 119 ARG B N 1
ATOM 2732 C CA . ARG B 1 119 ? -0.565 -15.539 0.835 1 96.31 119 ARG B CA 1
ATOM 2733 C C . ARG B 1 119 ? 0.429 -16.516 0.219 1 96.31 119 ARG B C 1
ATOM 2735 O O . ARG B 1 119 ? 1.053 -16.219 -0.801 1 96.31 119 ARG B O 1
ATOM 2742 N N . GLY B 1 120 ? 0.491 -17.641 0.851 1 96 120 GLY B N 1
ATOM 2743 C CA . GLY B 1 120 ? 1.424 -18.641 0.366 1 96 120 GLY B CA 1
ATOM 2744 C C . GLY B 1 120 ? 0.739 -19.906 -0.133 1 96 120 GLY B C 1
ATOM 2745 O O . GLY B 1 120 ? -0.344 -20.25 0.34 1 96 120 GLY B O 1
ATOM 2746 N N . VAL B 1 121 ? 1.381 -20.547 -1.084 1 96.12 121 VAL B N 1
ATOM 2747 C CA . VAL B 1 121 ? 1.035 -21.906 -1.525 1 96.12 121 VAL B CA 1
ATOM 2748 C C . VAL B 1 121 ? 2.211 -22.844 -1.278 1 96.12 121 VAL B C 1
ATOM 2750 O O . VAL B 1 121 ? 3.256 -22.719 -1.925 1 96.12 121 VAL B O 1
ATOM 2753 N N . ARG B 1 122 ? 1.985 -23.766 -0.467 1 93.5 122 ARG B N 1
ATOM 2754 C CA . ARG B 1 122 ? 3.059 -24.672 -0.063 1 93.5 122 ARG B CA 1
ATOM 2755 C C . ARG B 1 122 ? 3.471 -25.578 -1.216 1 93.5 122 ARG B C 1
ATOM 2757 O O . ARG B 1 122 ? 2.627 -26.031 -1.992 1 93.5 122 ARG B O 1
ATOM 2764 N N . ASN B 1 123 ? 4.785 -25.797 -1.319 1 94.38 123 ASN B N 1
ATOM 2765 C CA . ASN B 1 123 ? 5.383 -26.75 -2.244 1 94.38 123 ASN B CA 1
ATOM 2766 C C . ASN B 1 123 ? 5.262 -26.281 -3.691 1 94.38 123 ASN B C 1
ATOM 2768 O O . ASN B 1 123 ? 5.293 -27.094 -4.617 1 94.38 123 ASN B O 1
ATOM 2772 N N . GLU B 1 124 ? 5.082 -24.984 -3.799 1 96.12 124 GLU B N 1
ATOM 2773 C CA . GLU B 1 124 ? 4.941 -24.469 -5.156 1 96.12 124 GLU B CA 1
ATOM 2774 C C . GLU B 1 124 ? 6.008 -23.422 -5.461 1 96.12 124 GLU B C 1
ATOM 2776 O O . GLU B 1 124 ? 5.809 -22.562 -6.309 1 96.12 124 GLU B O 1
ATOM 2781 N N . GLY B 1 125 ? 7.066 -23.469 -4.703 1 95.75 125 GLY B N 1
ATOM 2782 C CA . GLY B 1 125 ? 8.258 -22.703 -5.031 1 95.75 125 GLY B CA 1
ATOM 2783 C C . GLY B 1 125 ? 9.234 -23.469 -5.906 1 95.75 125 GLY B C 1
ATOM 2784 O O . GLY B 1 125 ? 8.828 -24.312 -6.703 1 95.75 125 GLY B O 1
ATOM 2785 N N . MET B 1 126 ? 10.516 -23.125 -5.832 1 94.69 126 MET B N 1
ATOM 2786 C CA . MET B 1 126 ? 11.586 -23.781 -6.574 1 94.69 126 MET B CA 1
ATOM 2787 C C . MET B 1 126 ? 12.023 -25.062 -5.867 1 94.69 126 MET B C 1
ATOM 2789 O O . MET B 1 126 ? 11.914 -25.172 -4.645 1 94.69 126 MET B O 1
ATOM 2793 N N . PRO B 1 127 ? 12.477 -26 -6.68 1 93.69 127 PRO B N 1
ATOM 2794 C CA . PRO B 1 127 ? 13.07 -27.172 -6.031 1 93.69 127 PRO B CA 1
ATOM 2795 C C . PRO B 1 127 ? 14.289 -26.812 -5.176 1 93.69 127 PRO B C 1
ATOM 2797 O O . PRO B 1 127 ? 15.062 -25.922 -5.531 1 93.69 127 PRO B O 1
ATOM 2800 N N . LEU B 1 128 ? 14.32 -27.469 -4.027 1 91.44 128 LEU B N 1
ATOM 2801 C CA . LEU B 1 128 ? 15.477 -27.266 -3.156 1 91.44 128 LEU B CA 1
ATOM 2802 C C . LEU B 1 128 ? 16.703 -27.969 -3.723 1 91.44 128 LEU B C 1
ATOM 2804 O O . LEU B 1 128 ? 16.609 -29.078 -4.238 1 91.44 128 LEU B O 1
ATOM 2808 N N . LEU B 1 129 ? 17.828 -27.219 -3.451 1 84.38 129 LEU B N 1
ATOM 2809 C CA . LEU B 1 129 ? 19.078 -27.812 -3.865 1 84.38 129 LEU B CA 1
ATOM 2810 C C . LEU B 1 129 ? 19.359 -29.094 -3.078 1 84.38 129 LEU B C 1
ATOM 2812 O O . LEU B 1 129 ? 19.141 -29.141 -1.866 1 84.38 129 LEU B O 1
ATOM 2816 N N . ARG B 1 130 ? 19.656 -30.328 -3.656 1 85.38 130 ARG B N 1
ATOM 2817 C CA . ARG B 1 130 ? 20.016 -31.625 -3.066 1 85.38 130 ARG B CA 1
ATOM 2818 C C . ARG B 1 130 ? 18.766 -32.406 -2.68 1 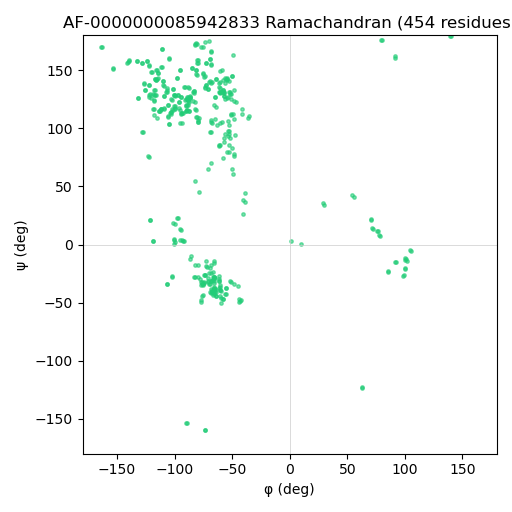85.38 130 ARG B C 1
ATOM 2820 O O . ARG B 1 130 ? 18.859 -33.594 -2.359 1 85.38 130 ARG B O 1
ATOM 2827 N N . ASN B 1 131 ? 17.625 -31.672 -2.467 1 89.81 131 ASN B N 1
ATOM 2828 C CA . ASN B 1 131 ? 16.344 -32.344 -2.244 1 89.81 131 ASN B CA 1
ATOM 2829 C C . ASN B 1 131 ? 15.305 -31.891 -3.266 1 89.81 131 ASN B C 1
ATOM 2831 O O . ASN B 1 131 ? 14.359 -31.172 -2.926 1 89.81 131 ASN B O 1
ATOM 2835 N N . PRO B 1 132 ? 15.477 -32.406 -4.418 1 85.56 132 PRO B N 1
ATOM 2836 C CA . PRO B 1 132 ? 14.672 -31.891 -5.531 1 85.56 132 PRO B CA 1
ATOM 2837 C C . PRO B 1 132 ? 13.188 -32.188 -5.375 1 85.56 132 PRO B C 1
ATOM 2839 O O . PRO B 1 132 ? 12.344 -31.562 -6.027 1 85.56 132 PRO B O 1
ATOM 2842 N N . ASP B 1 133 ? 12.836 -33.094 -4.504 1 89 133 ASP B N 1
ATOM 2843 C CA . ASP B 1 133 ? 11.438 -33.469 -4.316 1 89 133 ASP B CA 1
ATOM 2844 C C . ASP B 1 133 ? 10.711 -32.438 -3.428 1 89 133 ASP B C 1
ATOM 2846 O O . ASP B 1 133 ? 9.477 -32.406 -3.393 1 89 133 ASP B O 1
ATOM 2850 N N . MET B 1 134 ? 11.531 -31.688 -2.752 1 92.88 134 MET B N 1
ATOM 2851 C CA . MET B 1 134 ? 10.961 -30.625 -1.921 1 92.88 134 MET B CA 1
ATOM 2852 C C . MET B 1 134 ? 11.008 -29.297 -2.645 1 92.88 134 MET B C 1
ATOM 2854 O O . MET B 1 134 ? 11.922 -29.031 -3.43 1 92.88 134 MET B O 1
ATOM 2858 N N . ARG B 1 135 ? 10.023 -28.562 -2.443 1 95.25 135 ARG B N 1
ATOM 2859 C CA . ARG B 1 135 ? 9.938 -27.25 -3.102 1 95.25 135 ARG B CA 1
ATOM 2860 C C . ARG B 1 135 ? 9.656 -26.156 -2.092 1 95.25 135 ARG B C 1
ATOM 2862 O O . ARG B 1 135 ? 9.117 -26.406 -1.013 1 95.25 135 ARG B O 1
ATOM 2869 N N . GLY B 1 136 ? 10.031 -24.969 -2.463 1 94.94 136 GLY B N 1
ATOM 2870 C CA . GLY B 1 136 ? 9.703 -23.812 -1.646 1 94.94 136 GLY B CA 1
ATOM 2871 C C . GLY B 1 136 ? 8.234 -23.422 -1.729 1 94.94 136 GLY B C 1
ATOM 2872 O O . GLY B 1 136 ? 7.383 -24.25 -2.043 1 94.94 136 GLY B O 1
ATOM 2873 N N . VAL B 1 137 ? 8.008 -22.141 -1.362 1 95.81 137 VAL B N 1
ATOM 2874 C CA . VAL B 1 137 ? 6.641 -21.625 -1.29 1 95.81 137 VAL B CA 1
ATOM 2875 C C . VAL B 1 137 ? 6.406 -20.625 -2.416 1 95.81 137 VAL B C 1
ATOM 2877 O O . VAL B 1 137 ? 7.312 -19.875 -2.789 1 95.81 137 VAL B O 1
ATOM 2880 N N . LEU B 1 138 ? 5.238 -20.703 -2.957 1 97.19 138 LEU B N 1
ATOM 2881 C CA . LEU B 1 138 ? 4.789 -19.625 -3.834 1 97.19 138 LEU B CA 1
ATOM 2882 C C . LEU B 1 138 ? 4.055 -18.547 -3.041 1 97.19 138 LEU B C 1
ATOM 2884 O O . LEU B 1 138 ? 2.998 -18.812 -2.459 1 97.19 138 LEU B O 1
ATOM 2888 N N . PHE B 1 139 ? 4.637 -17.391 -3.021 1 97 139 PHE B N 1
ATOM 2889 C CA . PHE B 1 139 ? 3.996 -16.25 -2.365 1 97 139 PHE B CA 1
ATOM 2890 C C . PHE B 1 139 ? 3.256 -15.391 -3.381 1 97 139 PHE B C 1
ATOM 2892 O O . PHE B 1 139 ? 3.83 -14.984 -4.395 1 97 139 PHE B O 1
ATOM 2899 N N . ILE B 1 140 ? 2.008 -15.133 -3.061 1 97.5 140 ILE B N 1
ATOM 2900 C CA . ILE B 1 140 ? 1.185 -14.289 -3.92 1 97.5 140 ILE B CA 1
ATOM 2901 C C . ILE B 1 140 ? 0.834 -12.992 -3.191 1 97.5 140 ILE B C 1
ATOM 2903 O O . ILE B 1 140 ? 0.221 -13.023 -2.121 1 97.5 140 ILE B O 1
ATOM 2907 N N . LYS B 1 141 ? 1.324 -11.945 -3.705 1 97.06 141 LYS B N 1
ATOM 2908 C CA . LYS B 1 141 ? 0.927 -10.625 -3.215 1 97.06 141 LYS B CA 1
ATOM 2909 C C . LYS B 1 141 ? -0.302 -10.109 -3.959 1 97.06 141 LYS B C 1
ATOM 2911 O O . LYS B 1 141 ? -0.294 -10.008 -5.188 1 97.06 141 LYS B O 1
ATOM 2916 N N . PHE B 1 142 ? -1.336 -9.719 -3.262 1 97.06 142 PHE B N 1
ATOM 2917 C CA . PHE B 1 142 ? -2.596 -9.336 -3.887 1 97.06 142 PHE B CA 1
ATOM 2918 C C . PHE B 1 142 ? -2.742 -7.816 -3.922 1 97.06 142 PHE B C 1
ATOM 2920 O O . PHE B 1 142 ? -2.584 -7.148 -2.896 1 97.06 142 PHE B O 1
ATOM 2927 N N . GLU B 1 143 ? -2.938 -7.344 -5.07 1 97.38 143 GLU B N 1
ATOM 2928 C CA . GLU B 1 143 ? -3.328 -5.953 -5.277 1 97.38 143 GLU B CA 1
ATOM 2929 C C . GLU B 1 143 ? -4.832 -5.832 -5.512 1 97.38 143 GLU B C 1
ATOM 2931 O O . GLU B 1 143 ? -5.355 -6.344 -6.504 1 97.38 143 GLU B O 1
ATOM 2936 N N . VAL B 1 144 ? -5.461 -5.105 -4.641 1 98 144 VAL B N 1
ATOM 2937 C CA . VAL B 1 144 ? -6.914 -5.012 -4.738 1 98 144 VAL B CA 1
ATOM 2938 C C . VAL B 1 144 ? -7.297 -3.77 -5.535 1 98 144 VAL B C 1
ATOM 2940 O O . VAL B 1 144 ? -6.926 -2.652 -5.176 1 98 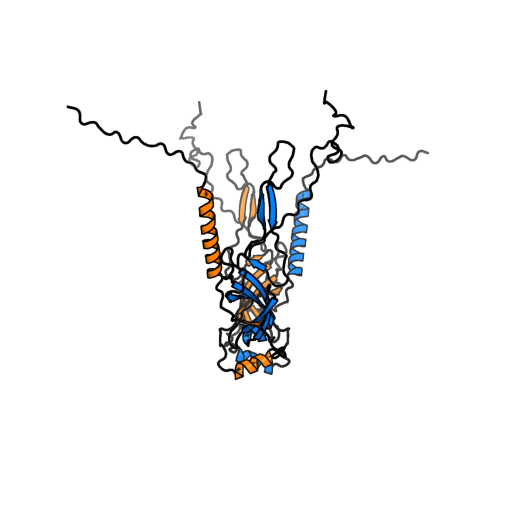144 VAL B O 1
ATOM 2943 N N . GLU B 1 145 ? -8.086 -3.992 -6.52 1 97.06 145 GLU B N 1
ATOM 2944 C CA . GLU B 1 145 ? -8.57 -2.895 -7.352 1 97.06 145 GLU B CA 1
ATOM 2945 C C . GLU B 1 145 ? -9.945 -2.418 -6.898 1 97.06 145 GLU B C 1
ATOM 2947 O O . GLU B 1 145 ? -10.891 -3.201 -6.855 1 97.06 145 GLU B O 1
ATOM 2952 N N . PHE B 1 146 ? -10.008 -1.133 -6.582 1 97.94 146 PHE B N 1
ATOM 2953 C CA . PHE B 1 146 ? -11.266 -0.523 -6.18 1 97.94 146 PHE B CA 1
ATOM 2954 C C . PHE B 1 146 ? -12.078 -0.091 -7.395 1 97.94 146 PHE B C 1
ATOM 2956 O O . PHE B 1 146 ? -11.516 0.146 -8.469 1 97.94 146 PHE B O 1
ATOM 2963 N N . PRO B 1 147 ? -13.344 -0.086 -7.215 1 97.12 147 PRO B N 1
ATOM 2964 C CA . PRO B 1 147 ? -14.156 0.45 -8.312 1 97.12 147 PRO B CA 1
ATOM 2965 C C . PRO B 1 147 ? -13.969 1.952 -8.508 1 97.12 147 PRO B C 1
ATOM 2967 O O . PRO B 1 147 ? -13.375 2.619 -7.652 1 97.12 147 PRO B O 1
ATOM 2970 N N . GLY B 1 148 ? -14.422 2.441 -9.617 1 96.06 148 GLY B N 1
ATOM 2971 C CA . GLY B 1 148 ? -14.359 3.873 -9.867 1 96.06 148 GLY B CA 1
ATOM 2972 C C . GLY B 1 148 ? -15.398 4.664 -9.102 1 96.06 148 GLY B C 1
ATOM 2973 O O . GLY B 1 148 ? -16.297 4.086 -8.477 1 96.06 148 GLY B O 1
ATOM 2974 N N . ASP B 1 149 ? -15.242 5.996 -9.141 1 95.69 149 ASP B N 1
ATOM 2975 C CA . ASP B 1 149 ? -16.219 6.875 -8.492 1 95.69 149 ASP B CA 1
ATOM 2976 C C . ASP B 1 149 ? -17.625 6.598 -8.984 1 95.69 149 ASP B C 1
ATOM 2978 O O . ASP B 1 149 ? -17.828 6.293 -10.164 1 95.69 149 ASP B O 1
ATOM 2982 N N . ASN B 1 150 ? -18.5 6.691 -8.109 1 96.94 150 ASN B N 1
ATOM 2983 C CA . ASN B 1 150 ? -19.922 6.535 -8.43 1 96.94 150 ASN B CA 1
ATOM 2984 C C . ASN B 1 150 ? -20.188 5.215 -9.148 1 96.94 150 ASN B C 1
ATOM 2986 O O . ASN B 1 150 ? -20.906 5.18 -10.156 1 96.94 150 ASN B O 1
ATOM 2990 N N . PHE B 1 151 ? -19.578 4.16 -8.695 1 96.62 151 PHE B N 1
ATOM 2991 C CA . PHE B 1 151 ? -19.719 2.846 -9.312 1 96.62 151 PHE B CA 1
ATOM 2992 C C . PHE B 1 151 ? -21.125 2.295 -9.078 1 96.62 151 PHE B C 1
ATOM 2994 O O . PHE B 1 151 ? -21.562 1.393 -9.797 1 96.62 151 PHE B O 1
ATOM 3001 N N . LEU B 1 152 ? -21.766 2.748 -8.062 1 96.88 152 LEU B N 1
ATOM 3002 C CA . LEU B 1 152 ? -23.172 2.426 -7.887 1 96.88 152 LEU B CA 1
ATOM 3003 C C . LEU B 1 152 ? -24.062 3.537 -8.445 1 96.88 152 LEU B C 1
ATOM 3005 O O . LEU B 1 152 ? -23.703 4.715 -8.367 1 96.88 152 LEU B O 1
ATOM 3009 N N . ASP B 1 153 ? -25.25 3.178 -8.914 1 93.38 153 ASP B N 1
ATOM 3010 C CA . ASP B 1 153 ? -26.062 4.121 -9.688 1 93.38 153 ASP B CA 1
ATOM 3011 C C . ASP B 1 153 ? -27.156 4.738 -8.82 1 93.38 153 ASP B C 1
ATOM 3013 O O . ASP B 1 153 ? -28.016 5.473 -9.328 1 93.38 153 ASP B O 1
ATOM 3017 N N . SER B 1 154 ? -27.203 4.445 -7.523 1 94.5 154 SER B N 1
ATOM 3018 C CA . SER B 1 154 ? -28.25 5.031 -6.691 1 94.5 154 SER B CA 1
ATOM 3019 C C . SER B 1 154 ? -27.812 5.145 -5.238 1 94.5 154 SER B C 1
ATOM 3021 O O . SER B 1 154 ? -27.016 4.32 -4.758 1 94.5 154 SER B O 1
ATOM 3023 N N . ASP B 1 155 ? -28.406 6.16 -4.574 1 94.56 155 ASP B N 1
ATOM 3024 C CA . ASP B 1 155 ? -28.156 6.375 -3.15 1 94.56 155 ASP B CA 1
ATOM 3025 C C . ASP B 1 155 ? -28.609 5.176 -2.326 1 94.56 155 ASP B C 1
ATOM 3027 O O . ASP B 1 155 ? -27.984 4.832 -1.318 1 94.56 155 ASP B O 1
ATOM 3031 N N . ALA B 1 156 ? -29.641 4.566 -2.859 1 96.38 156 ALA B N 1
ATOM 3032 C CA . ALA B 1 156 ? -30.203 3.418 -2.148 1 96.38 156 ALA B CA 1
ATOM 3033 C C . ALA B 1 156 ? -29.203 2.262 -2.119 1 96.38 156 ALA B C 1
ATOM 3035 O O . ALA B 1 156 ? -29.078 1.572 -1.104 1 96.38 156 ALA B O 1
ATOM 3036 N N . LYS B 1 157 ? -28.469 2.068 -3.219 1 97.25 157 LYS B N 1
ATOM 3037 C CA . LYS B 1 157 ? -27.484 1 -3.289 1 97.25 157 LYS B CA 1
ATOM 3038 C C . LYS B 1 157 ? -26.297 1.298 -2.387 1 97.25 157 LYS B C 1
ATOM 3040 O O . LYS B 1 157 ? -25.734 0.392 -1.758 1 97.25 157 LYS B O 1
ATOM 3045 N N . TYR B 1 158 ? -25.953 2.584 -2.264 1 96.75 158 TYR B N 1
ATOM 3046 C CA . TYR B 1 158 ? -24.875 2.961 -1.352 1 96.75 158 TYR B CA 1
ATOM 3047 C C . TYR B 1 158 ? -25.281 2.723 0.097 1 96.75 158 TYR B C 1
ATOM 3049 O O . TYR B 1 158 ? -24.469 2.287 0.914 1 96.75 158 TYR B O 1
ATOM 3057 N N . LYS B 1 159 ? -26.516 3.021 0.381 1 95.62 159 LYS B N 1
ATOM 3058 C CA . LYS B 1 159 ? -27 2.803 1.74 1 95.62 159 LYS B CA 1
ATOM 3059 C C . LYS B 1 159 ? -27 1.318 2.092 1 95.62 159 LYS B C 1
ATOM 3061 O O . LYS B 1 159 ? -26.672 0.941 3.221 1 95.62 159 LYS B O 1
ATOM 3066 N N . LEU B 1 160 ? -27.359 0.53 1.084 1 96.69 160 LEU B N 1
ATOM 3067 C CA . LEU B 1 160 ? -27.312 -0.915 1.276 1 96.69 160 LEU B CA 1
ATOM 3068 C C . LEU B 1 160 ? -25.891 -1.392 1.504 1 96.69 160 LEU B C 1
ATOM 3070 O O . LEU B 1 160 ? -25.641 -2.199 2.4 1 96.69 160 LEU B O 1
ATOM 3074 N N . LEU B 1 161 ? -24.984 -0.896 0.727 1 97.44 161 LEU B N 1
ATOM 3075 C CA . LEU B 1 161 ? -23.562 -1.225 0.874 1 97.44 161 LEU B CA 1
ATOM 3076 C C . LEU B 1 161 ? -23.062 -0.818 2.252 1 97.44 161 LEU B C 1
ATOM 3078 O O . LEU B 1 161 ? -22.359 -1.593 2.914 1 97.44 161 LEU B O 1
ATOM 3082 N N . GLU B 1 162 ? -23.406 0.367 2.66 1 96.38 162 GLU B N 1
ATOM 3083 C CA . GLU B 1 162 ? -23.031 0.872 3.979 1 96.38 162 GLU B CA 1
ATOM 3084 C C . GLU B 1 162 ? -23.5 -0.07 5.086 1 96.38 162 GLU B C 1
ATOM 3086 O O . GLU B 1 162 ? -22.734 -0.38 6.004 1 96.38 162 GLU B O 1
ATOM 3091 N N . THR B 1 163 ? -24.688 -0.531 4.926 1 95.88 163 THR B N 1
ATOM 3092 C CA . THR B 1 163 ? -25.266 -1.425 5.922 1 95.88 163 THR B CA 1
ATOM 3093 C C . THR B 1 163 ? -24.516 -2.748 5.969 1 95.88 163 THR B C 1
ATOM 3095 O O . THR B 1 163 ? -24.234 -3.275 7.047 1 95.88 163 THR B O 1
ATOM 3098 N N . LEU B 1 164 ? -24.172 -3.258 4.828 1 97.12 164 LEU B N 1
ATOM 3099 C CA . LEU B 1 164 ? -23.453 -4.527 4.75 1 97.12 164 LEU B CA 1
ATOM 3100 C C . LEU B 1 164 ? -22.062 -4.395 5.352 1 97.12 164 LEU B C 1
ATOM 3102 O O . LEU B 1 164 ? -21.516 -5.363 5.895 1 97.12 164 LEU B O 1
ATOM 3106 N N . LEU B 1 165 ? -21.516 -3.164 5.277 1 96.62 165 LEU B N 1
ATOM 3107 C CA . LEU B 1 165 ? -20.141 -2.949 5.73 1 96.62 165 LEU B CA 1
ATOM 3108 C C . LEU B 1 165 ? -20.125 -2.406 7.156 1 96.62 165 LEU B C 1
ATOM 3110 O O . LEU B 1 165 ? -19.156 -1.743 7.555 1 96.62 165 LEU B O 1
ATOM 3114 N N . GLY B 1 166 ? -21.062 -2.553 7.961 1 91.75 166 GLY B N 1
ATOM 3115 C CA . GLY B 1 166 ? -21.047 -2.26 9.383 1 91.75 166 GLY B CA 1
ATOM 3116 C C . GLY B 1 166 ? -21.812 -0.996 9.742 1 91.75 166 GLY B C 1
ATOM 3117 O O . GLY B 1 166 ? -21.922 -0.647 10.914 1 91.75 166 GLY B O 1
ATOM 3118 N N . GLY B 1 167 ? -22.266 -0.306 8.742 1 88.75 167 GLY B N 1
ATOM 3119 C CA . GLY B 1 167 ? -23.047 0.889 9.008 1 88.75 167 GLY B CA 1
ATOM 3120 C C . GLY B 1 167 ? -22.203 2.098 9.359 1 88.75 167 GLY B C 1
ATOM 3121 O O . GLY B 1 167 ? -20.969 2.025 9.336 1 88.75 167 GLY B O 1
ATOM 3122 N N . ARG B 1 168 ? -22.891 3.244 9.531 1 82.5 168 ARG B N 1
ATOM 3123 C CA . ARG B 1 168 ? -22.219 4.492 9.867 1 82.5 168 ARG B CA 1
ATOM 3124 C C . ARG B 1 168 ? -22.219 4.734 11.375 1 82.5 168 ARG B C 1
ATOM 3126 O O . ARG B 1 168 ? -23.281 4.695 12.008 1 82.5 168 ARG B O 1
ATOM 3133 N N . PRO B 1 169 ? -20.984 4.742 11.906 1 75.06 169 PRO B N 1
ATOM 3134 C CA . PRO B 1 169 ? -21.016 5.109 13.32 1 75.06 169 PRO B CA 1
ATOM 3135 C C . PRO B 1 169 ? -21.703 6.449 13.57 1 75.06 169 PRO B C 1
ATOM 3137 O O . PRO B 1 169 ? -21.734 7.309 12.688 1 75.06 169 PRO B O 1
ATOM 3140 N N . PRO B 1 170 ? -22.422 6.434 14.68 1 72.88 170 PRO B N 1
ATOM 3141 C CA . PRO B 1 170 ? -23.031 7.734 14.992 1 72.88 170 PRO B CA 1
ATOM 3142 C C . PRO B 1 170 ? -22.016 8.883 14.93 1 72.88 170 PRO B C 1
ATOM 3144 O O . PRO B 1 170 ? -20.891 8.734 15.383 1 72.88 170 PRO B O 1
ATOM 3147 N N . SER B 1 171 ? -22.25 9.68 13.953 1 69.81 171 SER B N 1
ATOM 3148 C CA . SER B 1 171 ? -21.328 10.789 13.789 1 69.81 171 SER B CA 1
ATOM 3149 C C . SER B 1 171 ? -21.391 11.742 14.977 1 69.81 171 SER B C 1
ATOM 3151 O O . SER B 1 171 ? -22.469 12.031 15.492 1 69.81 171 SER B O 1
ATOM 3153 N N . ALA B 1 172 ? -20.25 11.867 15.656 1 71.69 172 ALA B N 1
ATOM 3154 C CA . ALA B 1 172 ? -20.203 12.922 16.656 1 71.69 172 ALA B CA 1
ATOM 3155 C C . ALA B 1 172 ? -20.672 14.258 16.078 1 71.69 172 ALA B C 1
ATOM 3157 O O . ALA B 1 172 ? -20.562 14.484 14.867 1 71.69 172 ALA B O 1
ATOM 3158 N N . PRO B 1 173 ? -21.344 15.023 16.938 1 81 173 PRO B N 1
ATOM 3159 C CA . PRO B 1 173 ? -21.719 16.344 16.453 1 81 173 PRO B CA 1
ATOM 3160 C C . PRO B 1 173 ? -20.547 17.125 15.867 1 81 173 PRO B C 1
ATOM 3162 O O . PRO B 1 173 ? -19.438 17.031 16.391 1 81 173 PRO B O 1
ATOM 3165 N N . LEU B 1 174 ? -20.75 17.609 14.734 1 85 174 LEU B N 1
ATOM 3166 C CA . LEU B 1 174 ? -19.719 18.422 14.117 1 85 174 LEU B CA 1
ATOM 3167 C C . LEU B 1 174 ? -19.422 19.656 14.977 1 85 174 LEU B C 1
ATOM 3169 O O . LEU B 1 174 ? -20.328 20.25 15.555 1 85 174 LEU B O 1
ATOM 3173 N N . PRO B 1 175 ? -18.172 19.828 15.18 1 88.12 175 PRO B N 1
ATOM 3174 C CA . PRO B 1 175 ? -17.828 21.031 15.938 1 88.12 175 PRO B CA 1
ATOM 3175 C C . PRO B 1 175 ? -18.438 22.297 15.336 1 88.12 175 PRO B C 1
ATOM 3177 O O . PRO B 1 175 ? -18.688 22.359 14.133 1 88.12 175 PRO B O 1
ATOM 3180 N N . ARG B 1 176 ? -18.844 23.094 16.328 1 87.25 176 ARG B N 1
ATOM 3181 C CA . ARG B 1 176 ? -19.359 24.406 15.938 1 87.25 176 ARG B CA 1
ATOM 3182 C C . ARG B 1 176 ? -18.531 25.516 16.562 1 87.25 176 ARG B C 1
ATOM 3184 O O . ARG B 1 176 ? -17.891 25.328 17.594 1 87.25 176 ARG B O 1
ATOM 3191 N N . GLY B 1 177 ? -18.469 26.594 15.836 1 89 177 GLY B N 1
ATOM 3192 C CA . GLY B 1 177 ? -17.766 27.734 16.391 1 89 177 GLY B CA 1
ATOM 3193 C C . GLY B 1 177 ? -16.906 28.469 15.375 1 89 177 GLY B C 1
ATOM 3194 O O . GLY B 1 177 ? -16.875 28.094 14.203 1 89 177 GLY B O 1
ATOM 3195 N N . GLU B 1 178 ? -16.281 29.5 15.844 1 90.25 178 GLU B N 1
ATOM 3196 C CA . GLU B 1 178 ? -15.523 30.391 14.977 1 90.25 178 GLU B CA 1
ATOM 3197 C C . GLU B 1 178 ? -14.242 29.719 14.492 1 90.25 178 GLU B C 1
ATOM 3199 O O . GLU B 1 178 ? -13.719 30.062 13.43 1 90.25 178 GLU B O 1
ATOM 3204 N N . ASN B 1 179 ? -13.836 28.672 15.219 1 93.75 179 ASN B N 1
ATOM 3205 C CA . ASN B 1 179 ? -12.57 28.047 14.875 1 93.75 179 ASN B CA 1
ATOM 3206 C C . ASN B 1 179 ? -12.773 26.781 14.047 1 93.75 179 ASN B C 1
ATOM 3208 O O . ASN B 1 179 ? -11.875 25.953 13.945 1 93.75 179 ASN B O 1
ATOM 3212 N N . VAL B 1 180 ? -13.984 26.719 13.5 1 94.5 180 VAL B N 1
ATOM 3213 C CA . VAL B 1 180 ? -14.305 25.547 12.711 1 94.5 180 VAL B CA 1
ATOM 3214 C C . VAL B 1 180 ? -14.383 25.922 11.227 1 94.5 180 VAL B C 1
ATOM 3216 O O . VAL B 1 180 ? -15.039 26.891 10.859 1 94.5 180 VAL B O 1
ATOM 3219 N N . GLU B 1 181 ? -13.68 25.234 10.352 1 94.88 181 GLU B N 1
ATOM 3220 C CA . GLU B 1 181 ? -13.688 25.484 8.914 1 94.88 181 GLU B CA 1
ATOM 3221 C C . GLU B 1 181 ? -14.023 24.219 8.133 1 94.88 181 GLU B C 1
ATOM 3223 O O . GLU B 1 181 ? -13.469 23.141 8.414 1 94.88 181 GLU B O 1
ATOM 3228 N N . GLU B 1 182 ? -14.945 24.391 7.18 1 94.19 182 GLU B N 1
ATOM 3229 C CA . GLU B 1 182 ? -15.234 23.281 6.27 1 94.19 182 GLU B CA 1
ATOM 3230 C C . GLU B 1 182 ? -14.297 23.297 5.062 1 94.19 182 GLU B C 1
ATOM 3232 O O . GLU B 1 182 ? -14.164 24.328 4.391 1 94.19 182 GLU B O 1
ATOM 3237 N N . VAL B 1 183 ? -13.594 22.203 4.879 1 94.19 183 VAL B N 1
ATOM 3238 C CA . VAL B 1 183 ? -12.664 22.125 3.762 1 94.19 183 VAL B CA 1
ATOM 3239 C C . VAL B 1 183 ? -12.984 20.922 2.889 1 94.19 183 VAL B C 1
ATOM 3241 O O . VAL B 1 183 ? -13.656 19.984 3.33 1 94.19 183 VAL B O 1
ATOM 3244 N N . SER B 1 184 ? -12.516 21.016 1.612 1 91.69 184 SER B N 1
ATOM 3245 C CA . SER B 1 184 ? -12.773 19.938 0.656 1 91.69 184 SER B CA 1
ATOM 3246 C C . SER B 1 184 ? -11.484 19.203 0.297 1 91.69 184 SER B C 1
ATOM 3248 O O . SER B 1 184 ? -10.398 19.781 0.347 1 91.69 184 SER B O 1
ATOM 3250 N N . LEU B 1 185 ? -11.711 17.969 -0.047 1 93 185 LEU B N 1
ATOM 3251 C CA . LEU B 1 185 ? -10.602 17.141 -0.523 1 93 185 LEU B CA 1
ATOM 3252 C C . LEU B 1 185 ? -10.414 17.312 -2.027 1 93 185 LEU B C 1
ATOM 3254 O O . LEU B 1 185 ? -11.383 17.281 -2.785 1 93 185 LEU B O 1
ATOM 3258 N N . MET B 1 186 ? -9.172 17.469 -2.348 1 91.44 186 MET B N 1
ATOM 3259 C CA . MET B 1 186 ? -8.844 17.516 -3.771 1 91.44 186 MET B CA 1
ATOM 3260 C C . MET B 1 186 ? -7.992 16.312 -4.172 1 91.44 186 MET B C 1
ATOM 3262 O O . MET B 1 186 ? -7.145 15.867 -3.4 1 91.44 186 MET B O 1
ATOM 3266 N N . PRO B 1 187 ? -8.289 15.852 -5.375 1 87.75 187 PRO B N 1
ATOM 3267 C CA . PRO B 1 187 ? -7.402 14.781 -5.844 1 87.75 187 PRO B CA 1
ATOM 3268 C C . PRO B 1 187 ? -5.949 15.234 -5.965 1 87.75 187 PRO B C 1
ATOM 3270 O O . PRO B 1 187 ? -5.688 16.406 -6.254 1 87.75 187 PRO B O 1
ATOM 3273 N N . TYR B 1 188 ? -5.129 14.43 -5.516 1 77.88 188 TYR B N 1
ATOM 3274 C CA . TYR B 1 188 ? -3.703 14.727 -5.566 1 77.88 188 TYR B CA 1
ATOM 3275 C C . TYR B 1 188 ? -2.98 13.781 -6.52 1 77.88 188 TYR B C 1
ATOM 3277 O O . TYR B 1 188 ? -3.168 12.562 -6.453 1 77.88 188 TYR B O 1
ATOM 3285 N N . ASP B 1 189 ? -2.463 14.336 -7.559 1 68.06 189 ASP B N 1
ATOM 3286 C CA . ASP B 1 189 ? -1.579 13.578 -8.438 1 68.06 189 ASP B CA 1
ATOM 3287 C C . ASP B 1 189 ? -0.116 13.766 -8.039 1 68.06 189 ASP B C 1
ATOM 3289 O O . ASP B 1 189 ? 0.412 14.875 -8.102 1 68.06 189 ASP B O 1
ATOM 3293 N N . GLU B 1 190 ? 0.534 12.781 -7.387 1 60.88 190 GLU B N 1
ATOM 3294 C CA . GLU B 1 190 ? 1.917 12.836 -6.922 1 60.88 190 GLU B CA 1
ATOM 3295 C C . GLU B 1 190 ? 2.832 13.445 -7.977 1 60.88 190 GLU B C 1
ATOM 3297 O O . GLU B 1 190 ? 3.766 14.18 -7.645 1 60.88 190 GLU B O 1
ATOM 3302 N N . GLY B 1 191 ? 2.637 12.867 -9.227 1 55.5 191 GLY B N 1
ATOM 3303 C CA . GLY B 1 191 ? 3.498 13.367 -10.281 1 55.5 191 GLY B CA 1
ATOM 3304 C C . GLY B 1 191 ? 3.488 14.883 -10.398 1 55.5 191 GLY B C 1
ATOM 3305 O O . GLY B 1 191 ? 4.5 15.492 -10.75 1 55.5 191 GLY B O 1
ATOM 3306 N N . ARG B 1 192 ? 2.447 15.445 -10.094 1 52.28 192 ARG B N 1
ATOM 3307 C CA . ARG B 1 192 ? 2.342 16.891 -10.18 1 52.28 192 ARG B CA 1
ATOM 3308 C C . ARG B 1 192 ? 3.07 17.562 -9.023 1 52.28 192 ARG B C 1
ATOM 3310 O O . ARG B 1 192 ? 3.715 18.609 -9.203 1 52.28 192 ARG B O 1
ATOM 3317 N N . TYR B 1 193 ? 2.92 17.094 -7.875 1 53.59 193 TYR B N 1
ATOM 3318 C CA . TYR B 1 193 ? 3.496 17.734 -6.707 1 53.59 193 TYR B CA 1
ATOM 3319 C C . TYR B 1 193 ? 4.996 17.484 -6.621 1 53.59 193 TYR B C 1
ATOM 3321 O O . TYR B 1 193 ? 5.73 18.25 -5.996 1 53.59 193 TYR B O 1
ATOM 3329 N N . GLU B 1 194 ? 5.445 16.297 -7.035 1 48.56 194 GLU B N 1
ATOM 3330 C CA . GLU B 1 194 ? 6.887 16.094 -7.109 1 48.56 194 GLU B CA 1
ATOM 3331 C C . GLU B 1 194 ? 7.539 17.094 -8.062 1 48.56 194 GLU B C 1
ATOM 3333 O O . GLU B 1 194 ? 8.672 17.531 -7.84 1 48.56 194 GLU B O 1
ATOM 3338 N N . ARG B 1 195 ? 6.863 17.328 -9.156 1 45.62 195 ARG B N 1
ATOM 3339 C CA . ARG B 1 195 ? 7.43 18.25 -10.141 1 45.62 195 ARG B CA 1
ATOM 3340 C C . ARG B 1 195 ? 7.539 19.656 -9.578 1 45.62 195 ARG B C 1
ATOM 3342 O O . ARG B 1 195 ? 8.477 20.391 -9.898 1 45.62 195 ARG B O 1
ATOM 3349 N N . GLY B 1 196 ? 6.598 20.094 -8.875 1 43.19 196 GLY B N 1
ATOM 3350 C CA . GLY B 1 196 ? 6.707 21.453 -8.344 1 43.19 196 GLY B CA 1
ATOM 3351 C C . GLY B 1 196 ? 7.836 21.609 -7.344 1 43.19 196 GLY B C 1
ATOM 3352 O O . GLY B 1 196 ? 8.32 22.719 -7.117 1 43.19 196 GLY B O 1
ATOM 3353 N N . GLY B 1 197 ? 8.211 20.594 -6.559 1 41.28 197 GLY B N 1
ATOM 3354 C CA . GLY B 1 197 ? 9.375 20.641 -5.688 1 41.28 197 GLY B CA 1
ATOM 3355 C C . GLY B 1 197 ? 10.688 20.656 -6.449 1 41.28 197 GLY B C 1
ATOM 3356 O O . GLY B 1 197 ? 11.703 21.141 -5.941 1 41.28 197 GLY B O 1
ATOM 3357 N N . ARG B 1 198 ? 10.812 19.859 -7.531 1 46.56 198 ARG B N 1
ATOM 3358 C CA . ARG B 1 198 ? 12.016 19.891 -8.352 1 46.56 198 ARG B CA 1
ATOM 3359 C C . ARG B 1 198 ? 12.227 21.281 -8.961 1 46.56 198 ARG B C 1
ATOM 3361 O O . ARG B 1 198 ? 13.352 21.766 -9.047 1 46.56 198 ARG B O 1
ATOM 3368 N N . THR B 1 199 ? 11.172 21.828 -9.336 1 37.41 199 THR B N 1
ATOM 3369 C CA . THR B 1 199 ? 11.281 23.141 -9.953 1 37.41 199 THR B CA 1
ATOM 3370 C C . THR B 1 199 ? 11.562 24.219 -8.906 1 37.41 199 THR B C 1
ATOM 3372 O O . THR B 1 199 ? 12.328 25.156 -9.156 1 37.41 199 THR B O 1
ATOM 3375 N N . ALA B 1 200 ? 11.047 24.062 -7.656 1 39.84 200 ALA B N 1
ATOM 3376 C CA . ALA B 1 200 ? 11.391 25.047 -6.625 1 39.84 200 ALA B CA 1
ATOM 3377 C C . ALA B 1 200 ? 12.805 24.797 -6.098 1 39.84 200 ALA B C 1
ATOM 3379 O O . ALA B 1 200 ? 13.523 25.75 -5.785 1 39.84 200 ALA B O 1
ATOM 3380 N N . ARG B 1 201 ? 13.344 23.562 -6.016 1 42.44 201 ARG B N 1
ATOM 3381 C CA . ARG B 1 201 ? 14.742 23.297 -5.68 1 42.44 201 ARG B CA 1
ATOM 3382 C C . ARG B 1 201 ? 15.672 23.766 -6.789 1 42.44 201 ARG B C 1
ATOM 3384 O O . ARG B 1 201 ? 16.812 24.156 -6.527 1 42.44 201 ARG B O 1
ATOM 3391 N N . GLU B 1 202 ? 15.336 23.547 -7.988 1 39.66 202 GLU B N 1
ATOM 3392 C CA . GLU B 1 202 ? 16.203 24.031 -9.062 1 39.66 202 GLU B CA 1
ATOM 3393 C C . GLU B 1 202 ? 16.266 25.547 -9.094 1 39.66 202 GLU B C 1
ATOM 3395 O O . GLU B 1 202 ? 17.266 26.125 -9.508 1 39.66 202 GLU B O 1
ATOM 3400 N N . ALA B 1 203 ? 15.211 26.297 -8.648 1 38.19 203 ALA B N 1
ATOM 3401 C CA . ALA B 1 203 ? 15.242 27.75 -8.742 1 38.19 203 ALA B CA 1
ATOM 3402 C C . ALA B 1 203 ? 16.156 28.359 -7.684 1 38.19 203 ALA B C 1
ATOM 3404 O O . ALA B 1 203 ? 16.828 29.359 -7.93 1 38.19 203 ALA B O 1
ATOM 3405 N N . TYR B 1 204 ? 16.281 27.75 -6.391 1 38.16 204 TYR B N 1
ATOM 3406 C CA . TYR B 1 204 ? 17.109 28.359 -5.367 1 38.16 204 TYR B CA 1
ATOM 3407 C C . TYR B 1 204 ? 18.578 27.984 -5.559 1 38.16 204 TYR B C 1
ATOM 3409 O O . TYR B 1 204 ? 19.453 28.484 -4.859 1 38.16 204 TYR B O 1
ATOM 3417 N N . ARG B 1 205 ? 18.844 26.812 -6.156 1 37.72 205 ARG B N 1
ATOM 3418 C CA . ARG B 1 205 ? 20.25 26.484 -6.367 1 37.72 205 ARG B CA 1
ATOM 3419 C C . ARG B 1 205 ? 20.922 27.516 -7.277 1 37.72 205 ARG B C 1
ATOM 3421 O O . ARG B 1 205 ? 22.141 27.594 -7.348 1 37.72 205 ARG B O 1
ATOM 3428 N N . ASP B 1 2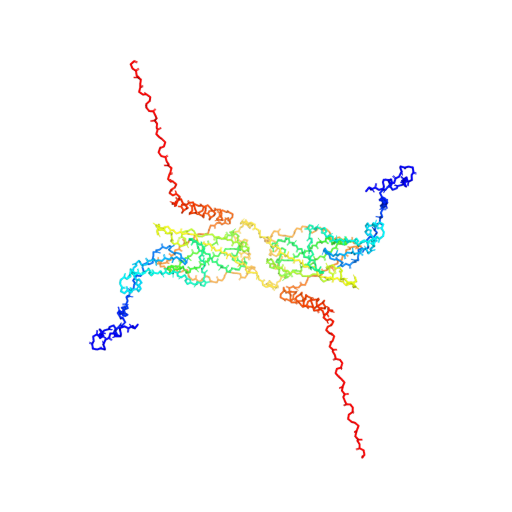06 ? 20.047 28.109 -8.125 1 36.16 206 ASP B N 1
ATOM 3429 C CA . ASP B 1 206 ? 20.75 28.922 -9.102 1 36.16 206 ASP B CA 1
ATOM 3430 C C . ASP B 1 206 ? 21.344 30.172 -8.445 1 36.16 206 ASP B C 1
ATOM 3432 O O . ASP B 1 206 ? 22.234 30.812 -9.016 1 36.16 206 ASP B O 1
ATOM 3436 N N . ASP B 1 207 ? 20.656 30.719 -7.387 1 36.12 207 ASP B N 1
ATOM 3437 C CA . ASP B 1 207 ? 21.062 32.094 -7.113 1 36.12 207 ASP B CA 1
ATOM 3438 C C . ASP B 1 207 ? 22.391 32.125 -6.359 1 36.12 207 ASP B C 1
ATOM 3440 O O . ASP B 1 207 ? 22.953 33.188 -6.117 1 36.12 207 ASP B O 1
ATOM 3444 N N . ASP B 1 208 ? 22.641 31.062 -5.562 1 35.09 208 ASP B N 1
ATOM 3445 C CA . ASP B 1 208 ? 23.734 31.344 -4.637 1 35.09 208 ASP B CA 1
ATOM 3446 C C . ASP B 1 208 ? 25.078 31.344 -5.355 1 35.09 208 ASP B C 1
ATOM 3448 O O . ASP B 1 208 ? 26.125 31.531 -4.727 1 35.09 208 ASP B O 1
ATOM 3452 N N . GLU B 1 209 ? 25.047 30.594 -6.418 1 33.25 209 GLU B N 1
ATOM 3453 C CA . GLU B 1 209 ? 26.422 30.391 -6.832 1 33.25 209 GLU B CA 1
ATOM 3454 C C . GLU B 1 209 ? 27.047 31.672 -7.371 1 33.25 209 GLU B C 1
ATOM 3456 O O . GLU B 1 209 ? 28.172 31.672 -7.844 1 33.25 209 GLU B O 1
ATOM 3461 N N . ASP B 1 210 ? 26.109 32.562 -7.758 1 33.59 210 ASP B N 1
ATOM 3462 C CA . ASP B 1 210 ? 26.75 33.5 -8.688 1 33.59 210 ASP B CA 1
ATOM 3463 C C . ASP B 1 210 ? 27.766 34.375 -7.973 1 33.59 210 ASP B C 1
ATOM 3465 O O . ASP B 1 210 ? 28.219 35.375 -8.531 1 33.59 210 ASP B O 1
ATOM 3469 N N . ASP B 1 211 ? 27.641 34.406 -6.637 1 30.81 211 ASP B N 1
ATOM 3470 C CA . ASP B 1 211 ? 28.312 35.656 -6.215 1 30.81 211 ASP B CA 1
ATOM 3471 C C . ASP B 1 211 ? 29.781 35.656 -6.621 1 30.81 211 ASP B C 1
ATOM 3473 O O . ASP B 1 211 ? 30.406 36.688 -6.68 1 30.81 211 ASP B O 1
ATOM 3477 N N . ASP B 1 212 ? 30.438 34.562 -6.266 1 28.89 212 ASP B N 1
ATOM 3478 C CA . ASP B 1 212 ? 31.797 34.938 -5.895 1 28.89 212 ASP B CA 1
ATOM 3479 C C . ASP B 1 212 ? 32.625 35.281 -7.133 1 28.89 212 ASP B C 1
ATOM 3481 O O . ASP B 1 212 ? 33.844 35.406 -7.043 1 28.89 212 ASP B O 1
ATOM 3485 N N . ASP B 1 213 ? 32.219 34.688 -8.273 1 27.86 213 ASP B N 1
ATOM 3486 C CA . ASP B 1 213 ? 33.344 34.688 -9.188 1 27.86 213 ASP B CA 1
ATOM 3487 C C . ASP B 1 213 ? 33.656 36.094 -9.703 1 27.86 213 ASP B C 1
ATOM 3489 O O . ASP B 1 213 ? 32.875 36.625 -10.5 1 27.86 213 ASP B O 1
ATOM 3493 N N . ASP B 1 214 ? 34.062 36.969 -8.852 1 28.23 214 ASP B N 1
ATOM 3494 C CA . ASP B 1 214 ? 34.625 38.281 -9.164 1 28.23 214 ASP B CA 1
ATOM 3495 C C . ASP B 1 214 ? 35.562 38.219 -10.352 1 28.23 214 ASP B C 1
ATOM 3497 O O . ASP B 1 214 ? 36.75 37.875 -10.18 1 28.23 214 ASP B O 1
ATOM 3501 N N . ASP B 1 215 ? 35.219 37.406 -11.375 1 27.3 215 ASP B N 1
ATOM 3502 C CA . ASP B 1 215 ? 36.156 37.406 -12.484 1 27.3 215 ASP B CA 1
ATOM 3503 C C . ASP B 1 215 ? 36.438 38.844 -12.969 1 27.3 215 ASP B C 1
ATOM 3505 O O . ASP B 1 215 ? 35.5 39.594 -13.227 1 27.3 215 ASP B O 1
ATOM 3509 N N . MET B 1 216 ? 37.594 39.438 -12.617 1 28.73 216 MET B N 1
ATOM 3510 C CA . MET B 1 216 ? 38.406 40.594 -13.047 1 28.73 216 MET B CA 1
ATOM 3511 C C . MET B 1 216 ? 38.406 40.719 -14.562 1 28.73 216 MET B C 1
ATOM 3513 O O . MET B 1 216 ? 39.188 40.031 -15.234 1 28.73 216 MET B O 1
ATOM 3517 N N . ARG B 1 217 ? 37.312 40.594 -15.258 1 25.39 217 ARG B N 1
ATOM 3518 C CA . ARG B 1 217 ? 37.344 40.781 -16.703 1 25.39 217 ARG B CA 1
ATOM 3519 C C . ARG B 1 217 ? 37.969 42.125 -17.078 1 25.39 217 ARG B C 1
ATOM 3521 O O . ARG B 1 217 ? 37.531 43.188 -16.641 1 25.39 217 ARG B O 1
ATOM 3528 N N . GLY B 1 218 ? 39.25 42.125 -17.422 1 26.38 218 GLY B N 1
ATOM 3529 C CA . GLY B 1 218 ? 40.156 43.094 -18 1 26.38 218 GLY B CA 1
ATOM 3530 C C . GLY B 1 218 ? 39.531 43.906 -19.125 1 26.38 218 GLY B C 1
ATOM 3531 O O . GLY B 1 218 ? 38.656 43.406 -19.844 1 26.38 218 GLY B O 1
ATOM 3532 N N . GLY B 1 219 ? 39.375 45.281 -18.984 1 27.27 219 GLY B N 1
ATOM 3533 C CA . GLY B 1 219 ? 38.906 46.406 -19.75 1 27.27 219 GLY B CA 1
ATOM 3534 C C . GLY B 1 219 ? 39.5 46.5 -21.141 1 27.27 219 GLY B C 1
ATOM 3535 O O . GLY B 1 219 ? 40.719 46.688 -21.297 1 27.27 219 GLY B O 1
ATOM 3536 N N . GLY B 1 220 ? 39.25 45.562 -22.078 1 25.66 220 GLY B N 1
ATOM 3537 C CA . GLY B 1 220 ? 39.812 45.688 -23.422 1 25.66 220 GLY B CA 1
ATOM 3538 C C . GLY B 1 220 ? 39.594 47.062 -24.016 1 25.66 220 GLY B C 1
ATOM 3539 O O . GLY B 1 220 ? 38.469 47.594 -23.984 1 25.66 220 GLY B O 1
ATOM 3540 N N . ALA B 1 221 ? 40.688 47.969 -24.156 1 26.88 221 ALA B N 1
ATOM 3541 C CA . ALA B 1 221 ? 41.094 49.25 -24.703 1 26.88 221 ALA B CA 1
ATOM 3542 C C . ALA B 1 221 ? 40.688 49.375 -26.188 1 26.88 221 ALA B C 1
ATOM 3544 O O . ALA B 1 221 ? 41.156 48.594 -27 1 26.88 221 ALA B O 1
ATOM 3545 N N . HIS B 1 222 ? 39.469 49.75 -26.562 1 27.86 222 HIS B N 1
ATOM 3546 C CA . HIS B 1 222 ? 39.062 50.125 -27.906 1 27.86 222 HIS B CA 1
ATOM 3547 C C . HIS B 1 222 ? 39.969 51.219 -28.469 1 27.86 222 HIS B C 1
ATOM 3549 O O . HIS B 1 222 ? 40.125 52.281 -27.844 1 27.86 222 HIS B O 1
ATOM 3555 N N . ASN B 1 223 ? 41.094 50.938 -29.25 1 24.53 223 ASN B N 1
ATOM 3556 C CA . ASN B 1 223 ? 42.094 51.719 -29.969 1 24.53 223 ASN B CA 1
ATOM 3557 C C . ASN B 1 223 ? 41.469 52.719 -30.922 1 24.53 223 ASN B C 1
ATOM 3559 O O . ASN B 1 223 ? 40.719 52.312 -31.812 1 24.53 223 ASN B O 1
ATOM 3563 N N . VAL B 1 224 ? 41.094 53.906 -30.516 1 30.61 224 VAL B N 1
ATOM 3564 C CA . VAL B 1 224 ? 40.719 55.125 -31.234 1 30.61 224 VAL B CA 1
ATOM 3565 C C . VAL B 1 224 ? 41.812 55.531 -32.219 1 30.61 224 VAL B C 1
ATOM 3567 O O . VAL B 1 224 ? 42.938 55.781 -31.812 1 30.61 224 VAL B O 1
ATOM 3570 N N . GLN B 1 225 ? 41.938 54.906 -33.469 1 26 225 GLN B N 1
ATOM 3571 C CA . GLN B 1 225 ? 42.812 55.25 -34.562 1 26 225 GLN B CA 1
ATOM 3572 C C . GLN B 1 225 ? 42.656 56.719 -34.938 1 26 225 GLN B C 1
ATOM 3574 O O . GLN B 1 225 ? 41.562 57.188 -35.281 1 26 225 GLN B O 1
ATOM 3579 N N . CYS B 1 226 ? 43.5 57.625 -34.406 1 30.11 226 CYS B N 1
ATOM 3580 C CA . CYS B 1 226 ? 43.719 59.031 -34.719 1 30.11 226 CYS B CA 1
ATOM 3581 C C . CYS B 1 226 ? 44.062 59.219 -36.188 1 30.11 226 CYS B C 1
ATOM 3583 O O . CYS B 1 226 ? 45.031 58.625 -36.688 1 30.11 226 CYS B O 1
ATOM 3585 N N . ALA B 1 227 ? 43.062 59.531 -37.062 1 33.03 227 ALA B N 1
ATOM 3586 C CA . ALA B 1 227 ? 43.188 59.906 -38.469 1 33.03 227 ALA B CA 1
ATOM 3587 C C . ALA B 1 227 ? 44.25 61 -38.656 1 33.03 227 ALA B C 1
ATOM 3589 O O . ALA B 1 227 ? 44.094 62.125 -38.188 1 33.03 227 ALA B O 1
ATOM 3590 N N . GLN B 1 228 ? 45.562 60.625 -38.594 1 24.22 228 GLN B N 1
ATOM 3591 C CA . GLN B 1 228 ? 46.625 61.594 -38.875 1 24.22 228 GLN B CA 1
ATOM 3592 C C . GLN B 1 228 ? 46.344 62.344 -40.188 1 24.22 228 GLN B C 1
ATOM 3594 O O . GLN B 1 228 ? 45.75 61.781 -41.094 1 24.22 228 GLN B O 1
ATOM 3599 N N . SER B 1 229 ? 47.094 63.562 -40.375 1 27.86 229 SER B N 1
ATOM 3600 C CA . SER B 1 229 ? 47.438 64.562 -41.375 1 27.86 229 SER B CA 1
ATOM 3601 C C . SER B 1 229 ? 48.062 63.906 -42.594 1 27.86 229 SER B C 1
ATOM 3603 O O . SER B 1 229 ? 48.844 62.969 -42.5 1 27.86 229 SER B O 1
#

Foldseek 3Di:
DDPDDDQVPQPPQCSNVQFHPDPDDDDDDDDFQDDFQDKDKAAQPAGDDVPDRRHIDIDTDHDDDDPAWDDDRLEIEGEDEDEQCCQQAWDWDWDQAPVGDIDIDTDHGRNHDDAQDKDKDAQRGTAHDPRRSGGHIYIYTYHYDYDDPCPDPDPVVVQVVCVVVPHDDDDDPDDDDPPDDDDDDDDDDVVVVVVVVVVVVVVVVPPPPPPDPPPPPDPPPPDPPDPDD/DDPPDDQVPQPPQCSNVVFHPDPDDDDDDDDFQDDAQDKDKAAQPAGDDVPDRHHIDIDTDHDDDDPAWDDDRLEIEGEDEDEQCCQQAWDWDWDQAPVGDIDIDTDHGRNHDDAQDKDKDAQRGTQHDPRRSGGGIYIYTYHYDYDDPCPDPDPVVVQVVCVVVPHDPDDDPDDDDPPDDDDDDDDDDVVVVVVVVVVVVVVVVPPPPPPDCPPPPDDPDPPPPDPDD

Solvent-accessible surface area (backbone atoms only — not comparable to full-atom values): 27521 Å² total; per-residue (Å²): 134,83,82,77,77,53,75,88,73,28,47,78,84,30,69,59,47,78,50,64,90,72,88,74,86,79,84,81,83,81,58,63,41,70,49,70,65,39,72,48,73,38,77,52,64,26,78,55,51,85,96,44,79,34,39,62,35,76,43,65,38,76,71,80,88,51,98,62,49,41,79,54,88,41,23,28,36,31,75,43,80,38,43,48,39,36,25,53,43,22,47,73,48,76,43,76,45,96,87,67,33,36,37,37,37,57,41,52,68,31,51,54,55,50,75,66,37,50,31,28,26,80,62,53,26,36,33,30,66,96,40,63,89,42,39,24,36,23,34,39,33,32,41,59,42,69,73,60,62,51,72,56,94,44,72,68,57,44,52,50,49,30,51,72,51,74,44,78,72,83,72,71,80,72,82,78,60,92,53,45,42,81,48,59,71,34,88,52,58,63,75,59,57,54,49,55,50,52,53,53,53,55,58,61,62,60,64,69,65,63,67,70,73,72,68,82,71,76,80,79,79,80,80,80,80,75,83,75,130,134,81,82,75,77,53,75,88,74,30,48,80,82,28,69,59,57,74,44,64,89,70,88,73,85,80,84,81,82,82,59,66,42,69,49,71,63,39,72,47,76,38,76,52,64,24,77,55,52,89,96,42,79,32,41,61,36,75,42,66,39,76,70,79,88,52,96,62,49,42,80,55,88,40,23,27,37,30,74,43,80,40,43,48,38,37,25,54,45,20,48,72,48,75,43,75,45,95,88,68,32,35,38,38,39,56,43,54,66,33,52,54,56,52,75,67,37,50,32,27,27,81,62,53,26,35,33,30,66,94,40,60,90,42,40,25,36,22,34,39,32,32,40,60,41,70,73,60,63,53,70,58,94,42,70,67,56,44,52,50,50,29,52,71,53,74,46,78,71,83,72,71,80,74,81,79,59,91,53,46,43,81,47,59,72,33,90,51,57,64,74,57,58,53,48,54,51,54,53,54,53,55,58,60,61,57,64,69,65,62,66,70,73,74,70,81,74,77,83,80,78,82,81,79,82,76,85,75,134

InterPro domains:
  IPR002939 Chaperone DnaJ, C-terminal [PF01556] (23-147)
  IPR008971 HSP40/DnaJ peptide-binding [SSF49493] (10-71)
  IPR008971 HSP40/DnaJ peptide-binding [SSF49493] (69-148)
  IPR044713 DnaJ homolog subfamily A member 1/2-like [PTHR43888] (2-185)

Sequence (458 aa):
EGTKIAEKDRCKTCKGEKTLPVTKTLEVHVERGMRHNQKVTFRGEADQQPGMEPGDVIIVLQCKEHELFERQGDNLVMQKKISLNEALCGFQMVIKHLDGRELVINSPMGDILEPECIRGVRNEGMPLLRNPDMRGVLFIKFEVEFPGDNFLDSDAKYKLLETLLGGRPPSAPLPRGENVEEVSLMPYDEGRYERGGRTAREAYRDDDEDDDDDDMRGGGAHNVQCAQSEGTKIAEKDRCKTCKGEKTLPVTKTLEVHVERGMRHNQKVTFRGEADQQPGMEPGDVIIVLQCKEHELFERQGDNLVMQKKISLNEALCGFQMVIKHLDGRELVINSPMGDILEPECIRGVRNEGMPLLRNPDMRGVLFIKFEVEFPGDNFLDSDAKYKLLETLLGGRPPSAPLPRGENVEEVSLMPYDEGRYERGGRTAREAYRDDDEDDDDDDMRGGGAHNVQCAQS

pLDDT: mean 77.66, std 23.78, range [24.22, 98.0]